Protein AF-A0A9X8QSQ0-F1 (afdb_monomer)

Solvent-accessible surface area (backbone atoms only — not comparable to full-atom values): 24172 Å² total; per-residue (Å²): 117,85,82,75,77,60,69,64,60,53,30,49,43,55,46,32,29,53,39,60,77,40,48,96,79,54,48,74,66,45,50,52,52,50,37,52,47,45,45,52,44,50,52,43,23,76,74,69,71,48,91,73,41,78,72,47,45,65,44,52,76,70,33,65,73,54,37,69,67,49,58,82,76,52,94,46,72,68,58,53,53,52,51,51,55,58,68,70,44,54,69,70,59,43,50,64,62,45,45,64,50,53,52,57,51,43,75,39,53,73,34,69,66,49,32,51,77,46,57,67,64,77,58,95,66,56,56,54,57,29,42,67,77,48,83,83,84,84,86,65,58,38,91,82,57,36,59,69,46,25,28,52,54,43,12,47,53,49,48,47,44,48,51,41,34,58,61,43,69,83,48,62,67,92,75,53,51,78,30,73,52,76,34,75,55,27,73,51,30,69,56,47,61,63,66,61,42,59,52,54,62,47,26,62,77,45,35,38,46,77,46,76,37,70,93,58,68,86,69,36,56,70,69,56,47,52,28,45,67,74,47,48,66,63,45,77,43,54,60,33,54,70,73,50,12,65,63,52,22,79,70,20,57,95,69,37,50,32,71,55,38,43,63,41,51,91,54,30,32,40,37,24,44,62,56,98,90,39,80,46,82,33,45,76,48,76,56,78,77,80,74,76,78,76,75,80,68,83,67,70,76,68,71,81,70,75,68,70,79,70,75,72,71,78,77,74,76,70,88,85,79,79,72,92,65,95,74,84,85,77,80,84,78,76,78,79,82,81,81,75,84,81,78,80,82,80,81,80,82,81,80,84,80,83,83,86,78,86,86,86,83,88,84,87,85,92,87,87,85,89,82,89,89,82,89,83,88,89,81,90,90,84,90,132

InterPro domains:
  IPR027417 P-loop containing nucleoside triphosphate hydrolase [G3DSA:3.40.50.300] (105-253)
  IPR027417 P-loop containing nucleoside triphosphate hydrolase [SSF52540] (6-270)
  IPR032689 TraD/TraG, TraM recognition site [PF12696] (181-249)

Radius of gyration: 32.34 Å; Cα contacts (8 Å, |Δi|>4): 349; chains: 1; bounding box: 114×73×65 Å

Mean predicted aligned error: 14.69 Å

Secondary structure (DSSP, 8-state):
---SS-HHHHHHHHHHHHHHHTGGG--HHHHHHHHHHHHHHHHHHHHH-----GGGHHHHHH-HHHHHHHGGG---HHHHHHHHHHHHS-HHHHHHHHHHHHHHHHHHHTSHHHHHHHHSSS-S--HHHHHTT--------HHHH-HHHHHHHHHHHHHHHHHHHHHGGGS-GGGSPPEEEEETTGGGT---SS-HHHHHHHTTTTTEEEEE--S-GGGS-HHHHHHHHHH--SEEE-SPPHHHHHHHGGGTTTT--HHHHTTPPTTEEEEE-EETTEEPPPEEEEPPPPPPPPP--------------PPPPP-PPPTTSS--S--------PPPPPPPPPPPPPPPPPPPPP------------------------------

Structure (mmCIF, N/CA/C/O backbone):
data_AF-A0A9X8QSQ0-F1
#
_entry.id   AF-A0A9X8QSQ0-F1
#
loop_
_atom_site.group_PDB
_atom_site.id
_atom_site.type_symbol
_atom_site.label_atom_id
_atom_site.label_alt_id
_atom_site.label_comp_id
_atom_site.label_asym_id
_atom_site.label_entity_id
_atom_site.label_seq_id
_atom_site.pdbx_PDB_ins_code
_atom_site.Cartn_x
_atom_site.Cartn_y
_atom_site.Cartn_z
_atom_site.occupancy
_atom_site.B_iso_or_equiv
_atom_site.auth_seq_id
_atom_site.auth_comp_id
_atom_site.auth_asym_id
_atom_site.auth_atom_id
_atom_site.pdbx_PDB_model_num
ATOM 1 N N . MET A 1 1 ? -13.027 -2.612 3.001 1.00 41.41 1 MET A N 1
ATOM 2 C CA . MET A 1 1 ? -11.692 -2.133 3.433 1.00 41.41 1 MET A CA 1
ATOM 3 C C . MET A 1 1 ? -11.267 -2.651 4.809 1.00 41.41 1 MET A C 1
ATOM 5 O O . MET A 1 1 ? -10.074 -2.693 5.055 1.00 41.41 1 MET A O 1
ATOM 9 N N . LEU A 1 2 ? -12.200 -3.059 5.684 1.00 43.72 2 LEU A N 1
ATOM 10 C CA . LEU A 1 2 ? -11.897 -3.737 6.957 1.00 43.72 2 LEU A CA 1
ATOM 11 C C . LEU A 1 2 ? -12.419 -5.188 7.001 1.00 43.72 2 LEU A C 1
ATOM 13 O O . LEU A 1 2 ? -12.332 -5.833 8.040 1.00 43.72 2 LEU A O 1
ATOM 17 N N . ASP A 1 3 ? -13.004 -5.692 5.915 1.00 46.94 3 ASP A N 1
ATOM 18 C CA . ASP A 1 3 ? -13.651 -7.004 5.877 1.00 46.94 3 ASP A CA 1
ATOM 19 C C . ASP A 1 3 ? -12.655 -8.024 5.305 1.00 46.94 3 ASP A C 1
ATOM 21 O O . ASP A 1 3 ? -12.268 -7.908 4.144 1.00 46.94 3 ASP A O 1
ATOM 25 N N . GLY A 1 4 ? -12.198 -8.961 6.144 1.00 44.41 4 GLY A N 1
ATOM 26 C CA . GLY A 1 4 ? -11.292 -10.057 5.778 1.00 44.41 4 GLY A CA 1
ATOM 27 C C . GLY A 1 4 ? -9.998 -10.097 6.603 1.00 44.41 4 GLY A C 1
ATOM 28 O O . GLY A 1 4 ? -9.297 -9.095 6.712 1.00 44.41 4 GLY A O 1
ATOM 29 N N . SER A 1 5 ? -9.658 -11.287 7.114 1.00 54.72 5 SER A N 1
ATOM 30 C CA . SER A 1 5 ? -8.461 -11.640 7.908 1.00 54.72 5 SER A CA 1
ATOM 31 C C . SER A 1 5 ? -8.384 -11.085 9.341 1.00 54.72 5 SER A C 1
ATOM 33 O O . SER A 1 5 ? -9.074 -10.134 9.700 1.00 54.72 5 SER A O 1
ATOM 35 N N . ASP A 1 6 ? -7.591 -11.779 10.162 1.00 72.31 6 ASP A N 1
ATOM 36 C CA . ASP A 1 6 ? -7.312 -11.529 11.581 1.00 72.31 6 ASP A CA 1
ATOM 37 C C . ASP A 1 6 ? -7.300 -10.030 11.933 1.00 72.31 6 ASP A C 1
ATOM 39 O O . ASP A 1 6 ? -6.606 -9.236 11.288 1.00 72.31 6 ASP A O 1
ATOM 43 N N . THR A 1 7 ? -8.083 -9.644 12.952 1.00 82.12 7 THR A N 1
ATOM 44 C CA . THR A 1 7 ? -8.212 -8.257 13.421 1.00 82.12 7 THR A CA 1
ATOM 45 C C . THR A 1 7 ? -6.847 -7.586 13.558 1.00 82.12 7 THR A C 1
ATOM 47 O O . THR A 1 7 ? -6.691 -6.420 13.192 1.00 82.12 7 THR A O 1
ATOM 50 N N . ASP A 1 8 ? -5.862 -8.327 14.060 1.00 83.50 8 ASP A N 1
ATOM 51 C CA . ASP A 1 8 ? -4.545 -7.796 14.384 1.00 83.50 8 ASP A CA 1
ATOM 52 C C . ASP A 1 8 ? -3.769 -7.426 13.109 1.00 83.50 8 ASP A C 1
ATOM 54 O O . ASP A 1 8 ? -3.183 -6.345 13.030 1.00 83.50 8 ASP A O 1
ATOM 58 N N . VAL A 1 9 ? -3.895 -8.226 12.047 1.00 81.50 9 VAL A N 1
ATOM 59 C CA . VAL A 1 9 ? -3.301 -7.945 10.729 1.00 81.50 9 VAL A CA 1
ATOM 60 C C . VAL A 1 9 ? -3.899 -6.674 10.122 1.00 81.50 9 VAL A C 1
ATOM 62 O O . VAL A 1 9 ? -3.184 -5.849 9.551 1.00 81.50 9 VAL A O 1
ATOM 65 N N . VAL A 1 10 ? -5.211 -6.465 10.257 1.00 83.62 10 VAL A N 1
ATOM 66 C CA . VAL A 1 10 ? -5.870 -5.242 9.768 1.00 83.62 10 VAL A CA 1
ATOM 67 C C . VAL A 1 10 ? -5.381 -4.009 10.542 1.00 83.62 10 VAL A C 1
ATOM 69 O O . VAL A 1 10 ? -5.095 -2.973 9.932 1.00 83.62 10 VAL A O 1
ATOM 72 N N . VAL A 1 11 ? -5.228 -4.114 11.867 1.00 89.19 11 VAL A N 1
ATOM 73 C CA . VAL A 1 11 ? -4.676 -3.040 12.715 1.00 89.19 11 VAL A CA 1
ATOM 74 C C . VAL A 1 11 ? -3.236 -2.712 12.328 1.00 89.19 11 VAL A C 1
ATOM 76 O O . VAL A 1 11 ? -2.904 -1.530 12.171 1.00 89.19 11 VAL A O 1
ATOM 79 N N . ASP A 1 12 ? -2.398 -3.732 12.148 1.00 87.56 12 ASP A N 1
ATOM 80 C CA . ASP A 1 12 ? -1.006 -3.592 11.715 1.00 87.56 12 ASP A CA 1
ATOM 81 C C . ASP A 1 12 ? -0.918 -2.897 10.363 1.00 87.56 12 ASP A C 1
ATOM 83 O O . ASP A 1 12 ? -0.091 -1.997 10.178 1.00 87.56 12 ASP A O 1
ATOM 87 N N . ASN A 1 13 ? -1.821 -3.253 9.449 1.00 85.62 13 ASN A N 1
ATOM 88 C CA . ASN A 1 13 ? -1.860 -2.669 8.123 1.00 85.62 13 ASN A CA 1
ATOM 89 C C . ASN A 1 13 ? -2.190 -1.185 8.146 1.00 85.62 13 ASN A C 1
ATOM 91 O O . ASN A 1 13 ? -1.449 -0.363 7.600 1.00 85.62 13 ASN A O 1
ATOM 95 N N . ILE A 1 14 ? -3.272 -0.826 8.830 1.00 88.38 14 ILE A N 1
ATOM 96 C CA . ILE A 1 14 ? -3.693 0.568 8.972 1.00 88.38 14 ILE A CA 1
ATOM 97 C C . ILE A 1 14 ? -2.603 1.382 9.656 1.00 88.38 14 ILE A C 1
ATOM 99 O O . ILE A 1 14 ? -2.163 2.403 9.125 1.00 88.38 14 ILE A O 1
ATOM 103 N N . THR A 1 15 ? -2.139 0.925 10.815 1.00 90.50 15 THR A N 1
ATOM 104 C CA . THR A 1 15 ? -1.153 1.666 11.605 1.00 90.50 15 THR A CA 1
ATOM 105 C C . THR A 1 15 ? 0.156 1.804 10.837 1.00 90.50 15 THR A C 1
ATOM 107 O O . THR A 1 15 ? 0.722 2.895 10.773 1.00 90.50 15 THR A O 1
ATOM 110 N N . GLY A 1 16 ? 0.630 0.735 10.197 1.00 89.19 16 GLY A N 1
ATOM 111 C CA . GLY A 1 16 ? 1.898 0.752 9.481 1.00 89.19 16 GLY A CA 1
ATOM 112 C C . GLY A 1 16 ? 1.878 1.612 8.212 1.00 89.19 16 GLY A C 1
ATOM 113 O O . GLY A 1 16 ? 2.875 2.285 7.943 1.00 89.19 16 GLY A O 1
ATOM 114 N N . ILE A 1 17 ? 0.756 1.682 7.483 1.00 88.00 17 ILE A N 1
ATOM 115 C CA . ILE A 1 17 ? 0.595 2.606 6.343 1.00 88.00 17 ILE A CA 1
ATOM 116 C C . ILE A 1 17 ? 0.663 4.057 6.825 1.00 88.00 17 ILE A C 1
ATOM 118 O O . ILE A 1 17 ? 1.455 4.846 6.304 1.00 88.00 17 ILE A O 1
ATOM 122 N N . PHE A 1 18 ? -0.099 4.410 7.866 1.00 89.12 18 PHE A N 1
ATOM 123 C CA . PHE A 1 18 ? -0.050 5.754 8.449 1.00 89.12 18 PHE A CA 1
ATOM 124 C C . PHE A 1 18 ? 1.352 6.097 8.972 1.00 89.12 18 PHE A C 1
ATOM 126 O O . PHE A 1 18 ? 1.865 7.180 8.681 1.00 89.12 18 PHE A O 1
ATOM 133 N N . ARG A 1 19 ? 2.010 5.162 9.669 1.00 90.38 19 ARG A N 1
ATOM 134 C CA . ARG A 1 19 ? 3.382 5.319 10.166 1.00 90.38 19 ARG A CA 1
ATOM 135 C C . ARG A 1 19 ? 4.368 5.637 9.053 1.00 90.38 19 ARG A C 1
ATOM 137 O O . ARG A 1 19 ? 5.204 6.515 9.229 1.00 90.38 19 ARG A O 1
ATOM 144 N N . ARG A 1 20 ? 4.300 4.937 7.919 1.00 86.06 20 ARG A N 1
ATOM 145 C CA . ARG A 1 20 ? 5.240 5.167 6.815 1.00 86.06 20 ARG A CA 1
ATOM 146 C C . ARG A 1 20 ? 4.968 6.474 6.076 1.00 86.06 20 ARG A C 1
ATOM 148 O O . ARG A 1 20 ? 5.919 7.171 5.738 1.00 86.06 20 ARG A O 1
ATOM 155 N N . ILE A 1 21 ? 3.702 6.838 5.878 1.00 83.81 21 ILE A N 1
ATOM 156 C CA . ILE A 1 21 ? 3.331 8.110 5.236 1.00 83.81 21 ILE A CA 1
ATOM 157 C C . ILE A 1 21 ? 3.748 9.305 6.100 1.00 83.81 21 ILE A C 1
ATOM 159 O O . ILE A 1 21 ? 4.270 10.288 5.581 1.00 83.81 21 ILE A O 1
ATOM 163 N N . PHE A 1 22 ? 3.556 9.216 7.417 1.00 86.56 22 PHE A N 1
ATOM 164 C CA . PHE A 1 22 ? 3.853 10.295 8.361 1.00 86.56 22 PHE A CA 1
ATOM 165 C C . PHE A 1 22 ? 5.137 10.055 9.165 1.00 86.56 22 PHE A C 1
ATOM 167 O O . PHE A 1 22 ? 5.250 10.568 10.277 1.00 86.56 22 PHE A O 1
ATOM 174 N N . SER A 1 23 ? 6.101 9.309 8.617 1.00 86.06 23 SER A N 1
ATOM 175 C CA . SER A 1 23 ? 7.297 8.824 9.328 1.00 86.06 23 SER A CA 1
ATOM 176 C C . SER A 1 23 ? 8.068 9.918 10.071 1.00 86.06 23 SER A C 1
ATOM 178 O O . SER A 1 23 ? 8.477 9.712 11.210 1.00 86.06 23 SER A O 1
ATOM 180 N N . ALA A 1 24 ? 8.175 11.116 9.488 1.00 84.62 24 ALA A N 1
ATOM 181 C CA . ALA A 1 24 ? 8.831 12.272 10.105 1.00 84.62 24 ALA A CA 1
ATOM 182 C C . ALA A 1 24 ? 8.166 12.760 11.411 1.00 84.62 24 ALA A C 1
ATOM 184 O O . ALA A 1 24 ? 8.805 13.422 12.224 1.00 84.62 24 ALA A O 1
ATOM 185 N N . PHE A 1 25 ? 6.884 12.451 11.623 1.00 85.56 25 PHE A N 1
ATOM 186 C CA . PHE A 1 25 ? 6.080 12.924 12.755 1.00 85.56 25 PHE A CA 1
ATOM 187 C C . PHE A 1 25 ? 5.312 11.784 13.445 1.00 85.56 25 PHE A C 1
ATOM 189 O O . PHE A 1 25 ? 4.264 12.028 14.054 1.00 85.56 25 PHE A O 1
ATOM 196 N N . TRP A 1 26 ? 5.802 10.544 13.336 1.00 90.06 26 TRP A N 1
ATOM 197 C CA . TRP A 1 26 ? 5.182 9.355 13.923 1.00 90.06 26 TRP A CA 1
ATOM 198 C C . TRP A 1 26 ? 6.047 8.780 15.045 1.00 90.06 26 TRP A C 1
ATOM 200 O O . TRP A 1 26 ? 7.059 8.129 14.801 1.00 90.06 26 TRP A O 1
ATOM 210 N N . GLY A 1 27 ? 5.648 9.035 16.292 1.00 92.12 27 GLY A N 1
ATOM 211 C CA . GLY A 1 27 ? 6.346 8.531 17.476 1.00 92.12 27 GLY A CA 1
ATOM 212 C C . GLY A 1 27 ? 5.679 7.293 18.091 1.00 92.12 27 GLY A C 1
ATOM 213 O O . GLY A 1 27 ? 4.518 7.014 17.786 1.00 92.12 27 GLY A O 1
ATOM 214 N N . PRO A 1 28 ? 6.353 6.606 19.036 1.00 91.31 28 PRO A N 1
ATOM 215 C CA . PRO A 1 28 ? 5.819 5.411 19.700 1.00 91.31 28 PRO A CA 1
ATOM 216 C C . PRO A 1 28 ? 4.454 5.623 20.368 1.00 91.31 28 PRO A C 1
ATOM 218 O O . PRO A 1 28 ? 3.605 4.745 20.323 1.00 91.31 28 PRO A O 1
ATOM 221 N N . ARG A 1 29 ? 4.203 6.814 20.936 1.00 90.81 29 ARG A N 1
ATOM 222 C CA . ARG A 1 29 ? 2.901 7.139 21.551 1.00 90.81 29 ARG A CA 1
ATOM 223 C C . ARG A 1 29 ? 1.774 7.266 20.524 1.00 90.81 29 ARG A C 1
ATOM 225 O O . ARG A 1 29 ? 0.655 6.853 20.795 1.00 90.81 29 ARG A O 1
ATOM 232 N N . THR A 1 30 ? 2.063 7.856 19.362 1.00 94.31 30 THR A N 1
ATOM 233 C CA . THR A 1 30 ? 1.108 7.963 18.247 1.00 94.31 30 THR A CA 1
ATOM 234 C C . THR A 1 30 ? 0.772 6.573 17.715 1.00 94.31 30 THR A C 1
ATOM 236 O O . THR A 1 30 ? -0.392 6.291 17.446 1.00 94.31 30 THR A O 1
ATOM 239 N N . ASP A 1 31 ? 1.789 5.714 17.603 1.00 93.31 31 ASP A N 1
ATOM 240 C CA . ASP A 1 31 ? 1.653 4.324 17.172 1.00 93.31 31 ASP A CA 1
ATOM 241 C C . ASP A 1 31 ? 0.742 3.531 18.116 1.00 93.31 31 ASP A C 1
ATOM 243 O O . ASP A 1 31 ? -0.275 2.999 17.677 1.00 93.31 31 ASP A O 1
ATOM 247 N N . ASP A 1 32 ? 1.051 3.539 19.414 1.00 93.81 32 ASP A N 1
ATOM 248 C CA . ASP A 1 32 ? 0.294 2.828 20.448 1.00 93.81 32 ASP A CA 1
ATOM 249 C C . ASP A 1 32 ? -1.169 3.296 20.520 1.00 93.81 32 ASP A C 1
ATOM 251 O O . ASP A 1 32 ? -2.097 2.487 20.453 1.00 93.81 32 ASP A O 1
ATOM 255 N N . LEU A 1 33 ? -1.400 4.616 20.523 1.00 95.31 33 LEU A N 1
ATOM 256 C CA . LEU A 1 33 ? -2.753 5.176 20.540 1.00 95.31 33 LEU A CA 1
ATOM 257 C C . LEU A 1 33 ? -3.557 4.793 19.291 1.00 95.31 33 LEU A C 1
ATOM 259 O O . LEU A 1 33 ? -4.738 4.455 19.396 1.00 95.31 33 LEU A O 1
ATOM 263 N N . MET A 1 34 ? -2.936 4.847 18.108 1.00 95.06 34 MET A N 1
ATOM 264 C CA . MET A 1 34 ? -3.602 4.487 16.857 1.00 95.06 34 MET A CA 1
ATOM 265 C C . MET A 1 34 ? -3.942 2.992 16.819 1.00 95.06 34 MET A C 1
ATOM 267 O O . MET A 1 34 ? -5.058 2.634 16.439 1.00 95.06 34 MET A O 1
ATOM 271 N N . ARG A 1 35 ? -3.027 2.123 17.268 1.00 94.69 35 ARG A N 1
ATOM 272 C CA . ARG A 1 35 ? -3.261 0.674 17.370 1.00 94.69 35 ARG A CA 1
ATOM 273 C C . ARG A 1 35 ? -4.400 0.360 18.318 1.00 94.69 35 ARG A C 1
ATOM 275 O O . ARG A 1 35 ? -5.330 -0.341 17.926 1.00 94.69 35 ARG A O 1
ATOM 282 N N . ALA A 1 36 ? -4.362 0.913 19.529 1.00 95.06 36 ALA A N 1
ATOM 283 C CA . ALA A 1 36 ? -5.400 0.705 20.527 1.00 95.06 36 ALA A CA 1
ATOM 284 C C . ALA A 1 36 ? -6.768 1.183 20.020 1.00 95.06 36 ALA A C 1
ATOM 286 O O . ALA A 1 36 ? -7.763 0.474 20.183 1.00 95.06 36 ALA A O 1
ATOM 287 N N . ALA A 1 37 ? -6.827 2.335 19.343 1.00 95.62 37 ALA A N 1
ATOM 288 C CA . ALA A 1 37 ? -8.061 2.846 18.754 1.00 95.62 37 ALA A CA 1
ATOM 289 C C . ALA A 1 37 ? -8.608 1.930 17.645 1.00 95.62 37 ALA A C 1
ATOM 291 O O . ALA A 1 37 ? -9.781 1.552 17.692 1.00 95.62 37 ALA A O 1
ATOM 292 N N . CYS A 1 38 ? -7.773 1.530 16.680 1.00 94.25 38 CYS A N 1
ATOM 293 C CA . CYS A 1 38 ? -8.165 0.610 15.608 1.00 94.25 38 CYS A CA 1
ATOM 294 C C . CYS A 1 38 ? -8.626 -0.744 16.157 1.00 94.25 38 CYS A C 1
ATOM 296 O O . CYS A 1 38 ? -9.693 -1.229 15.780 1.00 94.25 38 CYS A O 1
ATOM 298 N N . LEU A 1 39 ? -7.855 -1.327 17.078 1.00 93.88 39 LEU A N 1
ATOM 299 C CA . LEU A 1 39 ? -8.159 -2.616 17.692 1.00 93.88 39 LEU A CA 1
ATOM 300 C C . LEU A 1 39 ? -9.478 -2.558 18.471 1.00 93.88 39 LEU A C 1
ATOM 302 O O . LEU A 1 39 ? -10.314 -3.445 18.330 1.00 93.88 39 LEU A O 1
ATOM 306 N N . THR A 1 40 ? -9.712 -1.482 19.226 1.00 94.94 40 THR A N 1
ATOM 307 C CA . THR A 1 40 ? -10.968 -1.253 19.962 1.00 94.94 40 THR A CA 1
ATOM 308 C C . THR A 1 40 ? -12.171 -1.229 19.020 1.00 94.94 40 THR A C 1
ATOM 310 O O . THR A 1 40 ? -13.156 -1.922 19.272 1.00 94.94 40 THR A O 1
ATOM 313 N N . LEU A 1 41 ? -12.095 -0.470 17.922 1.00 93.88 41 LEU A N 1
ATOM 314 C CA . LEU A 1 41 ? -13.187 -0.386 16.948 1.00 93.88 41 LEU A CA 1
ATOM 315 C C . LEU A 1 41 ? -13.444 -1.733 16.270 1.00 93.88 41 LEU A C 1
ATOM 317 O O . LEU A 1 41 ? -14.593 -2.161 16.172 1.00 93.88 41 LEU A O 1
ATOM 321 N N . LEU A 1 42 ? -12.393 -2.423 15.831 1.00 91.00 42 LEU A N 1
ATOM 322 C CA . LEU A 1 42 ? -12.549 -3.696 15.135 1.00 91.00 42 LEU A CA 1
ATOM 323 C C . LEU A 1 42 ? -13.072 -4.799 16.060 1.00 91.00 42 LEU A C 1
ATOM 325 O O . LEU A 1 42 ? -14.013 -5.488 15.682 1.00 91.00 42 LEU A O 1
ATOM 329 N N . LYS A 1 43 ? -12.571 -4.915 17.297 1.00 91.50 43 LYS A N 1
ATOM 330 C CA . LYS A 1 43 ? -13.117 -5.875 18.274 1.00 91.50 43 LYS A CA 1
ATOM 331 C C . LYS A 1 43 ? -14.565 -5.557 18.652 1.00 91.50 43 LYS A C 1
ATOM 333 O O . LYS A 1 43 ? -15.351 -6.478 18.864 1.00 91.50 43 LYS A O 1
ATOM 338 N N . HIS A 1 44 ? -14.943 -4.277 18.697 1.00 91.31 44 HIS A N 1
ATOM 339 C CA . HIS A 1 44 ? -16.341 -3.877 18.891 1.00 91.31 44 HIS A CA 1
ATOM 340 C C . HIS A 1 44 ? -17.230 -4.345 17.739 1.00 91.31 44 HIS A C 1
ATOM 342 O O . HIS A 1 44 ? -18.294 -4.919 17.981 1.00 91.31 44 HIS A O 1
ATOM 348 N N . ARG A 1 45 ? -16.791 -4.152 16.490 1.00 90.12 45 ARG A N 1
ATOM 349 C CA . ARG A 1 45 ? -17.491 -4.675 15.308 1.00 90.12 45 ARG A CA 1
ATOM 350 C C . ARG A 1 45 ? -17.607 -6.192 15.363 1.00 90.12 45 ARG A C 1
ATOM 352 O O . ARG A 1 45 ? -18.703 -6.702 15.169 1.00 90.12 45 ARG A O 1
ATOM 359 N N . ASP A 1 46 ? -16.516 -6.896 15.642 1.00 87.50 46 ASP A N 1
ATOM 360 C CA . ASP A 1 46 ? -16.499 -8.361 15.663 1.00 87.50 46 ASP A CA 1
ATOM 361 C C . ASP A 1 46 ? -17.462 -8.915 16.735 1.00 87.50 46 ASP A C 1
ATOM 363 O O . ASP A 1 46 ? -18.069 -9.965 16.542 1.00 87.50 46 ASP A O 1
ATOM 367 N N . HIS A 1 47 ? -17.668 -8.186 17.840 1.00 86.88 47 HIS A N 1
ATOM 368 C CA . HIS A 1 47 ? -18.615 -8.572 18.889 1.00 86.88 47 HIS A CA 1
ATOM 369 C C . HIS A 1 47 ? -20.075 -8.176 18.608 1.00 86.88 47 HIS A C 1
ATOM 371 O O . HIS A 1 47 ? -20.989 -8.917 18.962 1.00 86.88 47 HIS A O 1
ATOM 377 N N . THR A 1 48 ? -20.316 -6.998 18.026 1.00 87.88 48 THR A N 1
ATOM 378 C CA . THR A 1 48 ? -21.669 -6.411 17.917 1.00 87.88 48 THR A CA 1
ATOM 379 C C . THR A 1 48 ? -22.266 -6.452 16.513 1.00 87.88 48 THR A C 1
ATOM 381 O O . THR A 1 48 ? -23.448 -6.159 16.342 1.00 87.88 48 THR A O 1
ATOM 384 N N . GLY A 1 49 ? -21.457 -6.740 15.493 1.00 84.62 49 GLY A N 1
ATOM 385 C CA . GLY A 1 49 ? -21.824 -6.607 14.083 1.00 84.62 49 GLY A CA 1
ATOM 386 C C . GLY A 1 49 ? -22.018 -5.158 13.614 1.00 84.62 49 GLY A C 1
ATOM 387 O O . GLY A 1 49 ? -22.388 -4.937 12.458 1.00 84.62 49 GLY A O 1
ATOM 388 N N . GLN A 1 50 ? -21.787 -4.159 14.477 1.00 85.00 50 GLN A N 1
ATOM 389 C CA . GLN A 1 50 ? -21.937 -2.748 14.124 1.00 85.00 50 GLN A CA 1
ATOM 390 C C . GLN A 1 50 ? -20.810 -2.295 13.206 1.00 85.00 50 GLN A C 1
ATOM 392 O O . GLN A 1 50 ? -19.638 -2.568 13.452 1.00 85.00 50 GLN A O 1
ATOM 397 N N . LEU A 1 51 ? -21.169 -1.556 12.159 1.00 82.88 51 LEU A N 1
ATOM 398 C CA . LEU A 1 51 ? -20.188 -0.983 11.249 1.00 82.88 51 LEU A CA 1
ATOM 399 C C . LEU A 1 51 ? -19.318 0.035 11.980 1.00 82.88 51 LEU A C 1
ATOM 401 O O . LEU A 1 51 ? -19.825 0.930 12.652 1.00 82.88 51 LEU A O 1
ATOM 405 N N . VAL A 1 52 ? -18.011 -0.107 11.791 1.00 86.25 52 VAL A N 1
ATOM 406 C CA . VAL A 1 52 ? -16.994 0.827 12.263 1.00 86.25 52 VAL A CA 1
ATOM 407 C C . VAL A 1 52 ? -16.122 1.239 11.091 1.00 86.25 52 VAL A C 1
ATOM 409 O O . VAL A 1 52 ? -15.911 0.474 10.146 1.00 86.25 52 VAL A O 1
ATOM 412 N N . THR A 1 53 ? -15.612 2.456 11.155 1.00 87.50 53 THR A N 1
ATOM 413 C CA . THR A 1 53 ? -14.794 3.068 10.115 1.00 87.50 53 THR A CA 1
ATOM 414 C C . THR A 1 53 ? -13.621 3.813 10.744 1.00 87.50 53 THR A C 1
ATOM 416 O O . THR A 1 53 ? -13.632 4.146 11.929 1.00 87.50 53 THR A O 1
ATOM 419 N N . LEU A 1 54 ? -12.606 4.162 9.948 1.00 86.19 54 LEU A N 1
ATOM 420 C CA . LEU A 1 54 ? -11.517 5.024 10.437 1.00 86.19 54 LEU A CA 1
ATOM 421 C C . LEU A 1 54 ? -12.016 6.416 10.862 1.00 86.19 54 LEU A C 1
ATOM 423 O O . LEU A 1 54 ? -11.351 7.097 11.640 1.00 86.19 54 LEU A O 1
ATOM 427 N N . ALA A 1 55 ? -13.189 6.839 10.376 1.00 87.81 55 ALA A N 1
ATOM 428 C CA . ALA A 1 55 ? -13.810 8.099 10.769 1.00 87.81 55 ALA A CA 1
ATOM 429 C C . ALA A 1 55 ? -14.391 8.070 12.196 1.00 87.81 55 ALA A C 1
ATOM 431 O O . ALA A 1 55 ? -14.714 9.130 12.730 1.00 87.81 55 ALA A O 1
ATOM 432 N N . ASP A 1 56 ? -14.466 6.899 12.838 1.00 91.31 56 ASP A N 1
ATOM 433 C CA . ASP A 1 56 ? -14.914 6.761 14.228 1.00 91.31 56 ASP A CA 1
ATOM 434 C C . ASP A 1 56 ? -13.780 6.957 15.245 1.00 91.31 56 ASP A C 1
ATOM 436 O O . ASP A 1 56 ? -14.044 7.222 16.418 1.00 91.31 56 ASP A O 1
ATOM 440 N N . ILE A 1 57 ? -12.513 6.902 14.812 1.00 93.75 57 ILE A N 1
ATOM 441 C CA . ILE A 1 57 ? -11.349 7.102 15.692 1.00 93.75 57 ILE A CA 1
ATOM 442 C C . ILE A 1 57 ? -11.374 8.480 16.374 1.00 93.75 57 ILE A C 1
ATOM 444 O O . ILE A 1 57 ? -11.210 8.526 17.594 1.00 93.75 57 ILE A O 1
ATOM 448 N N . PRO A 1 58 ? -11.630 9.603 15.669 1.00 92.31 58 PRO A N 1
ATOM 449 C CA . PRO A 1 58 ? -11.769 10.910 16.309 1.00 92.31 58 PRO A CA 1
ATOM 450 C C . PRO A 1 58 ? -12.787 10.936 17.451 1.00 92.31 58 PRO A C 1
ATOM 452 O O . PRO A 1 58 ? -12.528 11.526 18.499 1.00 92.31 58 PRO A O 1
ATOM 455 N N . ARG A 1 59 ? -13.926 10.261 17.263 1.00 92.31 59 ARG A N 1
ATOM 456 C CA . ARG A 1 59 ? -14.998 10.186 18.260 1.00 92.31 59 ARG A CA 1
ATOM 457 C C . ARG A 1 59 ? -14.586 9.319 19.439 1.00 92.31 59 ARG A C 1
ATOM 459 O O . ARG A 1 59 ? -14.793 9.709 20.580 1.00 92.31 59 ARG A O 1
ATOM 466 N N . LEU A 1 60 ? -13.921 8.193 19.183 1.00 94.88 60 LEU A N 1
ATOM 467 C CA . LEU A 1 60 ? -13.349 7.347 20.229 1.00 94.88 60 LEU A CA 1
ATOM 468 C C . LEU A 1 60 ? -12.340 8.106 21.093 1.00 94.88 60 LEU A C 1
ATOM 470 O O . LEU A 1 60 ? -12.411 8.055 22.318 1.00 94.88 60 LEU A O 1
ATOM 474 N N . LEU A 1 61 ? -11.438 8.869 20.486 1.00 94.38 61 LEU A N 1
ATOM 475 C CA . LEU A 1 61 ? -10.424 9.605 21.238 1.00 94.38 61 LEU A CA 1
ATOM 476 C C . LEU A 1 61 ? -11.003 10.836 21.957 1.00 94.38 61 LEU A C 1
ATOM 478 O O . LEU A 1 61 ? -10.625 11.113 23.097 1.00 94.38 61 LEU A O 1
ATOM 482 N N . GLY A 1 62 ? -11.942 11.554 21.339 1.00 91.81 62 GLY A N 1
ATOM 483 C CA . GLY A 1 62 ? -12.485 12.808 21.872 1.00 91.81 62 GLY A CA 1
ATOM 484 C C . GLY A 1 62 ? -13.696 12.663 22.800 1.00 91.81 62 GLY A C 1
ATOM 485 O O . GLY A 1 62 ? -13.783 13.365 23.804 1.00 91.81 62 GLY A O 1
ATOM 486 N N . GLU A 1 63 ? -14.627 11.753 22.510 1.00 93.62 63 GLU A N 1
ATOM 487 C CA . GLU A 1 63 ? -15.937 11.683 23.172 1.00 93.62 63 GLU A CA 1
ATOM 488 C C . GLU A 1 63 ? -15.968 10.589 24.253 1.00 93.62 63 GLU A C 1
ATOM 490 O O . GLU A 1 63 ? -16.111 9.399 23.959 1.00 93.62 63 GLU A O 1
ATOM 495 N N . SER A 1 64 ? -15.923 10.978 25.533 1.00 91.75 64 SER A N 1
ATOM 496 C CA . SER A 1 64 ? -16.018 10.022 26.652 1.00 91.75 64 SER A CA 1
ATOM 497 C C . SER A 1 64 ? -17.313 9.204 26.623 1.00 91.75 64 SER A C 1
ATOM 499 O O . SER A 1 64 ? -17.297 8.008 26.894 1.00 91.75 64 SER A O 1
ATOM 501 N N . ALA A 1 65 ? -18.433 9.813 26.218 1.00 92.69 65 ALA A N 1
ATOM 502 C CA . ALA A 1 65 ? -19.711 9.114 26.086 1.00 92.69 65 ALA A CA 1
ATOM 503 C C . ALA A 1 65 ? -19.669 7.985 25.040 1.00 92.69 65 ALA A C 1
ATOM 505 O O . ALA A 1 65 ? -20.307 6.950 25.224 1.00 92.69 65 ALA A O 1
ATOM 506 N N . TYR A 1 66 ? -18.909 8.156 23.955 1.00 93.88 66 TYR A N 1
ATOM 507 C CA . TYR A 1 66 ? -18.744 7.120 22.936 1.00 93.88 66 TYR A CA 1
ATOM 508 C C . TYR A 1 66 ? -17.882 5.964 23.464 1.00 93.88 66 TYR A C 1
ATOM 510 O O . TYR A 1 66 ? -18.258 4.800 23.326 1.00 93.88 66 TYR A O 1
ATOM 518 N N . ARG A 1 67 ? -16.788 6.275 24.172 1.00 94.00 67 ARG A N 1
ATOM 519 C CA . ARG A 1 67 ? -15.936 5.273 24.835 1.00 94.00 67 ARG A CA 1
ATOM 520 C C . ARG A 1 67 ? -16.685 4.440 25.870 1.00 94.00 67 ARG A C 1
ATOM 522 O O . ARG A 1 67 ? -16.604 3.216 25.827 1.00 94.00 67 ARG A O 1
ATOM 529 N N . LEU A 1 68 ? -17.472 5.083 26.733 1.00 90.50 68 LEU A N 1
ATOM 530 C CA . LEU A 1 68 ? -18.277 4.407 27.759 1.00 90.50 68 LEU A CA 1
ATOM 531 C C . LEU A 1 68 ? -19.332 3.458 27.175 1.00 90.50 68 LEU A C 1
ATOM 533 O O . LEU A 1 68 ? -19.773 2.544 27.863 1.00 90.50 68 LEU A O 1
ATOM 537 N N . ARG A 1 69 ? -19.730 3.644 25.911 1.00 90.81 69 ARG A N 1
ATOM 538 C CA . ARG A 1 69 ? -20.649 2.733 25.213 1.00 90.81 69 ARG A CA 1
ATOM 539 C C . ARG A 1 69 ? -19.946 1.533 24.581 1.00 90.81 69 ARG A C 1
ATOM 541 O O . ARG A 1 69 ? -20.566 0.484 24.460 1.00 90.81 69 ARG A O 1
ATOM 548 N N . ILE A 1 70 ? -18.695 1.696 24.154 1.00 92.12 70 ILE A N 1
ATOM 549 C CA . ILE A 1 70 ? -17.951 0.677 23.399 1.00 92.12 70 ILE A CA 1
ATOM 550 C C . ILE A 1 70 ? -17.126 -0.215 24.321 1.00 92.12 70 ILE A C 1
ATOM 552 O O . ILE A 1 70 ? -17.217 -1.435 24.243 1.00 92.12 70 ILE A O 1
ATOM 556 N N . ILE A 1 71 ? -16.331 0.383 25.209 1.00 91.81 71 ILE A N 1
ATOM 557 C CA . ILE A 1 71 ? -15.314 -0.338 25.985 1.00 91.81 71 ILE A CA 1
ATOM 558 C C . ILE A 1 71 ? -15.913 -1.452 26.859 1.00 91.81 71 ILE A C 1
ATOM 560 O O . ILE A 1 71 ? -15.377 -2.559 26.812 1.00 91.81 71 ILE A O 1
ATOM 564 N N . PRO A 1 72 ? -17.027 -1.249 27.599 1.00 90.50 72 PRO A N 1
ATOM 565 C CA . PRO A 1 72 ? -17.569 -2.289 28.482 1.00 90.50 72 PRO A CA 1
ATOM 566 C C . PRO A 1 72 ? -18.013 -3.565 27.760 1.00 90.50 72 PRO A C 1
ATOM 568 O O . PRO A 1 72 ? -18.074 -4.628 28.368 1.00 90.50 72 PRO A O 1
ATOM 571 N N . VAL A 1 73 ? -18.323 -3.463 26.467 1.00 88.31 73 VAL A N 1
ATOM 572 C CA . VAL A 1 73 ? -18.792 -4.580 25.638 1.00 88.31 73 VAL A CA 1
ATOM 573 C C . 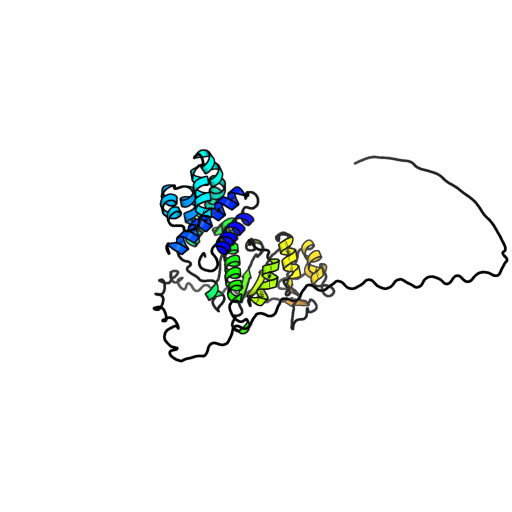VAL A 1 73 ? -17.624 -5.480 25.192 1.00 88.31 73 VAL A C 1
ATOM 575 O O . VAL A 1 73 ? -17.823 -6.625 24.785 1.00 88.31 73 VAL A O 1
ATOM 578 N N . LEU A 1 74 ? -16.382 -5.000 25.296 1.00 88.69 74 LEU A N 1
ATOM 579 C CA . LEU A 1 74 ? -15.197 -5.713 24.827 1.00 88.69 74 LEU A CA 1
ATOM 580 C C . LEU A 1 74 ? -14.767 -6.816 25.800 1.00 88.69 74 LEU A C 1
ATOM 582 O O . LEU A 1 74 ? -14.558 -6.583 26.989 1.00 88.69 74 LEU A O 1
ATOM 586 N N . LYS A 1 75 ? -14.501 -8.013 25.273 1.00 85.38 75 LYS A N 1
ATOM 587 C CA . LYS A 1 75 ? -13.956 -9.156 26.031 1.00 85.38 75 LYS A CA 1
ATOM 588 C C . LYS A 1 75 ? -12.418 -9.219 26.003 1.00 85.38 75 LYS A C 1
ATOM 590 O O . LYS A 1 75 ? -11.848 -10.297 25.892 1.00 85.38 75 LYS A O 1
ATOM 595 N N . TYR A 1 76 ? -11.743 -8.068 26.065 1.00 84.19 76 TYR A N 1
ATOM 596 C CA . TYR A 1 76 ? -10.284 -7.958 25.901 1.00 84.19 76 TYR A CA 1
ATOM 597 C C . TYR A 1 76 ? -9.634 -7.214 27.082 1.00 84.19 76 TYR A C 1
ATOM 599 O O . TYR A 1 76 ? -9.616 -5.982 27.081 1.00 84.19 76 TYR A O 1
ATOM 607 N N . PRO A 1 77 ? -9.072 -7.927 28.082 1.00 86.88 77 PRO A N 1
ATOM 608 C CA . PRO A 1 77 ? -8.519 -7.317 29.299 1.00 86.88 77 PRO A CA 1
ATOM 609 C C . PRO A 1 77 ? -7.426 -6.271 29.046 1.00 86.88 77 PRO A C 1
ATOM 611 O O . PRO A 1 77 ? -7.373 -5.254 29.731 1.00 86.88 77 PRO A O 1
ATOM 614 N N . VAL A 1 78 ? -6.586 -6.486 28.028 1.00 89.31 78 VAL A N 1
ATOM 615 C CA . VAL A 1 78 ? -5.506 -5.554 27.662 1.00 89.31 78 VAL A CA 1
ATOM 616 C C . VAL A 1 78 ? -6.065 -4.190 27.241 1.00 89.31 78 VAL A C 1
ATOM 618 O O . VAL A 1 78 ? -5.557 -3.158 27.675 1.00 89.31 78 VAL A O 1
ATOM 621 N N . LEU A 1 79 ? -7.154 -4.170 26.462 1.00 92.25 79 LEU A N 1
ATOM 622 C CA . LEU A 1 79 ? -7.811 -2.925 26.055 1.00 92.25 79 LEU A CA 1
ATOM 623 C C . LEU A 1 79 ? -8.441 -2.205 27.251 1.00 92.25 79 LEU A C 1
ATOM 625 O O . LEU A 1 79 ? -8.350 -0.985 27.335 1.00 92.25 79 LEU A O 1
ATOM 629 N N . HIS A 1 80 ? -9.026 -2.941 28.201 1.00 93.06 80 HIS A N 1
ATOM 630 C CA . HIS A 1 80 ? -9.543 -2.344 29.440 1.00 93.06 80 HIS A CA 1
ATOM 631 C C . HIS A 1 80 ? -8.441 -1.645 30.237 1.00 93.06 80 HIS A C 1
ATOM 633 O O . HIS A 1 80 ? -8.637 -0.516 30.678 1.00 93.06 80 HIS A O 1
ATOM 639 N N . GLY A 1 81 ? -7.268 -2.272 30.365 1.00 93.00 81 GLY A N 1
ATOM 640 C CA . GLY A 1 81 ? -6.105 -1.660 31.013 1.00 93.00 81 GLY A CA 1
ATOM 641 C C . GLY A 1 81 ? -5.635 -0.385 30.306 1.00 93.00 81 GLY A C 1
ATOM 642 O O . GLY A 1 81 ? -5.437 0.642 30.956 1.00 93.00 81 GLY A O 1
ATOM 643 N N . PHE A 1 82 ? -5.525 -0.423 28.974 1.00 94.94 82 PHE A N 1
ATOM 644 C CA . PHE A 1 82 ? -5.164 0.748 28.168 1.00 94.94 82 PHE A CA 1
ATOM 645 C C . PHE A 1 82 ? -6.146 1.907 28.372 1.00 94.94 82 PHE A C 1
ATOM 647 O O . PHE A 1 82 ? -5.741 3.039 28.641 1.00 94.94 82 PHE A O 1
ATOM 654 N N . TRP A 1 83 ? -7.450 1.637 28.285 1.00 95.62 83 TRP A N 1
ATOM 655 C CA . TRP A 1 83 ? -8.457 2.682 28.431 1.00 95.62 83 TRP A CA 1
ATOM 656 C C . TRP A 1 83 ? -8.581 3.192 29.868 1.00 95.62 83 TRP A C 1
ATOM 658 O O . TRP A 1 83 ? -8.812 4.382 30.056 1.00 95.62 83 TRP A O 1
ATOM 668 N N . ALA A 1 84 ? -8.355 2.354 30.882 1.00 93.88 84 ALA A N 1
ATOM 669 C CA . ALA A 1 84 ? -8.270 2.808 32.269 1.00 93.88 84 ALA A CA 1
ATOM 670 C C . ALA A 1 84 ? -7.104 3.792 32.469 1.00 93.88 84 ALA A C 1
ATOM 672 O O . ALA A 1 84 ? -7.282 4.846 33.079 1.00 93.88 84 ALA A O 1
ATOM 673 N N . TRP A 1 85 ? -5.931 3.498 31.896 1.00 94.56 85 TRP A N 1
ATOM 674 C CA . TRP A 1 85 ? -4.806 4.436 31.874 1.00 94.56 85 TRP A CA 1
ATOM 675 C C . TRP A 1 85 ? -5.158 5.735 31.139 1.00 94.56 85 TRP A C 1
ATOM 677 O O . TRP A 1 85 ? -4.913 6.823 31.661 1.00 94.56 85 TRP A O 1
ATOM 687 N N . TYR A 1 86 ? -5.789 5.635 29.970 1.00 94.94 86 TYR A N 1
ATOM 688 C CA . TYR A 1 86 ? -6.210 6.790 29.176 1.00 94.94 86 TYR A CA 1
ATOM 689 C C . TYR A 1 86 ? -7.199 7.697 29.929 1.00 94.94 86 TYR A C 1
ATOM 691 O O . TYR A 1 86 ? -7.079 8.922 29.878 1.00 94.94 86 TYR A O 1
ATOM 699 N N . GLU A 1 87 ? -8.154 7.116 30.661 1.00 93.94 87 GLU A N 1
ATOM 700 C CA . GLU A 1 87 ? -9.122 7.862 31.479 1.00 93.94 87 GLU A CA 1
ATOM 701 C C . GLU A 1 87 ? -8.529 8.399 32.787 1.00 93.94 87 GLU A C 1
ATOM 703 O O . GLU A 1 87 ? -9.045 9.373 33.330 1.00 93.94 87 GLU A O 1
ATOM 708 N N . SER A 1 88 ? -7.427 7.823 33.280 1.00 95.00 88 SER A N 1
ATOM 709 C CA . SER A 1 88 ? -6.714 8.345 34.458 1.00 95.00 88 SER A CA 1
ATOM 710 C C . SER A 1 88 ? -5.953 9.650 34.183 1.00 95.00 88 SER A C 1
ATOM 712 O O . SER A 1 88 ? -5.524 10.334 35.113 1.00 95.00 88 SER A O 1
ATOM 714 N N . MET A 1 89 ? -5.765 10.008 32.909 1.00 94.94 89 MET A N 1
ATOM 715 C CA . MET A 1 89 ? -5.058 11.223 32.523 1.00 94.94 89 MET A CA 1
ATOM 716 C C . MET A 1 89 ? -5.873 12.485 32.792 1.00 94.94 89 MET A C 1
ATOM 718 O O . MET A 1 89 ? -7.083 12.535 32.578 1.00 94.94 89 MET A O 1
ATOM 722 N N . SER A 1 90 ? -5.164 13.568 33.122 1.00 95.75 90 SER A N 1
ATOM 723 C CA . SER A 1 90 ? -5.744 14.909 33.065 1.00 95.75 90 SER A CA 1
ATOM 724 C C . SER A 1 90 ? -6.161 15.266 31.631 1.00 95.75 90 SER A C 1
ATOM 726 O O . SER A 1 90 ? -5.546 14.817 30.658 1.00 95.75 90 SER A O 1
ATOM 728 N N . GLU A 1 91 ? -7.180 16.112 31.484 1.00 92.62 91 GLU A N 1
ATOM 729 C CA . GLU A 1 91 ? -7.648 16.566 30.171 1.00 92.62 91 GLU A CA 1
ATOM 730 C C . GLU A 1 91 ? -6.535 17.216 29.317 1.00 92.62 91 GLU A C 1
ATOM 732 O O . GLU A 1 91 ? -6.409 16.832 28.149 1.00 92.62 91 GLU A O 1
ATOM 737 N N . PRO A 1 92 ? -5.651 18.083 29.862 1.00 93.94 92 PRO A N 1
ATOM 738 C CA . PRO A 1 92 ? -4.503 18.599 29.113 1.00 93.94 92 PRO A CA 1
ATOM 739 C C . PRO A 1 92 ? -3.525 17.508 28.660 1.00 93.94 92 PRO A C 1
ATOM 741 O O . PRO A 1 92 ? -3.069 17.520 27.514 1.00 93.94 92 PRO A O 1
ATOM 744 N N . SER A 1 93 ? -3.215 16.539 29.529 1.00 93.44 93 SER A N 1
ATOM 745 C CA . SER A 1 93 ? -2.322 15.423 29.186 1.00 93.44 93 SER A CA 1
ATOM 746 C C . SER A 1 93 ? -2.911 14.562 28.070 1.00 93.44 93 SER A C 1
ATOM 748 O O . SER A 1 93 ? -2.214 14.228 27.111 1.00 93.44 93 SER A O 1
ATOM 750 N N . ARG A 1 94 ? -4.210 14.261 28.151 1.00 94.44 94 ARG A N 1
ATOM 751 C CA . ARG A 1 94 ? -4.932 13.504 27.128 1.00 94.44 94 ARG A CA 1
ATOM 752 C C . ARG A 1 94 ? -4.959 14.249 25.795 1.00 94.44 94 ARG A C 1
ATOM 754 O O . ARG A 1 94 ? -4.648 13.658 24.764 1.00 94.44 94 ARG A O 1
ATOM 761 N N . ALA A 1 95 ? -5.252 15.549 25.804 1.00 91.94 95 ALA A N 1
ATOM 762 C CA . ALA A 1 95 ? -5.232 16.376 24.598 1.00 91.94 95 ALA A CA 1
ATOM 763 C C . ALA A 1 95 ? -3.849 16.379 23.919 1.00 91.94 95 ALA A C 1
ATOM 765 O O . ALA A 1 95 ? -3.765 16.275 22.693 1.00 91.94 95 ALA A O 1
ATOM 766 N N . ALA A 1 96 ? -2.765 16.423 24.701 1.00 91.88 96 ALA A N 1
ATOM 767 C CA . ALA A 1 96 ? -1.400 16.358 24.181 1.00 91.88 96 ALA A CA 1
ATOM 768 C C . ALA A 1 96 ? -1.069 15.001 23.530 1.00 91.88 96 ALA A C 1
ATOM 770 O O . ALA A 1 96 ? -0.391 14.961 22.504 1.00 91.88 96 ALA A O 1
ATOM 771 N N . VAL A 1 97 ? -1.564 13.895 24.096 1.00 91.94 97 VAL A N 1
ATOM 772 C CA . VAL A 1 97 ? -1.378 12.538 23.550 1.00 91.94 97 VAL A CA 1
ATOM 773 C C . VAL A 1 97 ? -2.204 12.324 22.274 1.00 91.94 97 VAL A C 1
ATOM 775 O O . VAL A 1 97 ? -1.713 11.746 21.306 1.00 91.94 97 VAL A O 1
ATOM 778 N N . VAL A 1 98 ? -3.432 12.839 22.238 1.00 93.94 98 VAL A N 1
ATOM 779 C CA . VAL A 1 98 ? -4.379 12.682 21.120 1.00 93.94 98 VAL A CA 1
ATOM 780 C C . VAL A 1 98 ? -4.061 13.598 19.935 1.00 93.94 98 VAL A C 1
ATOM 782 O O . VAL A 1 98 ? -4.274 13.219 18.779 1.00 93.94 98 VAL A O 1
ATOM 785 N N . GLY A 1 99 ? -3.546 14.802 20.198 1.00 92.62 99 GLY A N 1
ATOM 786 C CA . GLY A 1 99 ? -3.314 15.848 19.198 1.00 92.62 99 GLY A CA 1
ATOM 787 C C . GLY A 1 99 ? -2.584 15.376 17.931 1.00 92.62 99 GLY A C 1
ATOM 788 O O . GLY A 1 99 ? -3.095 15.612 16.832 1.00 92.62 99 GLY A O 1
ATOM 789 N N . PRO A 1 100 ? -1.439 14.671 18.034 1.00 91.62 100 PRO A N 1
ATOM 790 C CA . PRO A 1 100 ? -0.720 14.155 16.871 1.00 91.62 100 PRO A CA 1
ATOM 791 C C . PRO A 1 100 ? -1.567 13.231 15.986 1.00 91.62 100 PRO A C 1
ATOM 793 O O . PRO A 1 100 ? -1.632 13.462 14.778 1.00 91.62 100 PRO A O 1
ATOM 796 N N . VAL A 1 101 ? -2.264 12.247 16.570 1.00 92.25 101 VAL A N 1
ATOM 797 C CA . VAL A 1 101 ? -3.145 11.321 15.830 1.00 92.25 101 VAL A CA 1
ATOM 798 C C . VAL A 1 101 ? -4.268 12.095 15.137 1.00 92.25 101 VAL A C 1
ATOM 800 O O . VAL A 1 101 ? -4.490 11.934 13.936 1.00 92.25 101 VAL A O 1
ATOM 803 N N . MET A 1 102 ? -4.915 13.021 15.850 1.00 90.75 102 MET A N 1
ATOM 804 C CA . MET A 1 102 ? -5.997 1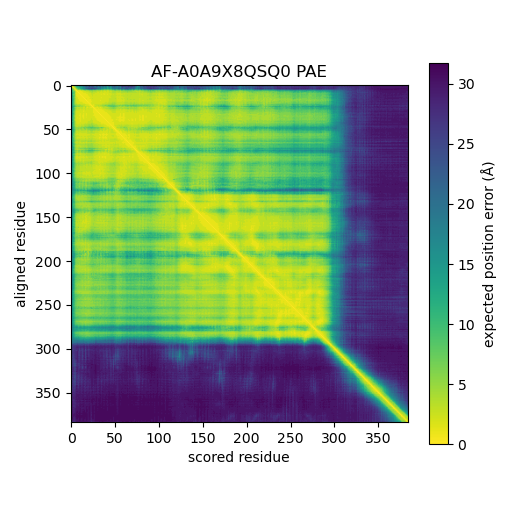3.846 15.301 1.00 90.75 102 MET A CA 1
ATOM 805 C C . MET A 1 102 ? -5.550 14.744 14.151 1.00 90.75 102 MET A C 1
ATOM 807 O O . MET A 1 102 ? -6.315 14.968 13.212 1.00 90.75 102 MET A O 1
ATOM 811 N N . ASN A 1 103 ? -4.326 15.268 14.193 1.00 89.25 103 ASN A N 1
ATOM 812 C CA . ASN A 1 103 ? -3.774 16.071 13.103 1.00 89.25 103 ASN A CA 1
ATOM 813 C C . ASN A 1 103 ? -3.627 15.239 11.824 1.00 89.25 103 ASN A C 1
ATOM 815 O O . ASN A 1 103 ? -3.979 15.716 10.745 1.00 89.25 103 ASN A O 1
ATOM 819 N N . LYS A 1 104 ? -3.151 13.993 11.940 1.00 88.12 104 LYS A N 1
ATOM 820 C CA . LYS A 1 104 ? -2.941 13.110 10.780 1.00 88.12 104 LYS A CA 1
ATOM 821 C C . LYS A 1 104 ? -4.258 12.578 10.232 1.00 88.12 104 LYS A C 1
ATOM 823 O O . LYS A 1 104 ? -4.475 12.601 9.023 1.00 88.12 104 LYS A O 1
ATOM 828 N N . LEU A 1 105 ? -5.184 12.210 11.117 1.00 87.62 105 LEU A N 1
ATOM 829 C CA . LEU A 1 105 ? -6.541 11.848 10.719 1.00 87.62 105 LEU A 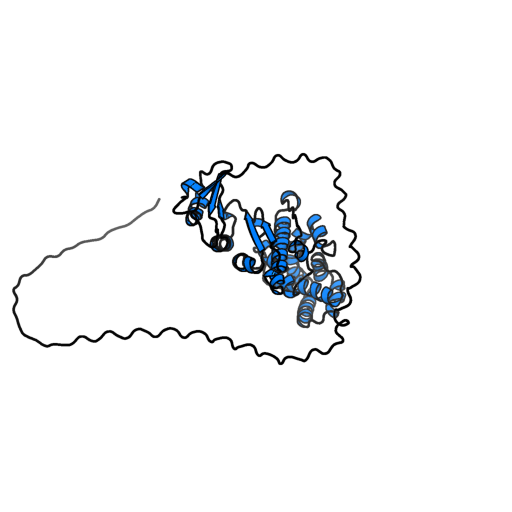CA 1
ATOM 830 C C . LEU A 1 105 ? -7.257 13.014 10.035 1.00 87.62 105 LEU A C 1
ATOM 832 O O . LEU A 1 105 ? -7.925 12.788 9.035 1.00 87.62 105 LEU A O 1
ATOM 836 N N . ARG A 1 106 ? -7.092 14.263 10.491 1.00 84.56 106 ARG A N 1
ATOM 837 C CA . ARG A 1 106 ? -7.691 15.430 9.818 1.00 84.56 106 ARG A CA 1
ATOM 838 C C . ARG A 1 106 ? -7.139 15.671 8.422 1.00 84.56 106 ARG A C 1
ATOM 840 O O . ARG A 1 106 ? -7.940 15.933 7.530 1.00 84.56 106 ARG A O 1
ATOM 847 N N . ALA A 1 107 ? -5.824 15.563 8.217 1.00 80.19 107 ALA A N 1
ATOM 848 C CA . ALA A 1 107 ? -5.216 15.719 6.888 1.00 80.19 107 ALA A CA 1
ATOM 849 C C . ALA A 1 107 ? -5.894 14.817 5.837 1.00 80.19 107 ALA A C 1
ATOM 851 O O . ALA A 1 107 ? -6.056 15.195 4.677 1.00 80.19 107 ALA A O 1
ATOM 852 N N . PHE A 1 108 ? -6.378 13.665 6.295 1.00 80.00 108 PHE A N 1
ATOM 853 C CA . PHE A 1 108 ? -7.056 12.667 5.494 1.00 80.00 108 PHE A CA 1
ATOM 854 C C . PHE A 1 108 ? -8.592 12.808 5.451 1.00 80.00 108 PHE A C 1
ATOM 856 O O . PHE A 1 108 ? -9.191 12.869 4.376 1.00 80.00 108 PHE A O 1
ATOM 863 N N . LEU A 1 109 ? -9.247 12.893 6.613 1.00 81.94 109 LEU A N 1
ATOM 864 C CA . LEU A 1 109 ? -10.708 12.904 6.761 1.00 81.94 109 LEU A CA 1
ATOM 865 C C . LEU A 1 109 ? -11.357 14.231 6.337 1.00 81.94 109 LEU A C 1
ATOM 867 O O . LEU A 1 109 ? -12.549 14.245 6.037 1.00 81.94 109 LEU A O 1
ATOM 871 N N . LEU A 1 110 ? -10.604 15.339 6.281 1.00 81.44 110 LEU A N 1
ATOM 872 C CA . LEU A 1 110 ? -11.117 16.626 5.785 1.00 81.44 110 LEU A CA 1
ATOM 873 C C . LEU A 1 110 ? -11.347 16.635 4.269 1.00 81.44 110 LEU A C 1
ATOM 875 O O . LEU A 1 110 ? -11.998 17.539 3.750 1.00 81.44 110 LEU A O 1
ATOM 879 N N . ARG A 1 111 ? -10.826 15.649 3.534 1.00 79.94 111 ARG A N 1
ATOM 880 C CA . ARG A 1 111 ? -11.086 15.518 2.099 1.00 79.94 111 ARG A CA 1
ATOM 881 C C . ARG A 1 111 ? -12.414 14.799 1.894 1.00 79.94 111 ARG A C 1
ATOM 883 O O . ARG A 1 111 ? -12.596 13.685 2.370 1.00 79.94 111 ARG A O 1
ATOM 890 N N . ASP A 1 112 ? -13.330 15.380 1.121 1.00 80.12 112 ASP A N 1
ATOM 891 C CA . ASP A 1 112 ? -14.649 14.771 0.891 1.00 80.12 112 ASP A CA 1
ATOM 892 C C . ASP A 1 112 ? -14.588 13.413 0.192 1.00 80.12 112 ASP A C 1
ATOM 894 O O . ASP A 1 112 ? -15.412 12.542 0.460 1.00 80.12 112 ASP A O 1
ATOM 898 N N . PHE A 1 113 ? -13.628 13.215 -0.712 1.00 78.31 113 PHE A N 1
ATOM 899 C CA . PHE A 1 113 ? -13.370 11.894 -1.285 1.00 78.31 113 PHE A CA 1
ATOM 900 C C . PHE A 1 113 ? -12.843 10.932 -0.213 1.00 78.31 113 PHE A C 1
ATOM 902 O O . PHE A 1 113 ? -13.418 9.865 -0.033 1.00 78.31 113 PHE A O 1
ATOM 909 N N . ALA A 1 114 ? -11.833 11.392 0.539 1.00 75.88 114 ALA A N 1
ATOM 910 C CA . ALA A 1 114 ? -11.373 10.889 1.837 1.00 75.88 114 ALA A CA 1
ATOM 911 C C . ALA A 1 114 ? -12.447 10.157 2.645 1.00 75.88 114 ALA A C 1
ATOM 913 O O . ALA A 1 114 ? -12.545 8.934 2.770 1.00 75.88 114 ALA A O 1
ATOM 914 N N . ARG A 1 115 ? -13.304 11.033 3.154 1.00 78.1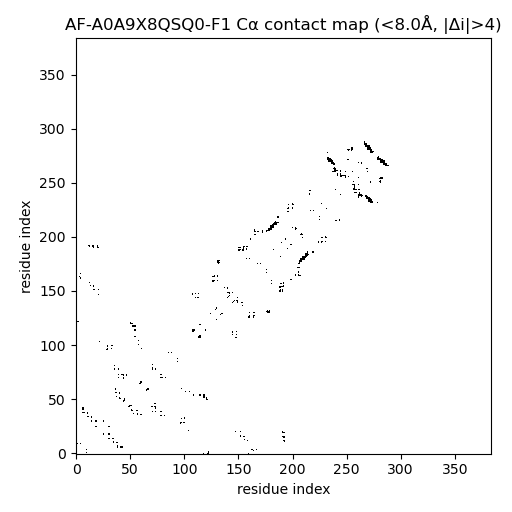2 115 ARG A N 1
ATOM 915 C CA . ARG A 1 115 ? -14.428 10.757 4.020 1.00 78.12 115 ARG A CA 1
ATOM 916 C C . ARG A 1 115 ? -15.455 9.865 3.347 1.00 78.12 115 ARG A C 1
ATOM 918 O O . ARG A 1 115 ? -15.890 8.913 3.970 1.00 78.12 115 ARG A O 1
ATOM 925 N N . ARG A 1 116 ? -15.835 10.110 2.090 1.00 79.75 116 ARG A N 1
ATOM 926 C CA . ARG A 1 116 ? -16.830 9.262 1.411 1.00 79.75 116 ARG A CA 1
ATOM 927 C C . ARG A 1 116 ? -16.316 7.855 1.132 1.00 79.75 116 ARG A C 1
ATOM 929 O O . ARG A 1 116 ? -17.085 6.922 1.265 1.00 79.75 116 ARG A O 1
ATOM 936 N N . ALA A 1 117 ? -15.047 7.677 0.788 1.00 75.69 117 ALA A N 1
ATOM 937 C CA . ALA A 1 117 ? -14.506 6.346 0.524 1.00 75.69 117 ALA A CA 1
ATOM 938 C C . ALA A 1 117 ? -14.453 5.471 1.789 1.00 75.69 117 ALA A C 1
ATOM 940 O O . ALA A 1 117 ? -14.587 4.256 1.699 1.00 75.69 117 ALA A O 1
ATOM 941 N N . ILE A 1 118 ? -14.269 6.084 2.963 1.00 73.69 118 ILE A N 1
ATOM 942 C CA . ILE A 1 118 ? -13.976 5.357 4.208 1.00 73.69 118 ILE A CA 1
ATOM 943 C C . ILE A 1 118 ? -15.106 5.405 5.228 1.00 73.69 118 ILE A C 1
ATOM 945 O O . ILE A 1 118 ? -15.260 4.468 6.001 1.00 73.69 118 ILE A O 1
ATOM 949 N N . ALA A 1 119 ? -15.907 6.466 5.225 1.00 70.62 119 ALA A N 1
ATOM 950 C CA . ALA A 1 119 ? -17.034 6.647 6.133 1.00 70.62 119 ALA A CA 1
ATOM 951 C C . ALA A 1 119 ? -18.388 6.258 5.507 1.00 70.62 119 ALA A C 1
ATOM 953 O O . ALA A 1 119 ? -19.408 6.372 6.177 1.00 70.62 119 ALA A O 1
ATOM 954 N N . ALA A 1 120 ? -18.437 5.809 4.243 1.00 66.06 120 ALA A N 1
ATOM 955 C CA . ALA A 1 120 ? -19.695 5.426 3.578 1.00 66.06 120 ALA A CA 1
ATOM 956 C C . ALA A 1 120 ? -20.242 4.038 3.975 1.00 66.06 120 ALA A C 1
ATOM 958 O O . ALA A 1 120 ? -21.200 3.565 3.367 1.00 66.06 120 ALA A O 1
ATOM 959 N N . GLY A 1 121 ? -19.683 3.396 5.004 1.00 70.25 121 GLY A N 1
ATOM 960 C CA . GLY A 1 121 ? -20.155 2.106 5.508 1.00 70.25 121 GLY A CA 1
ATOM 961 C C . GLY A 1 121 ? -19.403 0.918 4.906 1.00 70.25 121 GLY A C 1
ATOM 962 O O . GLY A 1 121 ? -18.174 0.938 4.835 1.00 70.25 121 GLY A O 1
ATOM 963 N N . ARG A 1 122 ? -20.128 -0.149 4.536 1.00 71.38 122 ARG A N 1
ATOM 964 C CA . ARG A 1 122 ? -19.524 -1.377 3.987 1.00 71.38 122 ARG A CA 1
ATOM 965 C C . ARG A 1 122 ? -18.812 -1.099 2.664 1.00 71.38 122 ARG A C 1
ATOM 967 O O . ARG A 1 122 ? -19.263 -0.279 1.866 1.00 71.38 122 ARG A O 1
ATOM 974 N N . SER A 1 123 ? -17.715 -1.821 2.437 1.00 78.00 123 SER A N 1
ATOM 975 C CA . SER A 1 123 ? -16.992 -1.797 1.162 1.00 78.00 123 SER A CA 1
ATOM 976 C C . SER A 1 123 ? -17.948 -2.135 0.019 1.00 78.00 123 SER A C 1
ATOM 978 O O . SER A 1 123 ? -18.696 -3.104 0.118 1.00 78.00 123 SER A O 1
ATOM 980 N N . THR A 1 124 ? -17.924 -1.367 -1.067 1.00 81.88 124 THR A N 1
ATOM 981 C CA . THR A 1 124 ? -18.739 -1.656 -2.261 1.00 81.88 124 THR A CA 1
ATOM 982 C C . THR A 1 124 ? -18.093 -2.679 -3.195 1.00 81.88 124 THR A C 1
ATOM 984 O O . THR A 1 124 ? -18.709 -3.076 -4.179 1.00 81.88 124 THR A O 1
ATOM 987 N N . PHE A 1 125 ? -16.859 -3.086 -2.901 1.00 84.56 125 PHE A N 1
ATOM 988 C CA . PHE A 1 125 ? -16.109 -4.109 -3.619 1.00 84.56 125 PHE A CA 1
ATOM 989 C C . PHE A 1 125 ? -15.358 -5.007 -2.630 1.00 84.56 125 PHE A C 1
ATOM 991 O O . PHE A 1 125 ? -14.953 -4.542 -1.554 1.00 84.56 125 PHE A O 1
ATOM 998 N N . ASP A 1 126 ? -15.144 -6.258 -3.035 1.00 88.06 126 ASP A N 1
ATOM 999 C CA . ASP A 1 126 ? -14.307 -7.250 -2.362 1.00 88.06 126 ASP A CA 1
ATOM 1000 C C . ASP A 1 126 ? -13.091 -7.562 -3.245 1.00 88.06 126 ASP A C 1
ATOM 1002 O O . ASP A 1 126 ? -13.220 -7.859 -4.433 1.00 88.06 126 ASP A O 1
ATOM 1006 N N . LEU A 1 127 ? -11.893 -7.459 -2.673 1.00 91.88 127 LEU A N 1
ATOM 1007 C CA . LEU A 1 127 ? -10.652 -7.740 -3.392 1.00 91.88 127 LEU A CA 1
ATOM 1008 C C . LEU A 1 127 ? -10.473 -9.235 -3.666 1.00 91.88 127 LEU A C 1
ATOM 1010 O O . LEU A 1 127 ? -9.832 -9.580 -4.652 1.00 91.88 127 LEU A O 1
ATOM 1014 N N . THR A 1 128 ? -11.071 -10.108 -2.859 1.00 91.06 128 THR A N 1
ATOM 1015 C CA . THR A 1 128 ? -11.076 -11.558 -3.089 1.00 91.06 128 THR A CA 1
ATOM 1016 C C . THR A 1 128 ? -11.806 -11.875 -4.393 1.00 91.06 128 THR A C 1
ATOM 1018 O O . THR A 1 128 ? -11.230 -12.485 -5.289 1.00 91.06 128 THR A O 1
ATOM 1021 N N . GLU A 1 129 ? -13.018 -11.334 -4.562 1.00 91.94 129 GLU A N 1
ATOM 1022 C CA . GLU A 1 129 ? -13.802 -11.468 -5.799 1.00 91.94 129 GLU A CA 1
ATOM 1023 C C . GLU A 1 129 ? -13.090 -10.846 -7.010 1.00 91.94 129 GLU A C 1
ATOM 1025 O O . GLU A 1 129 ? -13.135 -11.387 -8.115 1.00 91.94 129 GLU A O 1
ATOM 1030 N N . VAL A 1 130 ? -12.406 -9.711 -6.818 1.00 94.38 130 VAL A N 1
ATOM 1031 C CA . VAL A 1 130 ? -11.612 -9.081 -7.885 1.00 94.38 130 VAL A CA 1
ATOM 1032 C C . VAL A 1 130 ? -10.476 -9.992 -8.330 1.00 94.38 130 VAL A C 1
ATOM 1034 O O . VAL A 1 130 ? -10.260 -10.149 -9.529 1.00 94.38 130 VAL A O 1
ATOM 1037 N N . LEU A 1 131 ? -9.746 -10.590 -7.392 1.00 94.19 131 LEU A N 1
ATOM 1038 C CA . LEU A 1 131 ? -8.656 -11.490 -7.741 1.00 94.19 131 LEU A CA 1
ATOM 1039 C C . LEU A 1 131 ? -9.184 -12.782 -8.397 1.00 94.19 131 LEU A C 1
ATOM 1041 O O . LEU A 1 131 ? -8.486 -13.365 -9.229 1.00 94.19 131 LEU A O 1
ATOM 1045 N N . ASP A 1 132 ? -10.398 -13.228 -8.066 1.00 91.69 132 ASP A N 1
ATOM 1046 C CA . ASP A 1 132 ? -11.038 -14.442 -8.603 1.00 91.69 132 ASP A CA 1
ATOM 1047 C C . ASP A 1 132 ? -11.786 -14.201 -9.934 1.00 91.69 132 ASP A C 1
ATOM 1049 O O . ASP A 1 132 ? -12.841 -14.777 -10.204 1.00 91.69 132 ASP A O 1
ATOM 1053 N N . GLY A 1 133 ? -11.217 -13.361 -10.806 1.00 90.19 133 GLY A N 1
ATOM 1054 C CA . GLY A 1 133 ? -11.713 -13.111 -12.167 1.00 90.19 133 GLY A CA 1
ATOM 1055 C C . GLY A 1 133 ? -12.455 -11.785 -12.361 1.00 90.19 133 GLY A C 1
ATOM 1056 O O . GLY A 1 133 ? -12.959 -11.521 -13.456 1.00 90.19 133 GLY A O 1
ATOM 1057 N N . GLY A 1 134 ? -12.518 -10.938 -11.334 1.00 93.62 134 GLY A N 1
ATOM 1058 C CA . GLY A 1 134 ? -13.008 -9.569 -11.454 1.00 93.62 134 GLY A CA 1
ATOM 1059 C C . GLY A 1 134 ? -11.960 -8.581 -11.984 1.00 93.62 134 GLY A C 1
ATOM 1060 O O . GLY A 1 134 ? -10.814 -8.915 -12.280 1.00 93.62 134 GLY A O 1
ATOM 1061 N N . ILE A 1 135 ? -12.371 -7.317 -12.120 1.00 94.62 135 ILE A N 1
ATOM 1062 C CA . ILE A 1 135 ? -11.494 -6.212 -12.532 1.00 94.62 135 ILE A CA 1
ATOM 1063 C C . ILE A 1 135 ? -11.762 -5.012 -11.627 1.00 94.62 135 ILE A C 1
ATOM 1065 O O . ILE A 1 135 ? -12.891 -4.530 -11.543 1.00 94.62 135 ILE A O 1
ATOM 1069 N N . LEU A 1 136 ? -10.707 -4.487 -11.001 1.00 94.75 136 LEU A N 1
ATOM 1070 C CA . LEU A 1 136 ? -10.746 -3.238 -10.245 1.00 94.75 136 LEU A CA 1
ATOM 1071 C C . LEU A 1 136 ? -9.894 -2.178 -10.941 1.00 94.75 136 LEU A C 1
ATOM 1073 O O . LEU A 1 136 ? -8.681 -2.324 -11.066 1.00 94.75 136 LEU A O 1
ATOM 1077 N N . LEU A 1 137 ? -10.528 -1.075 -11.341 1.00 94.94 137 LEU A N 1
ATOM 1078 C CA . LEU A 1 137 ? -9.833 0.104 -11.851 1.00 94.94 137 LEU A CA 1
ATOM 1079 C C . LEU A 1 137 ? -9.835 1.214 -10.795 1.00 94.94 137 LEU A C 1
ATOM 1081 O O . LEU A 1 137 ? -10.848 1.878 -10.573 1.00 94.94 137 LEU A O 1
ATOM 1085 N N . ALA A 1 138 ? -8.681 1.446 -10.172 1.00 92.12 138 ALA A N 1
ATOM 1086 C CA . ALA A 1 138 ? -8.508 2.479 -9.157 1.00 92.12 138 ALA A CA 1
ATOM 1087 C C . ALA A 1 138 ? -7.907 3.759 -9.759 1.00 92.12 138 ALA A C 1
ATOM 1089 O O . ALA A 1 138 ? -6.700 3.869 -9.964 1.00 92.12 138 ALA A O 1
ATOM 1090 N N . ARG A 1 139 ? -8.748 4.764 -10.031 1.00 91.75 139 ARG A N 1
ATOM 1091 C CA . ARG A 1 139 ? -8.288 6.073 -10.522 1.00 91.75 139 ARG A CA 1
ATOM 1092 C C . ARG A 1 139 ? -8.024 7.023 -9.351 1.00 91.75 139 ARG A C 1
ATOM 1094 O O . ARG A 1 139 ? -8.967 7.528 -8.748 1.00 91.75 139 ARG A O 1
ATOM 1101 N N . LEU A 1 140 ? -6.752 7.319 -9.081 1.00 90.56 140 LEU A N 1
ATOM 1102 C CA . LEU A 1 140 ? -6.318 8.160 -7.954 1.00 90.56 140 LEU A CA 1
ATOM 1103 C C . LEU A 1 140 ? -5.593 9.436 -8.428 1.00 90.56 140 LEU A C 1
ATOM 1105 O O . LEU A 1 140 ? -4.371 9.540 -8.325 1.00 90.56 140 LEU A O 1
ATOM 1109 N N . PRO A 1 141 ? -6.318 10.432 -8.975 1.00 87.00 141 PRO A N 1
ATOM 1110 C CA . PRO A 1 141 ? -5.699 11.647 -9.489 1.00 87.00 141 PRO A CA 1
ATOM 1111 C C . PRO A 1 141 ? -5.208 12.533 -8.335 1.00 87.00 141 PRO A C 1
ATOM 1113 O O . PRO A 1 141 ? -6.009 13.169 -7.645 1.00 87.00 141 PRO A O 1
ATOM 1116 N N . LYS A 1 142 ? -3.884 12.626 -8.161 1.00 84.88 142 LYS A N 1
ATOM 1117 C CA . LYS A 1 142 ? -3.243 13.429 -7.101 1.00 84.88 142 LYS A CA 1
ATOM 1118 C C . LYS A 1 142 ? -3.742 14.877 -7.054 1.00 84.88 142 LYS A C 1
ATOM 1120 O O . LYS A 1 142 ? -3.989 15.391 -5.972 1.00 84.88 142 LYS A O 1
ATOM 1125 N N . GLY A 1 143 ? -3.955 15.514 -8.209 1.00 83.75 143 GLY A N 1
ATOM 1126 C CA . GLY A 1 143 ? -4.419 16.906 -8.276 1.00 83.75 143 GLY A CA 1
ATOM 1127 C C . GLY A 1 143 ? -5.809 17.140 -7.669 1.00 83.75 143 GLY A C 1
ATOM 1128 O O . GLY A 1 143 ? -6.048 18.194 -7.094 1.00 83.75 143 GLY A O 1
ATOM 1129 N N . ALA A 1 144 ? -6.711 16.155 -7.745 1.00 81.69 144 ALA A N 1
ATOM 1130 C CA . ALA A 1 144 ? -8.059 16.275 -7.181 1.00 81.69 144 ALA A CA 1
ATOM 1131 C C . ALA A 1 144 ? -8.155 15.727 -5.747 1.00 81.69 144 ALA A C 1
ATOM 1133 O O . ALA A 1 144 ? -8.936 16.231 -4.943 1.00 81.69 144 ALA A O 1
ATOM 1134 N N . LEU A 1 145 ? -7.378 14.689 -5.419 1.00 81.31 145 LEU A N 1
ATOM 1135 C CA . LEU A 1 145 ? -7.420 14.030 -4.107 1.00 81.31 145 LEU A CA 1
ATOM 1136 C C . LEU A 1 145 ? -6.461 14.650 -3.079 1.00 81.31 145 LEU A C 1
ATOM 1138 O O . LEU A 1 145 ? -6.656 14.491 -1.871 1.00 81.31 145 LEU A O 1
ATOM 1142 N N . GLY A 1 146 ? -5.442 15.364 -3.550 1.00 84.62 146 GLY A N 1
ATOM 1143 C CA . GLY A 1 146 ? -4.238 15.661 -2.785 1.00 84.62 146 GLY A CA 1
ATOM 1144 C C . GLY A 1 146 ? -3.256 14.489 -2.831 1.00 84.62 146 GLY A C 1
ATOM 1145 O O . GLY A 1 146 ? -3.651 13.325 -2.931 1.00 84.62 146 GLY A O 1
ATOM 1146 N N . GLU A 1 147 ? -1.963 14.800 -2.757 1.00 85.25 147 GLU A N 1
ATOM 1147 C CA . GLU A 1 147 ? -0.896 13.804 -2.866 1.00 85.25 147 GLU A CA 1
ATOM 1148 C C . GLU A 1 147 ? -0.949 12.765 -1.739 1.00 85.25 147 GLU A C 1
ATOM 1150 O O . GLU A 1 147 ? -0.983 11.568 -2.020 1.00 85.25 147 GLU A O 1
ATOM 1155 N N . GLU A 1 148 ? -1.027 13.213 -0.482 1.00 82.69 148 GLU A N 1
ATOM 1156 C CA . GLU A 1 148 ? -1.075 12.325 0.687 1.00 82.69 148 GLU A CA 1
ATOM 1157 C C . GLU A 1 148 ? -2.281 11.384 0.631 1.00 82.69 148 GLU A C 1
ATOM 1159 O O . GLU A 1 148 ? -2.133 10.176 0.791 1.00 82.69 148 GLU A O 1
ATOM 1164 N N . THR A 1 149 ? -3.470 11.913 0.328 1.00 83.56 149 THR A N 1
ATOM 1165 C CA . THR A 1 149 ? -4.698 11.116 0.211 1.00 83.56 149 THR A CA 1
ATOM 1166 C C . THR A 1 149 ? -4.593 10.072 -0.893 1.00 83.56 149 THR A C 1
ATOM 1168 O O . THR A 1 149 ? -4.986 8.927 -0.685 1.00 83.56 149 THR A O 1
ATOM 1171 N N . ALA A 1 150 ? -4.083 10.451 -2.070 1.00 87.75 150 ALA A N 1
ATOM 1172 C CA . ALA A 1 150 ? -3.929 9.528 -3.189 1.00 87.75 150 ALA A CA 1
ATOM 1173 C C . ALA A 1 150 ? -2.933 8.411 -2.848 1.00 87.75 150 ALA A C 1
ATOM 1175 O O . ALA A 1 150 ? -3.250 7.240 -3.053 1.00 87.75 150 ALA A O 1
ATOM 1176 N N . ARG A 1 151 ? -1.774 8.763 -2.272 1.00 87.88 151 ARG A N 1
ATOM 1177 C CA . ARG A 1 151 ? -0.760 7.808 -1.790 1.00 87.88 151 ARG A CA 1
ATOM 1178 C C . ARG A 1 151 ? -1.354 6.841 -0.776 1.00 87.88 151 ARG A C 1
ATOM 1180 O O . ARG A 1 151 ? -1.178 5.633 -0.909 1.00 87.88 151 ARG A O 1
ATOM 1187 N N . LEU A 1 152 ? -2.097 7.359 0.197 1.00 86.19 152 LEU A N 1
ATOM 1188 C CA . LEU A 1 152 ? -2.708 6.575 1.264 1.00 86.19 152 LEU A CA 1
ATOM 1189 C C . LEU A 1 152 ? -3.769 5.608 0.716 1.00 86.19 152 LEU A C 1
ATOM 1191 O O . LEU A 1 152 ? -3.714 4.412 0.994 1.00 86.19 152 LEU A O 1
ATOM 1195 N N . MET A 1 153 ? -4.674 6.093 -0.136 1.00 86.94 153 MET A N 1
ATOM 1196 C CA . MET A 1 153 ? -5.695 5.258 -0.777 1.00 86.94 153 MET A CA 1
ATOM 1197 C C . MET A 1 153 ? -5.092 4.164 -1.655 1.00 86.94 153 MET A C 1
ATOM 1199 O O . MET A 1 153 ? -5.503 3.010 -1.563 1.00 86.9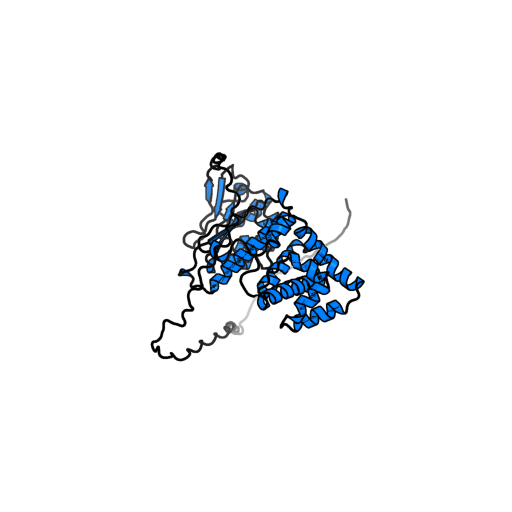4 153 MET A O 1
ATOM 1203 N N . GLY A 1 154 ? -4.103 4.503 -2.483 1.00 90.81 154 GLY A N 1
ATOM 1204 C CA . GLY A 1 154 ? -3.445 3.514 -3.332 1.00 90.81 154 GLY A CA 1
ATOM 1205 C C . GLY A 1 154 ? -2.664 2.490 -2.515 1.00 90.81 154 GLY A C 1
ATOM 1206 O O . GLY A 1 154 ? -2.780 1.300 -2.786 1.00 90.81 154 GLY A O 1
ATOM 1207 N N . SER A 1 155 ? -1.971 2.924 -1.457 1.00 90.06 155 SER A N 1
ATOM 1208 C CA . SER A 1 155 ? -1.258 2.014 -0.550 1.00 90.06 155 SER A CA 1
ATOM 1209 C C . SER A 1 155 ? -2.207 1.046 0.143 1.00 90.06 155 SER A C 1
ATOM 1211 O O . SER A 1 155 ? -1.893 -0.133 0.265 1.00 90.06 155 SER A O 1
ATOM 1213 N N . PHE A 1 156 ? -3.400 1.497 0.531 1.00 87.44 156 PHE A N 1
ATOM 1214 C CA . PHE A 1 156 ? -4.400 0.587 1.070 1.00 87.44 156 PHE A CA 1
ATOM 1215 C C . PHE A 1 156 ? -4.951 -0.404 0.046 1.00 87.44 156 PHE A C 1
ATOM 1217 O O . PHE A 1 156 ? -5.193 -1.553 0.401 1.00 87.44 156 PHE A O 1
ATOM 1224 N N . ILE A 1 157 ? -5.182 0.020 -1.198 1.00 91.38 157 ILE A N 1
ATOM 1225 C CA . ILE A 1 157 ? -5.648 -0.892 -2.249 1.00 91.38 157 ILE A CA 1
ATOM 1226 C C . ILE A 1 157 ? -4.583 -1.958 -2.506 1.00 91.38 157 ILE A C 1
ATOM 1228 O O . ILE A 1 157 ? -4.913 -3.139 -2.562 1.00 91.38 157 ILE A O 1
ATOM 1232 N N . VAL A 1 158 ? -3.310 -1.566 -2.594 1.00 92.56 158 VAL A N 1
ATOM 1233 C CA . VAL A 1 158 ? -2.192 -2.503 -2.761 1.00 92.56 158 VAL A CA 1
ATOM 1234 C C . VAL A 1 158 ? -2.079 -3.443 -1.557 1.00 92.56 158 VAL A C 1
ATOM 1236 O O . VAL A 1 158 ? -2.040 -4.654 -1.753 1.00 92.56 158 VAL A O 1
ATOM 1239 N N . ALA A 1 159 ? -2.101 -2.921 -0.326 1.00 89.62 159 ALA A N 1
ATOM 1240 C CA . ALA A 1 159 ? -2.043 -3.736 0.890 1.00 89.62 159 ALA A CA 1
ATOM 1241 C C . ALA A 1 159 ? -3.220 -4.718 0.984 1.00 89.62 159 ALA A C 1
ATOM 1243 O O . ALA A 1 159 ? -3.014 -5.900 1.229 1.00 89.62 159 ALA A O 1
ATOM 1244 N N . GLY A 1 160 ? -4.445 -4.256 0.722 1.00 89.00 160 GLY A N 1
ATOM 1245 C CA . GLY A 1 160 ? -5.626 -5.116 0.708 1.00 89.00 160 GLY A CA 1
ATOM 1246 C C . GLY A 1 160 ? -5.563 -6.173 -0.395 1.00 89.00 160 GLY A C 1
ATOM 1247 O O . GLY A 1 160 ? -5.984 -7.304 -0.183 1.00 89.00 160 GLY A O 1
ATOM 1248 N N . THR A 1 161 ? -4.995 -5.833 -1.558 1.00 92.69 161 THR A N 1
ATOM 1249 C CA . THR A 1 161 ? -4.801 -6.787 -2.661 1.00 92.69 161 THR A CA 1
ATOM 1250 C C . THR A 1 161 ? -3.797 -7.857 -2.251 1.00 92.69 161 THR A C 1
ATOM 1252 O O . THR A 1 161 ? -4.025 -9.038 -2.495 1.00 92.69 161 THR A O 1
ATOM 1255 N N . TRP A 1 162 ? -2.718 -7.457 -1.574 1.00 91.94 162 TRP A N 1
ATOM 1256 C CA . TRP A 1 162 ? -1.751 -8.387 -1.007 1.00 91.94 162 TRP A CA 1
ATOM 1257 C C . TRP A 1 162 ? -2.379 -9.306 0.040 1.00 91.94 162 TRP A C 1
ATOM 1259 O O . TRP A 1 162 ? -2.215 -10.516 -0.050 1.00 91.94 162 TRP A O 1
ATOM 1269 N N . GLN A 1 163 ? -3.150 -8.763 0.986 1.00 88.94 163 GLN A N 1
ATOM 1270 C CA . GLN A 1 163 ? -3.849 -9.566 1.994 1.00 88.94 163 GLN A CA 1
ATOM 1271 C C . GLN A 1 163 ? -4.812 -10.572 1.354 1.00 88.94 163 GLN A C 1
ATOM 1273 O O . GLN A 1 163 ? -4.819 -11.740 1.736 1.00 88.94 163 GLN A O 1
ATOM 1278 N N . ALA A 1 164 ? -5.595 -10.137 0.363 1.00 90.75 164 ALA A N 1
ATOM 1279 C CA . ALA A 1 164 ? -6.512 -11.011 -0.360 1.00 90.75 164 ALA A CA 1
ATOM 1280 C C . ALA A 1 164 ? -5.757 -12.106 -1.131 1.00 90.75 164 ALA A C 1
ATOM 1282 O O . ALA A 1 164 ? -6.185 -13.257 -1.132 1.00 90.75 164 ALA A O 1
ATOM 1283 N N . ALA A 1 165 ? -4.604 -11.783 -1.726 1.00 92.50 165 ALA A N 1
ATOM 1284 C CA . ALA A 1 165 ? -3.749 -12.765 -2.385 1.00 92.50 165 ALA A CA 1
ATOM 1285 C C . ALA A 1 165 ? -3.133 -13.756 -1.385 1.00 92.50 165 ALA A C 1
ATOM 1287 O O . ALA A 1 165 ? -3.221 -14.962 -1.599 1.00 92.50 165 ALA A O 1
ATOM 1288 N N . ALA A 1 166 ? -2.579 -13.278 -0.270 1.00 89.69 166 ALA A N 1
ATOM 1289 C CA . ALA A 1 166 ? -1.992 -14.115 0.774 1.00 89.69 166 ALA A CA 1
ATOM 1290 C C . ALA A 1 166 ? -3.031 -15.052 1.415 1.00 89.69 166 ALA A C 1
ATOM 1292 O O . ALA A 1 166 ? -2.739 -16.217 1.681 1.00 89.69 166 ALA A O 1
ATOM 1293 N N . ALA A 1 167 ? -4.280 -14.601 1.576 1.00 88.81 167 ALA A N 1
ATOM 1294 C CA . ALA A 1 167 ? -5.381 -15.436 2.063 1.00 88.81 167 ALA A CA 1
ATOM 1295 C C . ALA A 1 167 ? -5.667 -16.653 1.157 1.00 88.81 167 ALA A C 1
ATOM 1297 O O . ALA A 1 167 ? -6.193 -17.667 1.622 1.00 88.81 167 ALA A O 1
ATOM 1298 N N . ARG A 1 168 ? -5.249 -16.617 -0.118 1.00 89.94 168 ARG A N 1
ATOM 1299 C CA . ARG A 1 168 ? -5.331 -17.765 -1.039 1.00 89.94 168 ARG A CA 1
ATOM 1300 C C . ARG A 1 168 ? -4.409 -18.918 -0.654 1.00 89.94 168 ARG A C 1
ATOM 1302 O O . ARG A 1 168 ? -4.530 -19.988 -1.253 1.00 89.94 168 ARG A O 1
ATOM 1309 N N . ALA A 1 169 ? -3.522 -18.745 0.331 1.00 88.00 169 ALA A N 1
ATOM 1310 C CA . ALA A 1 169 ? -2.716 -19.823 0.903 1.00 88.00 169 ALA A CA 1
ATOM 1311 C C . ALA A 1 169 ? -3.570 -21.041 1.301 1.00 88.00 169 ALA A C 1
ATOM 1313 O O . ALA A 1 169 ? -3.140 -22.176 1.108 1.00 88.00 169 ALA A O 1
ATOM 1314 N N . CYS A 1 170 ? -4.804 -20.809 1.763 1.00 86.75 170 CYS A N 1
ATOM 1315 C CA . CYS A 1 170 ? -5.754 -21.853 2.152 1.00 86.75 170 CYS A CA 1
ATOM 1316 C C . CYS A 1 170 ? -6.333 -22.658 0.971 1.00 86.75 170 CYS A C 1
ATOM 1318 O O . CYS A 1 170 ? -6.951 -23.697 1.189 1.00 86.75 170 CYS A O 1
ATOM 1320 N N . MET A 1 171 ? -6.159 -22.199 -0.272 1.00 89.00 171 MET A N 1
ATOM 1321 C CA . MET A 1 171 ? -6.626 -22.889 -1.479 1.00 89.00 171 MET A CA 1
ATOM 1322 C C . MET A 1 171 ? -5.485 -23.674 -2.136 1.00 89.00 171 MET A C 1
ATOM 1324 O O . MET A 1 171 ? -4.367 -23.161 -2.178 1.00 89.00 171 MET A O 1
ATOM 1328 N N . PRO A 1 172 ? -5.722 -24.866 -2.711 1.00 91.19 172 PRO A N 1
ATOM 1329 C CA . PRO A 1 172 ? -4.720 -25.559 -3.520 1.00 91.19 172 PRO A CA 1
ATOM 1330 C C . PRO A 1 172 ? -4.240 -24.698 -4.698 1.00 91.19 172 PRO A C 1
ATOM 1332 O O . PRO A 1 172 ? -5.048 -24.062 -5.371 1.00 91.19 172 PRO A O 1
ATOM 1335 N N . GLU A 1 173 ? -2.936 -24.712 -4.994 1.00 89.06 173 GLU A N 1
ATOM 1336 C CA . GLU A 1 173 ? -2.324 -23.821 -5.998 1.00 89.06 173 GLU A CA 1
ATOM 1337 C C . GLU A 1 173 ? -2.991 -23.905 -7.382 1.00 89.06 173 GLU A C 1
ATOM 1339 O O . GLU A 1 173 ? -3.238 -22.882 -8.017 1.00 89.06 173 GLU A O 1
ATOM 1344 N N . HIS A 1 174 ? -3.371 -25.111 -7.815 1.00 89.62 174 HIS A N 1
ATOM 1345 C CA . HIS A 1 174 ? -4.024 -25.350 -9.106 1.00 89.62 174 HIS A CA 1
ATOM 1346 C C . HIS A 1 174 ? -5.438 -24.751 -9.220 1.00 89.62 174 HIS A C 1
ATOM 1348 O O . HIS A 1 174 ? -5.950 -24.625 -10.329 1.00 89.62 174 HIS A O 1
ATOM 1354 N N . GLN A 1 175 ? -6.071 -24.390 -8.100 1.00 90.62 175 GLN A N 1
ATOM 1355 C CA . GLN A 1 175 ? -7.401 -23.768 -8.066 1.00 90.62 175 GLN A CA 1
ATOM 1356 C C . GLN A 1 175 ? -7.326 -22.240 -8.017 1.00 90.62 175 GLN A C 1
ATOM 1358 O O . GLN A 1 175 ? -8.322 -21.567 -8.270 1.00 90.62 175 GLN A O 1
ATOM 1363 N N . ARG A 1 176 ? -6.152 -21.679 -7.705 1.00 93.25 176 ARG A N 1
ATOM 1364 C CA . ARG A 1 176 ? -5.947 -20.229 -7.652 1.00 93.25 176 ARG A CA 1
ATOM 1365 C C . ARG A 1 176 ? -5.985 -19.676 -9.079 1.00 93.25 176 ARG A C 1
ATOM 1367 O O . ARG A 1 176 ? -5.281 -20.186 -9.948 1.00 93.25 176 ARG A O 1
ATOM 1374 N N . ILE A 1 177 ? -6.787 -18.644 -9.328 1.00 93.69 177 ILE A N 1
ATOM 1375 C CA . ILE A 1 177 ? -6.839 -17.954 -10.626 1.00 93.69 177 ILE A CA 1
ATOM 1376 C C . ILE A 1 177 ? -5.678 -16.953 -10.707 1.00 93.69 177 ILE A C 1
ATOM 1378 O O . ILE A 1 177 ? -5.405 -16.246 -9.731 1.00 93.69 177 ILE A O 1
ATOM 1382 N N . ASP A 1 178 ? -5.008 -16.889 -11.865 1.00 95.00 178 ASP A N 1
ATOM 1383 C CA . ASP A 1 178 ? -4.000 -15.854 -12.126 1.00 95.00 178 ASP A CA 1
ATOM 1384 C C . ASP A 1 178 ? -4.624 -14.469 -12.019 1.00 95.00 178 ASP A C 1
ATOM 1386 O O . ASP A 1 178 ? -5.597 -14.154 -12.706 1.00 95.00 178 ASP A O 1
ATOM 1390 N N . ALA A 1 179 ? -4.007 -13.622 -11.207 1.00 96.25 179 ALA A N 1
ATOM 1391 C CA . ALA A 1 179 ? -4.364 -12.221 -11.095 1.00 96.25 179 ALA A CA 1
ATOM 1392 C C . ALA A 1 179 ? -3.130 -11.344 -11.312 1.00 96.25 179 ALA A C 1
ATOM 1394 O O . ALA A 1 179 ? -2.009 -11.736 -10.987 1.00 96.25 179 ALA A O 1
ATOM 1395 N N . THR A 1 180 ? -3.340 -10.130 -11.820 1.00 95.94 180 THR A N 1
ATOM 1396 C CA . THR A 1 180 ? -2.258 -9.163 -12.032 1.00 95.94 180 THR A CA 1
ATOM 1397 C C . THR A 1 180 ? -2.586 -7.841 -11.361 1.00 95.94 180 THR A C 1
ATOM 1399 O O . THR A 1 180 ? -3.575 -7.188 -11.699 1.00 95.94 180 THR A O 1
ATOM 1402 N N . LEU A 1 181 ? -1.712 -7.405 -10.457 1.00 96.19 181 LEU A N 1
ATOM 1403 C CA . LEU A 1 181 ? -1.735 -6.067 -9.884 1.00 96.19 181 LEU A CA 1
ATOM 1404 C C . LEU A 1 181 ? -0.833 -5.146 -10.713 1.00 96.19 181 LEU A C 1
ATOM 1406 O O . LEU A 1 181 ? 0.390 -5.277 -10.708 1.00 96.19 181 LEU A O 1
ATOM 1410 N N . ASN A 1 182 ? -1.449 -4.199 -11.418 1.00 96.31 182 ASN A N 1
ATOM 1411 C CA . ASN A 1 182 ? -0.744 -3.187 -12.199 1.00 96.31 182 ASN A CA 1
ATOM 1412 C C . ASN A 1 182 ? -0.704 -1.879 -11.408 1.00 96.31 182 ASN A C 1
ATOM 1414 O O . ASN A 1 182 ? -1.750 -1.284 -11.142 1.00 96.31 182 ASN A O 1
ATOM 1418 N N . VAL A 1 183 ? 0.495 -1.437 -11.040 1.00 95.12 183 VAL A N 1
ATOM 1419 C CA . VAL A 1 183 ? 0.715 -0.211 -10.272 1.00 95.12 183 VAL A CA 1
ATOM 1420 C C . VAL A 1 183 ? 1.508 0.765 -11.126 1.00 95.12 183 VAL A C 1
ATOM 1422 O O . VAL A 1 183 ? 2.727 0.653 -11.269 1.00 95.12 183 VAL A O 1
ATOM 1425 N N . ASP A 1 184 ? 0.790 1.730 -11.692 1.00 93.44 184 ASP A N 1
ATOM 1426 C CA . ASP A 1 184 ? 1.411 2.889 -12.319 1.00 93.44 184 ASP A CA 1
ATOM 1427 C C . ASP A 1 184 ? 1.966 3.831 -11.245 1.00 93.44 184 ASP A C 1
ATOM 1429 O O . ASP A 1 184 ? 1.396 3.950 -10.157 1.00 93.44 184 ASP A O 1
ATOM 1433 N N . GLU A 1 185 ? 3.082 4.488 -11.541 1.00 91.12 185 GLU A N 1
ATOM 1434 C CA . GLU A 1 185 ? 3.795 5.361 -10.607 1.00 91.12 185 GLU A CA 1
ATOM 1435 C C . GLU A 1 185 ? 4.016 4.723 -9.223 1.00 91.12 185 GLU A C 1
ATOM 1437 O O . GLU A 1 185 ? 3.714 5.309 -8.176 1.00 91.12 185 GLU A O 1
ATOM 1442 N N . ALA A 1 186 ? 4.539 3.497 -9.223 1.00 90.81 186 ALA A N 1
ATOM 1443 C CA . ALA A 1 186 ? 4.566 2.580 -8.091 1.00 90.81 186 ALA A CA 1
ATOM 1444 C C . ALA A 1 186 ? 5.198 3.165 -6.818 1.00 90.81 186 ALA A C 1
ATOM 1446 O O . ALA A 1 186 ? 4.719 2.907 -5.712 1.00 90.81 186 ALA A O 1
ATOM 1447 N N . HIS A 1 187 ? 6.195 4.044 -6.951 1.00 87.00 187 HIS A N 1
ATOM 1448 C CA . HIS A 1 187 ? 6.800 4.771 -5.827 1.00 87.00 187 HIS A CA 1
ATOM 1449 C C . HIS A 1 187 ? 5.771 5.523 -4.956 1.00 87.00 187 HIS A C 1
ATOM 1451 O O . HIS A 1 187 ? 6.015 5.777 -3.779 1.00 87.00 187 HIS A O 1
ATOM 1457 N N . ASN A 1 188 ? 4.595 5.852 -5.500 1.00 87.25 188 ASN A N 1
ATOM 1458 C CA . ASN A 1 188 ? 3.525 6.528 -4.770 1.00 87.25 188 ASN A CA 1
ATOM 1459 C C . ASN A 1 188 ? 2.613 5.615 -3.967 1.00 87.25 188 ASN A C 1
ATOM 1461 O O . ASN A 1 188 ? 1.893 6.130 -3.122 1.00 87.25 188 ASN A O 1
ATOM 1465 N N . PHE A 1 189 ? 2.580 4.315 -4.242 1.00 87.94 189 PHE A N 1
ATOM 1466 C CA . PHE A 1 189 ? 1.576 3.408 -3.672 1.00 87.94 189 PHE A CA 1
ATOM 1467 C C . PHE A 1 189 ? 2.194 2.210 -2.952 1.00 87.94 189 PHE A C 1
ATOM 1469 O O . PHE A 1 189 ? 1.496 1.464 -2.279 1.00 87.94 189 PHE A O 1
ATOM 1476 N N . LEU A 1 190 ? 3.514 2.047 -3.029 1.00 82.69 190 LEU A N 1
ATOM 1477 C CA . LEU A 1 190 ? 4.248 0.981 -2.346 1.00 82.69 190 LEU A CA 1
ATOM 1478 C C . LEU A 1 190 ? 4.674 1.374 -0.920 1.00 82.69 190 LEU A C 1
ATOM 1480 O O . LEU A 1 190 ? 5.624 0.829 -0.363 1.00 82.69 190 LEU A O 1
ATOM 1484 N N . THR A 1 191 ? 3.955 2.317 -0.300 1.00 79.50 191 THR A N 1
ATOM 1485 C CA . THR A 1 191 ? 4.136 2.677 1.114 1.00 79.50 191 THR A CA 1
ATOM 1486 C C . THR A 1 191 ? 3.386 1.670 1.990 1.00 79.50 191 THR A C 1
ATOM 1488 O O . THR A 1 191 ? 2.356 1.971 2.587 1.00 79.50 191 THR A O 1
ATOM 1491 N N . LEU A 1 192 ? 3.887 0.437 2.009 1.00 80.00 192 LEU A N 1
ATOM 1492 C CA . LEU A 1 192 ? 3.247 -0.718 2.641 1.00 80.00 192 LEU A CA 1
ATOM 1493 C C . LEU A 1 192 ? 3.881 -1.030 3.989 1.00 80.00 192 LEU A C 1
ATOM 1495 O O . LEU A 1 192 ? 5.063 -0.783 4.151 1.00 80.00 192 LEU A O 1
ATOM 1499 N N . PRO A 1 193 ? 3.153 -1.593 4.956 1.00 70.75 193 PRO A N 1
ATOM 1500 C CA . PRO A 1 193 ? 3.685 -1.883 6.285 1.00 70.75 193 PRO A CA 1
ATOM 1501 C C . PRO A 1 193 ? 4.749 -2.992 6.257 1.00 70.75 193 PRO A C 1
ATOM 1503 O O . PRO A 1 193 ? 5.702 -2.918 7.036 1.00 70.75 193 PRO A O 1
ATOM 1506 N N . TYR A 1 194 ? 4.647 -3.925 5.308 1.00 76.94 194 TYR A N 1
ATOM 1507 C CA . TYR A 1 194 ? 5.577 -5.037 5.090 1.00 76.94 194 TYR A CA 1
ATOM 1508 C C . TYR A 1 194 ? 6.720 -4.679 4.121 1.00 76.94 194 TYR A C 1
ATOM 1510 O O . TYR A 1 194 ? 6.593 -3.719 3.349 1.00 76.94 194 TYR A O 1
ATOM 1518 N N . PRO A 1 195 ? 7.848 -5.411 4.152 1.00 78.31 195 PRO A N 1
ATOM 1519 C CA . PRO A 1 195 ? 8.888 -5.308 3.133 1.00 78.31 195 PRO A CA 1
ATOM 1520 C C . PRO A 1 195 ? 8.334 -5.697 1.757 1.00 78.31 195 PRO A C 1
ATOM 1522 O O . PRO A 1 195 ? 7.669 -6.718 1.600 1.00 78.31 195 PRO A O 1
ATOM 1525 N N . LEU A 1 196 ? 8.585 -4.872 0.737 1.00 78.38 196 LEU A N 1
ATOM 1526 C CA . LEU A 1 196 ? 8.117 -5.197 -0.613 1.00 78.38 196 LEU A CA 1
ATOM 1527 C C . LEU A 1 196 ? 8.884 -6.380 -1.216 1.00 78.38 196 LEU A C 1
ATOM 1529 O O . LEU A 1 196 ? 8.357 -7.079 -2.072 1.00 78.38 196 LEU A O 1
ATOM 1533 N N . GLU A 1 197 ? 10.126 -6.593 -0.791 1.00 80.56 197 GLU A N 1
ATOM 1534 C CA . GLU A 1 197 ? 10.927 -7.741 -1.212 1.00 80.56 197 GLU A CA 1
ATOM 1535 C C . GLU A 1 197 ? 10.210 -9.066 -0.937 1.00 80.56 197 GLU A C 1
ATOM 1537 O O . GLU A 1 197 ? 10.067 -9.859 -1.865 1.00 80.56 197 GLU A O 1
ATOM 1542 N N . ASP A 1 198 ? 9.646 -9.229 0.263 1.00 82.50 198 ASP A N 1
ATOM 1543 C CA . ASP A 1 198 ? 8.845 -10.396 0.644 1.00 82.50 198 ASP A CA 1
ATOM 1544 C C . ASP A 1 198 ? 7.615 -10.510 -0.255 1.00 82.50 198 ASP A C 1
ATOM 1546 O O . ASP A 1 198 ? 7.325 -11.565 -0.816 1.00 82.5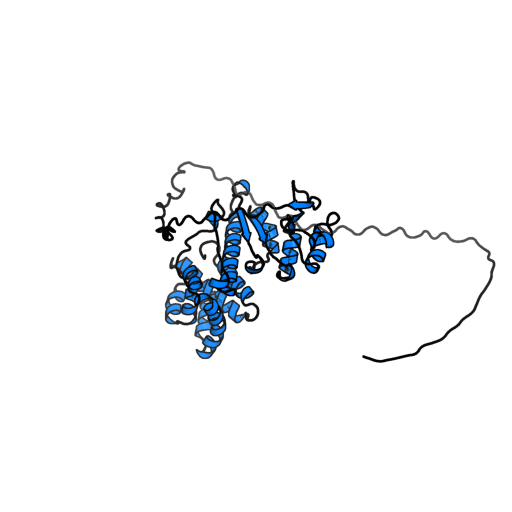0 198 ASP A O 1
ATOM 1550 N N . MET A 1 199 ? 6.936 -9.381 -0.479 1.00 87.81 199 MET A N 1
ATOM 1551 C CA . MET A 1 199 ? 5.758 -9.323 -1.336 1.00 87.81 199 MET A CA 1
ATOM 1552 C C . MET A 1 199 ? 6.061 -9.800 -2.761 1.00 87.81 199 MET A C 1
ATOM 1554 O O . MET A 1 199 ? 5.328 -10.615 -3.316 1.00 87.81 199 MET A O 1
ATOM 1558 N N . LEU A 1 200 ? 7.154 -9.320 -3.357 1.00 87.00 200 LEU A N 1
ATOM 1559 C CA . LEU A 1 200 ? 7.572 -9.693 -4.708 1.00 87.00 200 LEU A CA 1
ATOM 1560 C C . LEU A 1 200 ? 8.098 -11.132 -4.782 1.00 87.00 200 LEU A C 1
ATOM 1562 O O . LEU A 1 200 ? 7.886 -11.796 -5.798 1.00 87.00 200 LEU A O 1
ATOM 1566 N N . ALA A 1 201 ? 8.767 -11.612 -3.733 1.00 86.25 201 ALA A N 1
ATOM 1567 C CA . ALA A 1 201 ? 9.292 -12.971 -3.661 1.00 86.25 201 ALA A CA 1
ATOM 1568 C C . ALA A 1 201 ? 8.172 -14.015 -3.511 1.00 86.25 201 ALA A C 1
ATOM 1570 O O . ALA A 1 201 ? 8.207 -15.063 -4.160 1.00 86.25 201 ALA A O 1
ATOM 1571 N N . GLU A 1 202 ? 7.154 -13.723 -2.701 1.00 90.06 202 GLU A N 1
ATOM 1572 C CA . GLU A 1 202 ? 6.075 -14.658 -2.374 1.00 90.06 202 GLU A CA 1
ATOM 1573 C C . GLU A 1 202 ? 4.881 -14.595 -3.338 1.00 90.06 202 GLU A C 1
ATOM 1575 O O . GLU A 1 202 ? 4.165 -15.591 -3.480 1.00 90.06 202 GLU A O 1
ATOM 1580 N N . ALA A 1 203 ? 4.662 -13.475 -4.044 1.00 90.56 203 ALA A N 1
ATOM 1581 C CA . ALA A 1 203 ? 3.491 -13.264 -4.910 1.00 90.56 203 ALA A CA 1
ATOM 1582 C C . ALA A 1 203 ? 3.234 -14.412 -5.900 1.00 90.56 203 ALA A C 1
ATOM 1584 O O . ALA A 1 203 ? 2.080 -14.771 -6.159 1.00 90.56 203 ALA A O 1
ATOM 1585 N N . ARG A 1 204 ? 4.308 -15.044 -6.396 1.00 88.25 204 ARG A N 1
ATOM 1586 C CA . ARG A 1 204 ? 4.236 -16.216 -7.277 1.00 88.25 204 ARG A CA 1
ATOM 1587 C C . ARG A 1 204 ? 3.424 -17.354 -6.659 1.00 88.25 204 ARG A C 1
ATOM 1589 O O . ARG A 1 204 ? 2.594 -17.932 -7.355 1.00 88.25 204 ARG A O 1
ATOM 1596 N N . GLY A 1 205 ? 3.639 -17.659 -5.378 1.00 89.06 205 GLY A N 1
ATOM 1597 C CA . GLY A 1 205 ? 2.911 -18.717 -4.677 1.00 89.06 205 GLY A CA 1
ATOM 1598 C C . GLY A 1 205 ? 1.408 -18.446 -4.652 1.00 89.06 205 GLY A C 1
ATOM 1599 O O . GLY A 1 205 ? 0.604 -19.362 -4.794 1.00 89.06 205 GLY A O 1
ATOM 1600 N N . TYR A 1 206 ? 1.004 -17.180 -4.585 1.00 93.06 206 TYR A N 1
ATOM 1601 C CA . TYR A 1 206 ? -0.403 -16.774 -4.563 1.00 93.06 206 TYR A CA 1
ATOM 1602 C C . TYR A 1 206 ? -1.027 -16.584 -5.955 1.00 93.06 206 TYR A C 1
ATOM 1604 O O . TYR A 1 206 ? -2.167 -16.117 -6.055 1.00 93.06 206 TYR A O 1
ATOM 1612 N N . ARG A 1 207 ? -0.301 -16.948 -7.025 1.00 93.75 207 ARG A N 1
ATOM 1613 C CA . ARG A 1 207 ? -0.669 -16.677 -8.427 1.00 93.75 207 ARG A CA 1
ATOM 1614 C C . ARG A 1 207 ? -1.015 -15.205 -8.674 1.00 93.75 207 ARG A C 1
ATOM 1616 O O . ARG A 1 207 ? -1.915 -14.872 -9.445 1.00 93.75 207 ARG A O 1
ATOM 1623 N N . LEU A 1 208 ? -0.280 -14.320 -8.000 1.00 95.06 208 LEU A N 1
ATOM 1624 C CA . LEU A 1 208 ? -0.335 -12.881 -8.201 1.00 95.06 208 LEU A CA 1
ATOM 1625 C C . LEU A 1 208 ? 0.899 -12.445 -8.996 1.00 95.06 208 LEU A C 1
ATOM 1627 O O . LEU A 1 208 ? 2.034 -12.610 -8.555 1.00 95.06 208 LEU A O 1
ATOM 1631 N N . SER A 1 209 ? 0.676 -11.860 -10.167 1.00 93.75 209 SER A N 1
ATOM 1632 C CA . SER A 1 209 ? 1.699 -11.129 -10.908 1.00 93.75 209 SER A CA 1
ATOM 1633 C C . SER A 1 209 ? 1.642 -9.647 -10.551 1.00 93.75 209 SER A C 1
ATOM 1635 O O . SER A 1 209 ? 0.576 -9.096 -10.272 1.00 93.75 209 SER A O 1
ATOM 1637 N N . MET A 1 210 ? 2.793 -8.985 -10.575 1.00 94.31 210 MET A N 1
ATOM 1638 C CA . MET A 1 210 ? 2.908 -7.564 -10.278 1.00 94.31 210 MET A CA 1
ATOM 1639 C C . MET A 1 210 ? 3.623 -6.842 -11.411 1.00 94.31 210 MET A C 1
ATOM 1641 O O . MET A 1 210 ? 4.747 -7.192 -11.766 1.00 94.31 210 MET A O 1
ATOM 1645 N N . LEU A 1 211 ? 2.985 -5.801 -11.940 1.00 95.31 211 LEU A N 1
ATOM 1646 C CA . LEU A 1 211 ? 3.600 -4.854 -12.863 1.00 95.31 211 LEU A CA 1
ATOM 1647 C C . LEU A 1 211 ? 3.782 -3.533 -12.127 1.00 95.31 211 LEU A C 1
ATOM 1649 O O . LEU A 1 211 ? 2.806 -2.899 -11.729 1.00 95.31 211 LEU A O 1
ATOM 1653 N N . LEU A 1 212 ? 5.036 -3.130 -11.949 1.00 94.75 212 LEU A N 1
ATOM 1654 C CA . LEU A 1 212 ? 5.410 -1.893 -11.273 1.00 94.75 212 LEU A CA 1
ATOM 1655 C C . LEU A 1 212 ? 6.047 -0.948 -12.290 1.00 94.75 212 LEU A C 1
ATOM 1657 O O . LEU A 1 212 ? 7.101 -1.265 -12.839 1.00 94.75 212 LEU A O 1
ATOM 1661 N N . ALA A 1 213 ? 5.424 0.203 -12.534 1.00 94.50 213 ALA A N 1
ATOM 1662 C CA . ALA A 1 213 ? 5.977 1.240 -13.401 1.00 94.50 213 ALA A CA 1
ATOM 1663 C C . ALA A 1 213 ? 6.472 2.432 -12.570 1.00 94.50 213 ALA A C 1
ATOM 1665 O O . ALA A 1 213 ? 5.807 2.863 -11.629 1.00 94.50 213 ALA A O 1
ATOM 1666 N N . HIS A 1 214 ? 7.646 2.968 -12.900 1.00 93.56 214 HIS A N 1
ATOM 1667 C CA . HIS A 1 214 ? 8.201 4.176 -12.285 1.00 93.56 214 HIS A CA 1
ATOM 1668 C C . HIS A 1 214 ? 9.106 4.910 -13.283 1.00 93.56 214 HIS A C 1
ATOM 1670 O O . HIS A 1 214 ? 9.597 4.303 -14.233 1.00 93.56 214 HIS A O 1
ATOM 1676 N N . GLN A 1 215 ? 9.332 6.208 -13.063 1.00 91.25 215 GLN A N 1
ATOM 1677 C CA . GLN A 1 215 ? 10.101 7.048 -13.991 1.00 91.25 215 GLN A CA 1
ATOM 1678 C C . GLN A 1 215 ? 11.602 7.073 -13.675 1.00 91.25 215 GLN A C 1
ATOM 1680 O O . GLN A 1 215 ? 12.420 6.963 -14.580 1.00 91.25 215 GLN A O 1
ATOM 1685 N N . HIS A 1 216 ? 11.967 7.185 -12.393 1.00 88.31 216 HIS A N 1
ATOM 1686 C CA . HIS A 1 216 ? 13.363 7.327 -11.958 1.00 88.31 216 HIS A CA 1
ATOM 1687 C C . HIS A 1 216 ? 13.686 6.369 -10.816 1.00 88.31 216 HIS A C 1
ATOM 1689 O O . HIS A 1 216 ? 12.827 6.130 -9.960 1.00 88.31 216 HIS A O 1
ATOM 1695 N N . LEU A 1 217 ? 14.916 5.847 -10.750 1.00 90.38 217 LEU A N 1
ATOM 1696 C CA . LEU A 1 217 ? 15.315 4.986 -9.629 1.00 90.38 217 LEU A CA 1
ATOM 1697 C C . LEU A 1 217 ? 15.457 5.782 -8.331 1.00 90.38 217 LEU A C 1
ATOM 1699 O O . LEU A 1 217 ? 15.179 5.246 -7.263 1.00 90.38 217 LEU A O 1
ATOM 1703 N N . ALA A 1 218 ? 15.837 7.060 -8.414 1.00 88.50 218 ALA A N 1
ATOM 1704 C CA . ALA A 1 218 ? 15.995 7.940 -7.253 1.00 88.50 218 ALA A CA 1
ATOM 1705 C C . ALA A 1 218 ? 14.680 8.218 -6.494 1.00 88.50 218 ALA A C 1
ATOM 1707 O O . ALA A 1 218 ? 14.711 8.607 -5.329 1.00 88.50 218 ALA A O 1
ATOM 1708 N N . GLN A 1 219 ? 13.519 8.004 -7.126 1.00 86.69 219 GLN A N 1
ATOM 1709 C CA . GLN A 1 219 ? 12.210 8.111 -6.465 1.00 86.69 219 GLN A CA 1
ATOM 1710 C C . GLN A 1 219 ? 11.914 6.915 -5.552 1.00 86.69 219 GLN A C 1
ATOM 1712 O O . GLN A 1 219 ? 11.018 6.984 -4.709 1.00 86.69 219 GLN A O 1
ATOM 1717 N N . LEU A 1 220 ? 12.631 5.806 -5.737 1.00 86.88 220 LEU A N 1
ATOM 1718 C CA . LEU A 1 220 ? 12.461 4.599 -4.947 1.00 86.88 220 LEU A CA 1
ATOM 1719 C C . LEU A 1 220 ? 13.369 4.677 -3.713 1.00 86.88 220 LEU A C 1
ATOM 1721 O O . LEU A 1 220 ? 14.573 4.906 -3.853 1.00 86.88 220 LEU A O 1
ATOM 1725 N N . PRO A 1 221 ? 12.841 4.425 -2.502 1.00 83.75 221 PRO A N 1
ATOM 1726 C CA . PRO A 1 221 ? 13.678 4.134 -1.348 1.00 83.75 221 PRO A CA 1
ATOM 1727 C C . PRO A 1 221 ? 14.683 3.024 -1.668 1.00 83.75 221 PRO A C 1
ATOM 1729 O O . PRO A 1 221 ? 14.401 2.134 -2.473 1.00 83.75 221 PRO A O 1
ATOM 1732 N N . ARG A 1 222 ? 15.852 3.058 -1.026 1.00 84.75 222 ARG A N 1
ATOM 1733 C CA . ARG A 1 222 ? 16.945 2.120 -1.314 1.00 84.75 222 ARG A CA 1
ATOM 1734 C C . ARG A 1 222 ? 16.490 0.658 -1.261 1.00 84.75 222 ARG A C 1
ATOM 1736 O O . ARG A 1 222 ? 16.683 -0.057 -2.239 1.00 84.75 222 ARG A O 1
ATOM 1743 N N . ASP A 1 223 ? 15.823 0.274 -0.180 1.00 81.62 223 ASP A N 1
ATOM 1744 C CA . ASP A 1 223 ? 15.333 -1.090 0.041 1.00 81.62 223 ASP A CA 1
ATOM 1745 C C . ASP A 1 223 ? 14.326 -1.502 -1.045 1.00 81.62 223 ASP A C 1
ATOM 1747 O O . ASP A 1 223 ? 14.345 -2.622 -1.546 1.00 81.62 223 ASP A O 1
ATOM 1751 N N . LEU A 1 224 ? 13.483 -0.561 -1.490 1.00 83.00 224 LEU A N 1
ATOM 1752 C CA . LEU A 1 224 ? 12.532 -0.790 -2.576 1.00 83.00 224 LEU A CA 1
ATOM 1753 C C . LEU A 1 224 ? 13.250 -1.059 -3.905 1.00 83.00 224 LEU A C 1
ATOM 1755 O O . LEU A 1 224 ? 12.898 -1.981 -4.641 1.00 83.00 224 LEU A O 1
ATOM 1759 N N . ARG A 1 225 ? 14.265 -0.253 -4.215 1.00 88.81 225 ARG A N 1
ATOM 1760 C CA . ARG A 1 225 ? 15.069 -0.405 -5.429 1.00 88.81 225 ARG A CA 1
ATOM 1761 C C . ARG A 1 225 ? 15.811 -1.743 -5.444 1.00 88.81 225 ARG A C 1
ATOM 1763 O O . ARG A 1 225 ? 15.824 -2.411 -6.475 1.00 88.81 225 ARG A O 1
ATOM 1770 N N . GLU A 1 226 ? 16.403 -2.133 -4.317 1.00 88.00 226 GLU A N 1
ATOM 1771 C CA . GLU A 1 226 ? 17.107 -3.413 -4.162 1.00 88.00 226 GLU A CA 1
ATOM 1772 C C . GLU A 1 226 ? 16.130 -4.597 -4.283 1.00 88.00 226 GLU A C 1
ATOM 1774 O O . GLU A 1 226 ? 16.364 -5.504 -5.085 1.00 88.00 226 GLU A O 1
ATOM 1779 N N . GLY A 1 227 ? 14.976 -4.530 -3.611 1.00 88.25 227 GLY A N 1
ATOM 1780 C CA . GLY A 1 227 ? 13.928 -5.548 -3.693 1.00 88.25 227 GLY A CA 1
ATOM 1781 C C . GLY A 1 227 ? 13.365 -5.740 -5.107 1.00 88.25 227 GLY A C 1
ATOM 1782 O O . GLY A 1 227 ? 13.204 -6.879 -5.550 1.00 88.25 227 GLY A O 1
ATOM 1783 N N . ILE A 1 228 ? 13.117 -4.654 -5.854 1.00 89.94 228 ILE A N 1
ATOM 1784 C CA . ILE A 1 228 ? 12.693 -4.724 -7.266 1.00 89.94 228 ILE A CA 1
ATOM 1785 C C . ILE A 1 228 ? 13.811 -5.312 -8.132 1.00 89.94 228 ILE A C 1
ATOM 1787 O O . ILE A 1 228 ? 13.555 -6.196 -8.948 1.00 89.94 228 ILE A O 1
ATOM 1791 N N . SER A 1 229 ? 15.051 -4.852 -7.958 1.00 90.56 229 SER A N 1
ATOM 1792 C CA . SER A 1 229 ? 16.200 -5.338 -8.730 1.00 90.56 229 SER A CA 1
ATOM 1793 C C . SER A 1 229 ? 16.372 -6.858 -8.597 1.00 90.56 229 SER A C 1
ATOM 1795 O O . SER A 1 229 ? 16.529 -7.541 -9.618 1.00 90.56 229 SER A O 1
ATOM 1797 N N . ALA A 1 230 ? 16.247 -7.386 -7.375 1.00 88.69 230 ALA A N 1
ATOM 1798 C CA . ALA A 1 230 ? 16.406 -8.805 -7.067 1.00 88.69 230 ALA A CA 1
ATOM 1799 C C . ALA A 1 230 ? 15.204 -9.675 -7.485 1.00 88.69 230 ALA A C 1
ATOM 1801 O O . ALA A 1 230 ? 15.395 -10.762 -8.035 1.00 88.69 230 ALA A O 1
ATOM 1802 N N . ASN A 1 231 ? 13.972 -9.212 -7.245 1.00 89.88 231 ASN A N 1
ATOM 1803 C CA . ASN A 1 231 ? 12.777 -10.058 -7.369 1.00 89.88 231 ASN A CA 1
ATOM 1804 C C . ASN A 1 231 ? 11.991 -9.850 -8.675 1.00 89.88 231 ASN A C 1
ATOM 1806 O O . ASN A 1 231 ? 11.349 -10.786 -9.157 1.00 89.88 231 ASN A O 1
ATOM 1810 N N . ALA A 1 232 ? 12.057 -8.670 -9.305 1.00 90.62 232 ALA A N 1
ATOM 1811 C CA . ALA A 1 232 ? 11.377 -8.423 -10.578 1.00 90.62 232 ALA A CA 1
ATOM 1812 C C . ALA A 1 232 ? 12.172 -9.040 -11.739 1.00 90.62 232 ALA A C 1
ATOM 1814 O O . ALA A 1 232 ? 13.090 -8.429 -12.287 1.00 90.62 232 ALA A O 1
ATOM 1815 N N . ARG A 1 233 ? 11.845 -10.281 -12.106 1.00 90.00 233 ARG A N 1
ATOM 1816 C CA . ARG A 1 233 ? 12.587 -11.046 -13.128 1.00 90.00 233 ARG A CA 1
ATOM 1817 C C . ARG A 1 233 ? 12.490 -10.446 -14.526 1.00 90.00 233 ARG A C 1
ATOM 1819 O O . ARG A 1 233 ? 13.493 -10.369 -15.224 1.00 90.00 233 ARG A O 1
ATOM 1826 N N . ASN A 1 234 ? 11.301 -9.988 -14.906 1.00 93.94 234 ASN A N 1
ATOM 1827 C CA . ASN A 1 234 ? 11.086 -9.297 -16.170 1.00 93.94 234 ASN A CA 1
ATOM 1828 C C . ASN A 1 234 ? 11.313 -7.803 -15.970 1.00 93.94 234 ASN A C 1
ATOM 1830 O O . ASN A 1 234 ? 10.654 -7.186 -15.132 1.00 93.94 234 ASN A O 1
ATOM 1834 N N . LYS A 1 235 ? 12.221 -7.225 -16.752 1.00 95.38 235 LYS A N 1
ATOM 1835 C CA . LYS A 1 235 ? 12.533 -5.798 -16.717 1.00 95.38 235 LYS A CA 1
ATOM 1836 C C . LYS A 1 235 ? 12.395 -5.212 -18.114 1.00 95.38 235 LYS A C 1
ATOM 1838 O O . LYS A 1 235 ? 12.896 -5.778 -19.084 1.00 95.38 235 LYS A O 1
ATOM 1843 N N . ILE A 1 236 ? 11.695 -4.089 -18.206 1.00 96.31 236 ILE A N 1
ATOM 1844 C CA . ILE A 1 236 ? 11.525 -3.324 -19.440 1.00 96.31 236 ILE A CA 1
ATOM 1845 C C . ILE A 1 236 ? 11.981 -1.905 -19.135 1.00 96.31 236 ILE A C 1
ATOM 1847 O O . ILE A 1 236 ? 11.445 -1.258 -18.236 1.00 96.31 236 ILE A O 1
ATOM 1851 N N . PHE A 1 237 ? 12.979 -1.442 -19.872 1.00 96.25 237 PHE A N 1
ATOM 1852 C CA . PHE A 1 237 ? 13.579 -0.129 -19.721 1.00 96.25 237 PHE A CA 1
ATOM 1853 C C . PHE A 1 237 ? 13.221 0.716 -20.935 1.00 96.25 237 PHE A C 1
ATOM 1855 O O . PHE A 1 237 ? 13.498 0.339 -22.072 1.00 96.25 237 PHE A O 1
ATOM 1862 N N . PHE A 1 238 ? 12.600 1.861 -20.689 1.00 95.81 238 PHE A N 1
ATOM 1863 C CA . PHE A 1 238 ? 12.507 2.923 -21.684 1.00 95.81 238 PHE A CA 1
ATOM 1864 C C . PHE A 1 238 ? 13.757 3.802 -21.602 1.00 95.81 238 PHE A C 1
ATOM 1866 O O . PHE A 1 238 ? 14.683 3.490 -20.853 1.00 95.81 238 PHE A O 1
ATOM 1873 N N . ASN A 1 239 ? 13.783 4.890 -22.372 1.00 95.50 239 ASN A N 1
ATOM 1874 C CA . ASN A 1 239 ? 14.871 5.859 -22.315 1.00 95.50 239 ASN A CA 1
ATOM 1875 C C . ASN A 1 239 ? 15.140 6.302 -20.865 1.00 95.50 239 ASN A C 1
ATOM 1877 O O . ASN A 1 239 ? 14.256 6.860 -20.208 1.00 95.50 239 ASN A O 1
ATOM 1881 N N . ALA A 1 240 ? 16.346 6.012 -20.380 1.00 95.25 240 ALA A N 1
ATOM 1882 C CA . ALA A 1 240 ? 16.770 6.265 -19.012 1.00 95.25 240 ALA A CA 1
ATOM 1883 C C . ALA A 1 240 ? 17.678 7.499 -18.928 1.00 95.25 240 ALA A C 1
ATOM 1885 O O . ALA A 1 240 ? 18.385 7.847 -19.872 1.00 95.25 240 ALA A O 1
ATOM 1886 N N . SER A 1 241 ? 17.706 8.150 -17.763 1.00 94.75 241 SER A N 1
ATOM 1887 C CA . SER A 1 241 ? 18.713 9.183 -17.501 1.00 94.75 241 SER A CA 1
ATOM 1888 C C . SER A 1 241 ? 20.122 8.562 -17.498 1.00 94.75 241 SER A C 1
ATOM 1890 O O . SER A 1 241 ? 20.251 7.380 -17.172 1.00 94.75 241 SER A O 1
ATOM 1892 N N . PRO A 1 242 ? 21.197 9.315 -17.801 1.00 93.69 242 PRO A N 1
ATOM 1893 C CA . PRO A 1 242 ? 22.561 8.778 -17.742 1.00 93.69 242 PRO A CA 1
ATOM 1894 C C . PRO A 1 242 ? 22.925 8.168 -16.378 1.00 93.69 242 PRO A C 1
ATOM 1896 O O . PRO A 1 242 ? 23.629 7.162 -16.315 1.00 93.69 242 PRO A O 1
ATOM 1899 N N . GLU A 1 243 ? 22.411 8.749 -15.290 1.00 92.88 243 GLU A N 1
ATOM 1900 C CA . GLU A 1 243 ? 22.607 8.248 -13.926 1.00 92.88 243 GLU A CA 1
ATOM 1901 C C . GLU A 1 243 ? 21.888 6.909 -13.700 1.00 92.88 243 GLU A C 1
ATOM 1903 O O . GLU A 1 243 ? 22.495 5.943 -13.226 1.00 92.88 243 GLU A O 1
ATOM 1908 N N . ASP A 1 244 ? 20.610 6.820 -14.086 1.00 95.31 244 ASP A N 1
ATOM 1909 C CA . ASP A 1 244 ? 19.839 5.581 -13.969 1.00 95.31 244 ASP A CA 1
ATOM 1910 C C . ASP A 1 244 ? 20.431 4.489 -14.876 1.00 95.31 244 ASP A C 1
ATOM 1912 O O . ASP A 1 244 ? 20.594 3.347 -14.444 1.00 95.31 244 ASP A O 1
ATOM 1916 N N . ALA A 1 245 ? 20.826 4.834 -16.105 1.00 96.31 245 ALA A N 1
ATOM 1917 C CA . ALA A 1 245 ? 21.382 3.912 -17.092 1.00 96.31 245 ALA A CA 1
ATOM 1918 C C . ALA A 1 245 ? 22.638 3.185 -16.586 1.00 96.31 245 ALA A C 1
ATOM 1920 O O . ALA A 1 245 ? 22.739 1.969 -16.748 1.00 96.31 245 ALA A O 1
ATOM 1921 N N . GLY A 1 246 ? 23.546 3.888 -15.897 1.00 95.31 246 GLY A N 1
ATOM 1922 C CA . GLY A 1 246 ? 24.732 3.278 -15.278 1.00 95.31 246 GLY A CA 1
ATOM 1923 C C . GLY A 1 246 ? 24.407 2.284 -14.155 1.00 95.31 246 GLY A C 1
ATOM 1924 O O . GLY A 1 246 ? 25.182 1.374 -13.862 1.00 95.31 246 GLY A O 1
ATOM 1925 N N . THR A 1 247 ? 23.241 2.410 -13.520 1.00 94.19 247 THR A N 1
ATOM 1926 C CA . THR A 1 247 ? 22.763 1.406 -12.558 1.00 94.19 247 THR A CA 1
ATOM 1927 C C . THR A 1 247 ? 22.075 0.241 -13.272 1.00 94.19 247 THR A C 1
ATOM 1929 O O . THR A 1 247 ? 22.286 -0.918 -12.908 1.00 94.19 247 THR A O 1
ATOM 1932 N N . LEU A 1 248 ? 21.261 0.541 -14.287 1.00 95.56 248 LEU A N 1
ATOM 1933 C CA . LEU A 1 248 ? 20.438 -0.429 -15.009 1.00 95.56 248 LEU A CA 1
ATOM 1934 C C . LEU A 1 248 ? 21.244 -1.360 -15.921 1.00 95.56 248 LEU A C 1
ATOM 1936 O O . LEU A 1 248 ? 20.844 -2.513 -16.083 1.00 95.56 248 LEU A O 1
ATOM 1940 N N . GLU A 1 249 ? 22.385 -0.915 -16.459 1.00 96.06 249 GLU A N 1
ATOM 1941 C CA . GLU A 1 249 ? 23.206 -1.719 -17.380 1.00 96.06 249 GLU A CA 1
ATOM 1942 C C . GLU A 1 249 ? 23.660 -3.057 -16.780 1.00 96.06 249 GLU A C 1
ATOM 1944 O O . GLU A 1 249 ? 23.826 -4.046 -17.490 1.00 96.06 249 GLU A O 1
ATOM 1949 N N . ARG A 1 250 ? 23.765 -3.140 -15.448 1.00 94.19 250 ARG A N 1
ATOM 1950 C CA . ARG A 1 250 ? 24.100 -4.381 -14.729 1.00 94.19 250 ARG A CA 1
ATOM 1951 C C . ARG A 1 250 ? 23.104 -5.512 -14.993 1.00 94.19 250 ARG A C 1
ATOM 1953 O O . ARG A 1 250 ? 23.443 -6.671 -14.785 1.00 94.19 250 ARG A O 1
ATOM 1960 N N . HIS A 1 251 ? 21.887 -5.182 -15.424 1.00 94.31 251 HIS A N 1
ATOM 1961 C CA . HIS A 1 251 ? 20.856 -6.147 -15.801 1.00 94.31 251 HIS A CA 1
ATOM 1962 C C . HIS A 1 251 ? 20.831 -6.475 -17.297 1.00 94.31 251 HIS A C 1
ATOM 1964 O O . HIS A 1 251 ? 20.103 -7.381 -17.689 1.00 94.31 251 HIS A O 1
ATOM 1970 N N . THR A 1 252 ? 21.551 -5.731 -18.137 1.00 96.00 252 THR A N 1
ATOM 1971 C CA . THR A 1 252 ? 21.467 -5.858 -19.601 1.00 96.00 252 THR A CA 1
ATOM 1972 C C . THR A 1 252 ? 22.790 -6.209 -20.267 1.00 96.00 252 THR A C 1
ATOM 1974 O O . THR A 1 252 ? 22.806 -6.625 -21.430 1.00 96.00 252 THR A O 1
ATOM 1977 N N . LEU A 1 253 ? 23.900 -6.084 -19.539 1.00 95.38 253 LEU A N 1
ATOM 1978 C CA . LEU A 1 253 ? 25.198 -6.562 -19.983 1.00 95.38 253 LEU A CA 1
ATOM 1979 C C . LEU A 1 253 ? 25.185 -8.085 -20.217 1.00 95.38 253 LEU A C 1
ATOM 1981 O O . LEU A 1 253 ? 24.478 -8.818 -19.525 1.00 95.38 253 LEU A O 1
ATOM 1985 N N . PRO A 1 254 ? 25.972 -8.579 -21.189 1.00 94.94 254 PRO A N 1
ATOM 1986 C CA . PRO A 1 254 ? 26.887 -7.824 -22.053 1.00 94.94 254 PRO A CA 1
ATOM 1987 C C . PRO A 1 254 ? 26.218 -7.203 -23.293 1.00 94.94 254 PRO A C 1
ATOM 1989 O O . PRO A 1 254 ? 26.912 -6.643 -24.133 1.00 94.94 254 PRO A O 1
ATOM 1992 N N . THR A 1 255 ? 24.897 -7.329 -23.450 1.00 96.12 255 THR A N 1
ATOM 1993 C CA . THR A 1 255 ? 24.229 -7.057 -24.736 1.00 96.12 255 THR A CA 1
ATOM 1994 C C . THR A 1 255 ? 23.913 -5.580 -24.949 1.00 96.12 255 THR A C 1
ATOM 1996 O O . THR A 1 255 ? 24.022 -5.097 -26.070 1.00 96.12 255 THR A O 1
ATOM 1999 N N . LEU A 1 256 ? 23.522 -4.869 -23.887 1.00 96.88 256 LEU A N 1
ATOM 2000 C CA . LEU A 1 256 ? 23.243 -3.430 -23.916 1.00 96.88 256 LEU A CA 1
ATOM 2001 C C . LEU A 1 256 ? 23.954 -2.752 -22.743 1.00 96.88 256 LEU A C 1
ATOM 2003 O O . LEU A 1 256 ? 23.851 -3.228 -21.606 1.00 96.88 256 LEU A O 1
ATOM 2007 N N . ALA A 1 257 ? 24.639 -1.647 -23.018 1.00 97.44 257 ALA A N 1
ATOM 2008 C CA . ALA A 1 257 ? 25.351 -0.832 -22.037 1.00 97.44 257 ALA A CA 1
ATOM 2009 C C . ALA A 1 257 ? 24.543 0.416 -21.638 1.00 97.44 257 ALA A C 1
ATOM 2011 O O . ALA A 1 257 ? 23.522 0.742 -22.252 1.00 97.44 257 ALA A O 1
ATOM 2012 N N . ALA A 1 258 ? 25.019 1.170 -20.643 1.00 97.69 258 ALA A N 1
ATOM 2013 C CA . ALA A 1 258 ? 24.376 2.413 -20.209 1.00 97.69 258 ALA A CA 1
ATOM 2014 C C . ALA A 1 258 ? 24.185 3.424 -21.351 1.00 97.69 258 ALA A C 1
ATOM 2016 O O . ALA A 1 258 ? 23.166 4.113 -21.397 1.00 97.69 258 ALA A O 1
ATOM 2017 N N . HIS A 1 259 ? 25.132 3.494 -22.295 1.00 97.12 259 HIS A N 1
ATOM 2018 C CA . HIS A 1 259 ? 24.995 4.354 -23.469 1.00 97.12 259 HIS A CA 1
ATOM 2019 C C . HIS A 1 259 ? 23.748 3.994 -24.286 1.00 97.12 259 HIS A C 1
ATOM 2021 O O . HIS A 1 259 ? 22.978 4.889 -24.623 1.00 97.12 259 HIS A O 1
ATOM 2027 N N . ASP A 1 260 ? 23.501 2.707 -24.535 1.00 97.06 260 ASP A N 1
ATOM 2028 C CA . ASP A 1 260 ? 22.345 2.254 -25.314 1.00 97.06 260 ASP A CA 1
ATOM 2029 C C . ASP A 1 260 ? 21.031 2.581 -24.595 1.00 97.06 260 ASP A C 1
ATOM 2031 O O . ASP A 1 260 ? 20.100 3.109 -25.204 1.00 97.06 260 ASP A O 1
ATOM 2035 N N . LEU A 1 261 ? 20.971 2.336 -23.279 1.00 97.31 261 LEU A N 1
ATOM 2036 C CA . LEU A 1 261 ? 19.783 2.603 -22.458 1.00 97.31 261 LEU A CA 1
ATOM 2037 C C . LEU A 1 261 ? 19.421 4.099 -22.389 1.00 97.31 261 LEU A C 1
ATOM 2039 O O . LEU A 1 261 ? 18.239 4.438 -22.322 1.00 97.31 261 LEU A O 1
ATOM 2043 N N . ALA A 1 262 ? 20.419 4.987 -22.432 1.00 97.12 262 ALA A N 1
ATOM 2044 C CA . ALA A 1 262 ? 20.231 6.442 -22.395 1.00 97.12 262 ALA A CA 1
ATOM 2045 C C . ALA A 1 262 ? 19.910 7.076 -23.765 1.00 97.12 262 ALA A C 1
ATOM 2047 O O . ALA A 1 262 ? 19.623 8.271 -23.841 1.00 97.12 262 ALA A O 1
ATOM 2048 N N . HIS A 1 263 ? 19.978 6.302 -24.854 1.00 96.69 263 HIS A N 1
ATOM 2049 C CA . HIS A 1 263 ? 19.741 6.785 -26.222 1.00 96.69 263 HIS A CA 1
ATOM 2050 C C . HIS A 1 263 ? 18.598 6.041 -26.931 1.00 96.69 263 HIS A C 1
ATOM 2052 O O . HIS A 1 263 ? 18.466 6.123 -28.154 1.00 96.69 263 HIS A O 1
ATOM 2058 N N . LEU A 1 264 ? 17.736 5.343 -26.182 1.00 96.31 264 LEU A N 1
ATOM 2059 C CA . LEU A 1 264 ? 16.531 4.723 -26.735 1.00 96.31 264 LEU A CA 1
ATOM 2060 C C . LEU A 1 264 ? 15.589 5.794 -27.307 1.00 96.31 264 LEU A C 1
ATOM 2062 O O . LEU A 1 264 ? 15.214 6.757 -26.631 1.00 96.31 264 LEU A O 1
ATOM 2066 N N . GLY A 1 265 ? 15.186 5.612 -28.563 1.00 94.25 265 GLY A N 1
ATOM 2067 C CA . GLY A 1 265 ? 14.268 6.516 -29.246 1.00 94.25 265 GLY A CA 1
ATOM 2068 C C . GLY A 1 265 ? 12.816 6.394 -28.762 1.00 94.25 265 GLY A C 1
ATOM 2069 O O . GLY A 1 265 ? 12.462 5.487 -28.003 1.00 94.25 265 GLY A O 1
ATOM 2070 N N . PRO A 1 266 ? 11.921 7.278 -29.236 1.00 91.25 266 PRO A N 1
ATOM 2071 C CA . PRO A 1 266 ? 10.492 7.165 -28.974 1.00 91.25 266 PRO A CA 1
ATOM 2072 C C . PRO A 1 266 ? 9.967 5.779 -29.347 1.00 91.25 266 PRO A C 1
ATOM 2074 O O . PRO A 1 266 ? 10.297 5.242 -30.404 1.00 91.25 266 PRO A O 1
ATOM 2077 N N . TYR A 1 267 ? 9.133 5.215 -28.476 1.00 91.81 267 TYR A N 1
ATOM 2078 C CA . TYR A 1 267 ? 8.581 3.864 -28.597 1.00 91.81 267 TYR A CA 1
ATOM 2079 C C . TYR A 1 267 ? 9.605 2.723 -28.551 1.00 91.81 267 TYR A C 1
ATOM 2081 O O . TYR A 1 267 ? 9.182 1.571 -28.582 1.00 91.81 267 TYR A O 1
ATOM 2089 N N . GLN A 1 268 ? 10.906 2.980 -28.433 1.00 95.88 268 GLN A N 1
ATOM 2090 C CA . GLN A 1 268 ? 11.897 1.929 -28.219 1.00 95.88 268 GLN A CA 1
ATOM 2091 C C . GLN A 1 268 ? 12.034 1.615 -26.730 1.00 95.88 268 GLN A C 1
ATOM 2093 O O . GLN A 1 268 ? 11.942 2.496 -25.875 1.00 95.88 268 GLN A O 1
ATOM 2098 N N . ALA A 1 269 ? 12.253 0.342 -26.429 1.00 97.06 269 ALA A N 1
ATOM 2099 C CA . ALA A 1 269 ? 12.558 -0.132 -25.090 1.00 97.06 269 ALA A CA 1
ATOM 2100 C C . ALA A 1 269 ? 13.622 -1.228 -25.159 1.00 97.06 269 ALA A C 1
ATOM 2102 O O . ALA A 1 269 ? 13.693 -1.966 -26.141 1.00 97.06 269 ALA A O 1
ATOM 2103 N N . ALA A 1 270 ? 14.418 -1.358 -24.107 1.00 97.44 270 ALA A N 1
ATOM 2104 C CA . ALA A 1 270 ? 15.216 -2.543 -23.839 1.00 97.44 270 ALA A CA 1
ATOM 2105 C C . ALA A 1 270 ? 14.423 -3.488 -22.930 1.00 97.44 270 ALA A C 1
ATOM 2107 O O . ALA A 1 270 ? 13.718 -3.043 -22.025 1.00 97.44 270 ALA A O 1
ATOM 2108 N N . ALA A 1 271 ? 14.533 -4.790 -23.149 1.00 96.56 271 ALA A N 1
ATOM 2109 C CA . ALA A 1 271 ? 13.871 -5.798 -22.339 1.00 96.56 271 ALA A CA 1
ATOM 2110 C C . ALA A 1 271 ? 14.859 -6.880 -21.914 1.00 96.56 271 ALA A C 1
ATOM 2112 O O . ALA A 1 271 ? 15.663 -7.359 -22.712 1.00 96.56 271 ALA A O 1
ATOM 2113 N N . HIS A 1 272 ? 14.756 -7.279 -20.652 1.00 95.12 272 HIS A N 1
ATOM 2114 C CA . HIS A 1 272 ? 15.426 -8.436 -20.078 1.00 95.12 272 HIS A CA 1
ATOM 2115 C C . HIS A 1 272 ? 14.342 -9.328 -19.474 1.00 95.12 272 HIS A C 1
ATOM 2117 O O . HIS A 1 272 ? 13.703 -8.957 -18.486 1.00 95.12 272 HIS A O 1
ATOM 2123 N N . LEU A 1 273 ? 14.056 -10.451 -20.136 1.00 93.94 273 LEU A N 1
ATOM 2124 C CA . LEU A 1 273 ? 12.882 -11.277 -19.854 1.00 93.94 273 LEU A CA 1
ATOM 2125 C C . LEU A 1 273 ? 13.277 -12.696 -19.450 1.00 93.94 273 LEU A C 1
ATOM 2127 O O . LEU A 1 273 ? 14.105 -13.345 -20.095 1.00 93.94 273 LEU A O 1
ATOM 2131 N N . LEU A 1 274 ? 12.585 -13.212 -18.441 1.00 91.00 274 LEU A N 1
ATOM 2132 C CA . LEU A 1 274 ? 12.586 -14.620 -18.084 1.00 91.00 274 LEU A CA 1
ATOM 2133 C C . LEU A 1 274 ? 11.582 -15.355 -18.980 1.00 91.00 274 LEU A C 1
ATOM 2135 O O . LEU A 1 274 ? 10.376 -15.125 -18.890 1.00 91.00 274 LEU A O 1
ATOM 2139 N N . THR A 1 275 ? 12.065 -16.261 -19.827 1.00 87.56 275 THR A N 1
ATOM 2140 C CA . THR A 1 275 ? 11.215 -17.094 -20.697 1.00 87.56 275 THR A CA 1
ATOM 2141 C C . THR A 1 275 ? 11.628 -18.549 -20.542 1.00 87.56 275 THR A C 1
ATOM 2143 O O . THR A 1 275 ? 12.814 -18.856 -20.523 1.00 87.56 275 THR A O 1
ATOM 2146 N N . GLY A 1 276 ? 10.661 -19.457 -20.370 1.00 83.31 276 GLY A N 1
ATOM 2147 C CA . GLY A 1 276 ? 10.951 -20.886 -20.183 1.00 83.31 276 GLY A CA 1
ATOM 2148 C C . GLY A 1 276 ? 11.739 -21.220 -18.908 1.00 83.31 276 GLY A C 1
ATOM 2149 O O . GLY A 1 276 ? 12.360 -22.272 -18.837 1.00 83.31 276 GLY A O 1
ATOM 2150 N N . GLY A 1 277 ? 11.738 -20.331 -17.908 1.00 83.00 277 GLY A N 1
ATOM 2151 C CA . GLY A 1 277 ? 12.491 -20.514 -16.661 1.00 83.00 277 GLY A CA 1
ATOM 2152 C C . GLY A 1 277 ? 13.964 -20.099 -16.726 1.00 83.00 277 GLY A C 1
ATOM 2153 O O . GLY A 1 277 ? 14.649 -20.220 -15.716 1.00 83.00 277 GLY A O 1
ATOM 2154 N N . ALA A 1 278 ? 14.436 -19.574 -17.860 1.00 85.94 278 ALA A N 1
ATOM 2155 C CA . ALA A 1 278 ? 15.786 -19.043 -18.020 1.00 85.94 278 ALA A CA 1
ATOM 2156 C C . ALA A 1 278 ? 15.765 -17.531 -18.289 1.00 85.94 278 ALA A C 1
ATOM 2158 O O . ALA A 1 278 ? 14.849 -17.010 -18.937 1.00 85.94 278 ALA A O 1
ATOM 2159 N N . GLU A 1 279 ? 16.773 -16.825 -17.775 1.00 83.00 279 GLU A N 1
ATOM 2160 C CA . GLU A 1 279 ? 17.020 -15.420 -18.107 1.00 83.00 279 GLU A CA 1
ATOM 2161 C C . GLU A 1 279 ? 17.620 -15.355 -19.519 1.00 83.00 279 GLU A C 1
ATOM 2163 O O . GLU A 1 279 ? 18.584 -16.057 -19.826 1.00 83.00 279 GLU A O 1
ATOM 2168 N N . ASN A 1 280 ? 17.005 -14.568 -20.405 1.00 87.06 280 ASN A N 1
ATOM 2169 C CA . ASN A 1 280 ? 17.478 -14.400 -21.781 1.00 87.06 280 ASN A CA 1
ATOM 2170 C C . ASN A 1 280 ? 18.375 -13.173 -21.891 1.00 87.06 280 ASN A C 1
ATOM 2172 O O . ASN A 1 280 ? 18.198 -12.215 -21.145 1.00 87.06 280 ASN A O 1
ATOM 2176 N N . ALA A 1 281 ? 19.267 -13.159 -22.884 1.00 92.69 281 ALA A N 1
ATOM 2177 C CA . ALA A 1 281 ? 20.034 -11.962 -23.215 1.00 92.69 281 ALA A CA 1
ATOM 2178 C C . ALA A 1 281 ? 19.103 -10.760 -23.449 1.00 92.69 281 ALA A C 1
ATOM 2180 O O . ALA A 1 281 ? 18.031 -10.899 -24.046 1.00 92.69 281 ALA A O 1
ATOM 2181 N N . ALA A 1 282 ? 19.511 -9.584 -22.969 1.00 96.06 282 ALA A N 1
ATOM 2182 C CA . ALA A 1 282 ? 18.740 -8.367 -23.167 1.00 96.06 282 ALA A CA 1
ATOM 2183 C C . ALA A 1 282 ? 18.642 -8.014 -24.657 1.00 96.06 282 ALA A C 1
ATOM 2185 O O . ALA A 1 282 ? 19.586 -8.208 -25.418 1.00 96.06 282 ALA A O 1
ATOM 2186 N N . PHE A 1 283 ? 17.504 -7.476 -25.076 1.00 96.06 283 PHE A N 1
ATOM 2187 C CA . PHE A 1 283 ? 17.259 -7.096 -26.466 1.00 96.06 283 PHE A CA 1
ATOM 2188 C C . PHE A 1 283 ? 16.430 -5.818 -26.534 1.00 96.06 283 PHE A C 1
ATOM 2190 O O . PHE A 1 283 ? 15.776 -5.435 -25.563 1.00 96.06 283 PHE A O 1
ATOM 2197 N N . THR A 1 284 ? 16.440 -5.146 -27.682 1.00 97.00 284 THR A N 1
ATOM 2198 C CA . THR A 1 284 ? 15.588 -3.978 -27.919 1.00 97.00 284 THR A CA 1
ATOM 2199 C C . THR A 1 284 ? 14.299 -4.374 -28.627 1.00 97.00 284 THR A C 1
ATOM 2201 O O . THR A 1 284 ? 14.248 -5.313 -29.421 1.00 97.00 284 THR A O 1
ATOM 2204 N N . LEU A 1 285 ? 13.225 -3.655 -28.326 1.00 95.94 285 LEU A N 1
ATOM 2205 C CA . LEU A 1 285 ? 11.915 -3.825 -28.937 1.00 95.94 285 LEU A CA 1
ATOM 2206 C C . LEU A 1 285 ? 11.297 -2.469 -29.265 1.00 95.94 285 LEU A C 1
ATOM 2208 O O . LEU A 1 285 ? 11.654 -1.441 -28.688 1.00 95.94 285 LEU A O 1
ATOM 2212 N N . THR A 1 286 ? 10.346 -2.466 -30.196 1.00 95.25 286 THR A N 1
ATOM 2213 C CA . THR A 1 286 ? 9.533 -1.291 -30.519 1.00 95.25 286 THR A CA 1
ATOM 2214 C C . THR A 1 286 ? 8.112 -1.513 -30.024 1.00 95.25 286 THR A C 1
ATOM 2216 O O . THR A 1 286 ? 7.440 -2.478 -30.386 1.00 95.25 286 THR A O 1
ATOM 2219 N N . THR A 1 287 ? 7.658 -0.611 -29.168 1.00 92.94 287 THR A N 1
ATOM 2220 C CA . THR A 1 287 ? 6.297 -0.567 -28.649 1.00 92.94 287 THR A CA 1
ATOM 2221 C C . THR A 1 287 ? 5.358 0.042 -29.684 1.00 92.94 287 THR A C 1
ATOM 2223 O O . THR A 1 287 ? 5.755 0.813 -30.559 1.00 92.94 287 THR A O 1
ATOM 2226 N N . ARG A 1 288 ? 4.081 -0.331 -29.617 1.00 90.00 288 ARG A N 1
ATOM 2227 C CA . ARG A 1 288 ? 3.068 0.244 -30.503 1.00 90.00 288 ARG A CA 1
ATOM 2228 C C . ARG A 1 288 ? 2.731 1.661 -30.030 1.00 90.00 288 ARG A C 1
ATOM 2230 O O . ARG A 1 288 ? 2.653 1.874 -28.818 1.00 90.00 288 ARG A O 1
ATOM 2237 N N . PRO A 1 289 ? 2.474 2.612 -30.945 1.00 82.50 289 PRO A N 1
ATOM 2238 C CA . PRO A 1 289 ? 1.935 3.901 -30.548 1.00 82.50 289 PRO A CA 1
ATOM 2239 C C . PRO A 1 289 ? 0.602 3.708 -29.825 1.00 82.50 289 PRO A C 1
ATOM 2241 O O . PRO A 1 289 ? -0.136 2.753 -30.088 1.00 82.50 289 PRO A O 1
ATOM 2244 N N . ARG A 1 290 ? 0.292 4.623 -28.902 1.00 78.00 290 ARG A N 1
ATOM 2245 C CA . ARG A 1 290 ? -0.988 4.620 -28.193 1.00 78.00 290 ARG A CA 1
ATOM 2246 C C . ARG A 1 290 ? -2.116 4.621 -29.225 1.00 78.00 290 ARG A C 1
ATOM 2248 O O . ARG A 1 290 ? -2.172 5.521 -30.061 1.00 78.00 290 ARG A O 1
ATOM 2255 N N . SER A 1 291 ? -3.021 3.644 -29.142 1.00 78.81 291 SER A N 1
ATOM 2256 C CA . SER A 1 291 ? -4.225 3.642 -29.974 1.00 78.81 291 SER A CA 1
ATOM 2257 C C . SER A 1 291 ? -4.945 4.986 -29.830 1.00 78.81 291 SER A C 1
ATOM 2259 O O . SER A 1 291 ? -5.028 5.499 -28.704 1.00 78.81 291 SER A O 1
ATOM 2261 N N . PRO A 1 292 ? -5.452 5.575 -30.930 1.00 79.50 292 PRO A N 1
ATOM 2262 C CA . PRO A 1 292 ? -6.189 6.828 -30.856 1.00 79.50 292 PRO A CA 1
ATOM 2263 C C . PRO A 1 292 ? -7.279 6.706 -29.794 1.00 79.50 292 PRO A C 1
ATOM 2265 O O . PRO A 1 292 ? -7.885 5.643 -29.632 1.00 79.50 292 PRO A O 1
ATOM 2268 N N . ALA A 1 293 ? -7.479 7.777 -29.022 1.00 75.00 293 ALA A N 1
ATOM 2269 C CA . ALA A 1 293 ? -8.517 7.782 -28.005 1.00 75.00 293 ALA A CA 1
ATOM 2270 C C . ALA A 1 293 ? -9.836 7.405 -28.681 1.00 75.00 293 ALA A C 1
ATOM 2272 O O . ALA A 1 293 ? -10.233 8.053 -29.649 1.00 75.00 293 ALA A O 1
ATOM 2273 N N . VAL A 1 294 ? -10.492 6.350 -28.189 1.00 75.44 294 VAL A N 1
ATOM 2274 C CA . VAL A 1 294 ? -11.860 6.050 -28.609 1.00 75.44 294 VAL A CA 1
ATOM 2275 C C . VAL A 1 294 ? -12.656 7.322 -28.320 1.00 75.44 294 VAL A C 1
ATOM 2277 O O . VAL A 1 294 ? -12.638 7.764 -27.162 1.00 75.44 294 VAL A O 1
ATOM 2280 N N . PRO A 1 295 ? -13.269 7.968 -29.334 1.00 63.38 295 PRO A N 1
ATOM 2281 C CA . PRO A 1 295 ? -14.089 9.142 -29.103 1.00 63.38 295 PRO A CA 1
ATOM 2282 C C . PRO A 1 295 ? -15.071 8.782 -28.003 1.00 63.38 295 PRO A C 1
ATOM 2284 O O . PRO A 1 295 ? -15.752 7.760 -28.102 1.00 63.38 295 PRO A O 1
ATOM 2287 N N . GLN A 1 296 ? -15.102 9.568 -26.927 1.00 57.41 296 GLN A N 1
ATOM 2288 C CA . GLN A 1 296 ? -16.142 9.394 -25.930 1.00 57.41 296 GLN A CA 1
ATOM 2289 C C . GLN A 1 296 ? -17.450 9.731 -26.639 1.00 57.41 296 GLN A C 1
ATOM 2291 O O . GLN A 1 296 ? -17.823 10.897 -26.741 1.00 57.41 296 GLN A O 1
ATOM 2296 N N . THR A 1 297 ? -18.137 8.727 -27.185 1.00 49.22 297 THR A N 1
ATOM 2297 C CA . THR A 1 297 ? -19.561 8.860 -27.444 1.00 49.22 297 THR A CA 1
ATOM 2298 C C . THR A 1 297 ? -20.147 9.317 -26.126 1.00 49.22 297 THR A C 1
ATOM 2300 O O . THR A 1 297 ? -19.948 8.661 -25.103 1.00 49.22 297 THR A O 1
ATOM 2303 N N . SER A 1 298 ? -20.830 10.454 -26.155 1.00 45.75 298 SER A N 1
ATOM 2304 C CA . SER A 1 298 ? -21.637 11.034 -25.085 1.00 45.75 298 SER A CA 1
ATOM 2305 C C . SER A 1 298 ? -22.820 10.131 -24.707 1.00 45.75 298 SER A C 1
ATOM 2307 O O . SER A 1 298 ? -23.930 10.593 -24.451 1.00 45.75 298 SER A O 1
ATOM 2309 N N . ALA A 1 299 ? -22.599 8.816 -24.656 1.00 46.25 299 ALA A N 1
ATOM 2310 C CA . ALA A 1 299 ? -23.399 7.912 -23.875 1.00 46.25 299 ALA A CA 1
ATOM 2311 C C . ALA A 1 299 ? -23.342 8.466 -22.456 1.00 46.25 299 ALA A C 1
ATOM 2313 O O . ALA A 1 299 ? -22.283 8.467 -21.825 1.00 46.25 299 ALA A O 1
ATOM 2314 N N . ARG A 1 300 ? -24.476 9.030 -22.018 1.00 43.97 300 ARG A N 1
ATOM 2315 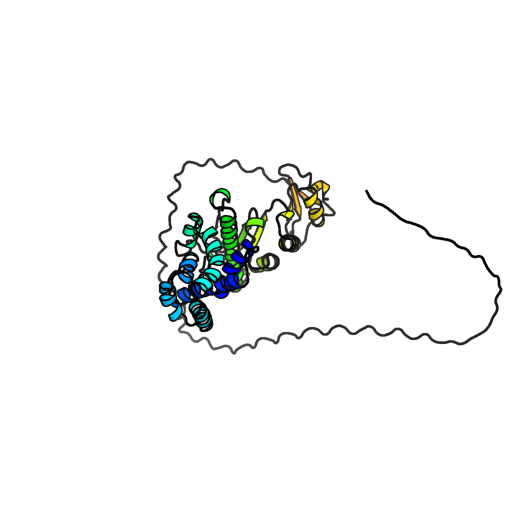C CA . ARG A 1 300 ? -24.782 9.323 -20.619 1.00 43.97 300 ARG A CA 1
ATOM 2316 C C . ARG A 1 300 ? -23.988 8.346 -19.767 1.00 43.97 300 ARG A C 1
ATOM 2318 O O . ARG A 1 300 ? -24.205 7.144 -19.910 1.00 43.97 300 ARG A O 1
ATOM 2325 N N . GLN A 1 301 ? -23.095 8.844 -18.910 1.00 45.50 301 GLN A N 1
ATOM 2326 C CA . GLN A 1 301 ? -22.696 8.052 -17.756 1.00 45.50 301 GLN A CA 1
ATOM 2327 C C . GLN A 1 301 ? -24.017 7.552 -17.169 1.00 45.50 301 GLN A C 1
ATOM 2329 O O . GLN A 1 301 ? -24.830 8.399 -16.775 1.00 45.50 301 GLN A O 1
ATOM 2334 N N . PRO A 1 302 ? -24.316 6.236 -17.183 1.00 39.97 302 PRO A N 1
ATOM 2335 C CA . PRO A 1 302 ? -25.384 5.775 -16.325 1.00 39.97 302 PRO A CA 1
ATOM 2336 C C . PRO A 1 302 ? -25.013 6.324 -14.943 1.00 39.97 302 PRO A C 1
ATOM 2338 O O . PRO A 1 302 ? -23.819 6.306 -14.605 1.00 39.97 302 PRO A O 1
ATOM 2341 N N . PRO A 1 303 ? -25.960 6.922 -14.192 1.00 39.12 303 PRO A N 1
ATOM 2342 C CA . PRO A 1 303 ? -25.664 7.321 -12.823 1.00 39.12 303 PRO A CA 1
ATOM 2343 C C . PRO A 1 303 ? -24.943 6.139 -12.198 1.00 39.12 303 PRO A C 1
ATOM 2345 O O . PRO A 1 303 ? -25.394 5.012 -12.412 1.00 39.12 303 PRO A O 1
ATOM 2348 N N . VAL A 1 304 ? -23.784 6.385 -11.567 1.00 46.03 304 VAL A N 1
ATOM 2349 C CA . VAL A 1 304 ? -23.035 5.351 -10.849 1.00 46.03 304 VAL A CA 1
ATOM 2350 C C . VAL A 1 304 ? -24.086 4.576 -10.089 1.00 46.03 304 VAL A C 1
ATOM 2352 O O . VAL A 1 304 ? -24.700 5.120 -9.170 1.00 46.03 304 VAL A O 1
ATOM 2355 N N . ALA A 1 305 ? -24.384 3.365 -10.556 1.00 37.84 305 ALA A N 1
ATOM 2356 C CA . ALA A 1 305 ? -25.298 2.517 -9.851 1.00 37.84 305 ALA A CA 1
ATOM 2357 C C . ALA A 1 305 ? -24.518 2.224 -8.579 1.00 37.84 305 ALA A C 1
ATOM 2359 O O . ALA A 1 305 ? -23.590 1.419 -8.578 1.00 37.84 305 ALA A O 1
ATOM 2360 N N . THR A 1 306 ? -24.840 2.929 -7.496 1.00 42.47 306 THR A N 1
ATOM 2361 C CA . THR A 1 306 ? -24.836 2.296 -6.191 1.00 42.47 306 THR A CA 1
ATOM 2362 C C . THR A 1 306 ? -25.659 1.050 -6.425 1.00 42.47 306 THR A C 1
ATOM 2364 O O . THR A 1 306 ? -26.886 1.140 -6.501 1.00 42.47 306 THR A O 1
ATOM 2367 N N . ALA A 1 307 ? -24.986 -0.063 -6.724 1.00 32.81 307 ALA A N 1
ATOM 2368 C CA . ALA A 1 307 ? -25.647 -1.340 -6.832 1.00 32.81 307 ALA A CA 1
ATOM 2369 C C . ALA A 1 307 ? -26.473 -1.425 -5.546 1.00 32.81 307 ALA A C 1
ATOM 2371 O O . ALA A 1 307 ? -25.885 -1.303 -4.464 1.00 32.81 307 ALA A O 1
ATOM 2372 N N . PRO A 1 308 ? -27.816 -1.487 -5.619 1.00 32.81 308 PRO A N 1
ATOM 2373 C CA . PRO A 1 308 ? -28.573 -1.793 -4.425 1.00 32.81 308 PRO A CA 1
ATOM 2374 C C . PRO A 1 308 ? -27.957 -3.086 -3.919 1.00 32.81 308 PRO A C 1
ATOM 2376 O O . PRO A 1 308 ? -27.762 -4.003 -4.723 1.00 32.81 308 PRO A O 1
ATOM 2379 N N . ALA A 1 309 ? -27.535 -3.091 -2.650 1.00 38.09 309 ALA A N 1
ATOM 2380 C CA . ALA A 1 309 ? -26.954 -4.256 -2.007 1.00 38.09 309 ALA A CA 1
ATOM 2381 C C . ALA A 1 309 ? -27.772 -5.461 -2.459 1.00 38.09 309 ALA A C 1
ATOM 2383 O O . ALA A 1 309 ? -28.968 -5.541 -2.164 1.00 38.09 309 ALA A O 1
ATOM 2384 N N . ARG A 1 310 ? -27.170 -6.308 -3.300 1.00 29.77 310 ARG A N 1
ATOM 2385 C CA . ARG A 1 310 ? -27.846 -7.494 -3.804 1.00 29.77 310 ARG A CA 1
ATOM 2386 C C . ARG A 1 310 ? -28.287 -8.228 -2.541 1.00 29.77 310 ARG A C 1
ATOM 2388 O O . ARG A 1 310 ? -27.419 -8.461 -1.696 1.00 29.77 310 ARG A O 1
ATOM 2395 N N . PRO A 1 311 ? -29.587 -8.516 -2.342 1.00 33.56 311 PRO A N 1
ATOM 2396 C CA . PRO A 1 311 ? -29.984 -9.343 -1.221 1.00 33.56 311 PRO A CA 1
ATOM 2397 C C . PRO A 1 311 ? -29.142 -10.605 -1.334 1.00 33.56 311 PRO A C 1
ATOM 2399 O O . PRO A 1 311 ? -29.154 -11.258 -2.384 1.00 33.56 311 PRO A O 1
ATOM 2402 N N . LEU A 1 312 ? -28.327 -10.860 -0.308 1.00 35.12 312 LEU A N 1
ATOM 2403 C CA . LEU A 1 312 ? -27.631 -12.126 -0.164 1.00 35.12 312 LEU A CA 1
ATOM 2404 C C . LEU A 1 312 ? -28.686 -13.197 -0.427 1.00 35.12 312 LEU A C 1
ATOM 2406 O O . LEU A 1 312 ? -29.756 -13.177 0.187 1.00 35.12 312 LEU A O 1
ATOM 2410 N N . ALA A 1 313 ? -28.425 -14.057 -1.413 1.00 32.94 313 ALA A N 1
ATOM 2411 C CA . ALA A 1 313 ? -29.229 -15.253 -1.581 1.00 32.94 313 ALA A CA 1
ATOM 2412 C C . ALA A 1 313 ? -29.328 -15.920 -0.198 1.00 32.94 313 ALA A C 1
ATOM 2414 O O . ALA A 1 313 ? -28.318 -15.911 0.516 1.00 32.94 313 ALA A O 1
ATOM 2415 N N . PRO A 1 314 ? -30.510 -16.422 0.209 1.00 33.97 314 PRO A N 1
ATOM 2416 C CA . PRO A 1 314 ? -30.646 -17.071 1.504 1.00 33.97 314 PRO A CA 1
ATOM 2417 C C . PRO A 1 314 ? -29.533 -18.105 1.630 1.00 33.97 314 PRO A C 1
ATOM 2419 O O . PRO A 1 314 ? -29.242 -18.811 0.656 1.00 33.97 314 PRO A O 1
ATOM 2422 N N . GLU A 1 315 ? -28.870 -18.087 2.789 1.00 35.78 315 GLU A N 1
ATOM 2423 C CA . GLU A 1 315 ? -27.773 -18.981 3.136 1.00 35.78 315 GLU A CA 1
ATOM 2424 C C . GLU A 1 315 ? -28.054 -20.361 2.552 1.00 35.78 315 GLU A C 1
ATOM 2426 O O . GLU A 1 315 ? -29.103 -20.963 2.805 1.00 35.78 315 GLU A O 1
ATOM 2431 N N . ARG A 1 316 ? -27.134 -20.853 1.714 1.00 31.05 316 ARG A N 1
ATOM 2432 C CA . ARG A 1 316 ? -27.155 -22.274 1.388 1.00 31.05 316 ARG A CA 1
ATOM 2433 C C . ARG A 1 316 ? -27.082 -22.996 2.735 1.00 31.05 316 ARG A C 1
ATOM 2435 O O . ARG A 1 316 ? -26.196 -22.645 3.517 1.00 31.05 316 ARG A O 1
ATOM 2442 N N . PRO A 1 317 ? -27.996 -23.936 3.026 1.00 29.86 317 PRO A N 1
ATOM 2443 C CA . PRO A 1 317 ? -27.945 -24.666 4.280 1.00 29.86 317 PRO A CA 1
ATOM 2444 C C . PRO A 1 317 ? -26.550 -25.267 4.429 1.00 29.86 317 PRO A C 1
ATOM 2446 O O . PRO A 1 317 ? -25.957 -25.724 3.443 1.00 29.86 317 PRO A O 1
ATOM 2449 N N . SER A 1 318 ? -26.020 -25.192 5.649 1.00 33.03 318 SER A N 1
ATOM 2450 C CA . SER A 1 318 ? -24.754 -25.812 6.009 1.00 33.03 318 SER A CA 1
ATOM 2451 C C . SER A 1 318 ? -24.716 -27.242 5.475 1.00 33.03 318 SER A C 1
ATOM 2453 O O . SER A 1 318 ? -25.717 -27.964 5.461 1.00 33.03 318 SER A O 1
ATOM 2455 N N . LEU A 1 319 ? -23.538 -27.664 5.031 1.00 34.22 319 LEU A N 1
ATOM 2456 C CA . LEU A 1 319 ? -23.266 -29.013 4.534 1.00 34.22 319 LEU A CA 1
ATOM 2457 C C . LEU A 1 319 ? -23.375 -30.101 5.632 1.00 34.22 319 LEU A C 1
ATOM 2459 O O . LEU A 1 319 ? -22.914 -31.218 5.431 1.00 34.22 319 LEU A O 1
ATOM 2463 N N . ASP A 1 320 ? -24.050 -29.808 6.747 1.00 38.06 320 ASP A N 1
ATOM 2464 C CA . ASP A 1 320 ? -24.251 -30.688 7.901 1.00 38.06 320 ASP A CA 1
ATOM 2465 C C . ASP A 1 320 ? -25.547 -31.521 7.811 1.00 38.06 320 ASP A C 1
ATOM 2467 O O . ASP A 1 320 ? -25.915 -32.213 8.761 1.00 38.06 320 ASP A O 1
ATOM 2471 N N . HIS A 1 321 ? -26.271 -31.482 6.683 1.00 33.62 321 HIS A N 1
ATOM 2472 C CA . HIS A 1 321 ? -27.551 -32.197 6.532 1.00 33.62 321 HIS A CA 1
ATOM 2473 C C . HIS A 1 321 ? -27.704 -33.091 5.291 1.00 33.62 321 HIS A C 1
ATOM 2475 O O . HIS A 1 321 ? -28.821 -33.483 4.960 1.00 33.62 321 HIS A O 1
ATOM 2481 N N . VAL A 1 322 ? -26.607 -33.486 4.628 1.00 36.16 322 VAL A N 1
ATOM 2482 C CA . VAL A 1 322 ? -26.666 -34.451 3.500 1.00 36.16 322 VAL A CA 1
ATOM 2483 C C . VAL A 1 322 ? -25.741 -35.673 3.660 1.00 36.16 322 VAL A C 1
ATOM 2485 O O . VAL A 1 322 ? -25.684 -36.519 2.778 1.00 36.16 322 VAL A O 1
ATOM 2488 N N . LEU A 1 323 ? -25.092 -35.878 4.810 1.00 31.67 323 LEU A N 1
ATOM 2489 C CA . LEU A 1 323 ? -24.345 -37.120 5.078 1.00 31.67 323 LEU A CA 1
ATOM 2490 C C . LEU A 1 323 ? -24.908 -37.865 6.292 1.00 31.67 323 LEU A C 1
ATOM 2492 O O . LEU A 1 323 ? -24.260 -38.020 7.320 1.00 31.67 323 LEU A O 1
ATOM 2496 N N . GLY A 1 324 ? -26.140 -38.353 6.146 1.00 33.09 324 GLY A N 1
ATOM 2497 C CA . GLY A 1 324 ? -26.592 -39.541 6.864 1.00 33.09 324 GLY A CA 1
ATOM 2498 C C . GLY A 1 324 ? -26.037 -40.774 6.154 1.00 33.09 324 GLY A C 1
ATOM 2499 O O . GLY A 1 324 ? -26.672 -41.299 5.244 1.00 33.09 324 GLY A O 1
ATOM 2500 N N . GLY A 1 325 ? -24.828 -41.185 6.522 1.00 32.16 325 GLY A N 1
ATOM 2501 C CA . GLY A 1 325 ? -24.176 -42.379 5.994 1.00 32.16 325 GLY A CA 1
ATOM 2502 C C . GLY A 1 325 ? -22.791 -42.536 6.604 1.00 32.16 325 GLY A C 1
ATOM 2503 O O . GLY A 1 325 ? -21.915 -41.712 6.356 1.00 32.16 325 GLY A O 1
ATOM 2504 N N . ASP A 1 326 ? -22.628 -43.569 7.428 1.00 37.06 326 ASP A N 1
ATOM 2505 C CA . ASP A 1 326 ? -21.406 -43.910 8.153 1.00 37.06 326 ASP A CA 1
ATOM 2506 C C . ASP A 1 326 ? -20.156 -43.892 7.258 1.00 37.06 326 ASP A C 1
ATOM 2508 O O . ASP A 1 326 ? -20.013 -44.700 6.338 1.00 37.06 326 ASP A O 1
ATOM 2512 N N . VAL A 1 327 ? -19.209 -43.007 7.578 1.00 34.97 327 VAL A N 1
ATOM 2513 C CA . VAL A 1 327 ? -17.826 -43.081 7.093 1.00 34.97 327 VAL A CA 1
ATOM 2514 C C . VAL A 1 327 ? -16.942 -43.385 8.306 1.00 34.97 327 VAL A C 1
ATOM 2516 O O . VAL A 1 327 ? -16.931 -42.595 9.253 1.00 34.97 327 VAL A O 1
ATOM 2519 N N . PRO A 1 328 ? -16.220 -44.520 8.342 1.00 30.41 328 PRO A N 1
ATOM 2520 C CA . PRO A 1 328 ? -15.409 -44.880 9.497 1.00 30.41 328 PRO A CA 1
ATOM 2521 C C . PRO A 1 328 ? -14.232 -43.912 9.671 1.00 30.41 328 PRO A C 1
ATOM 2523 O O . PRO A 1 328 ? -13.547 -43.539 8.719 1.00 30.41 328 PRO A O 1
ATOM 2526 N N . CYS A 1 329 ? -14.007 -43.531 10.927 1.00 26.81 329 CYS A N 1
ATOM 2527 C CA . CYS A 1 329 ? -12.931 -42.661 11.380 1.00 26.81 329 CYS A CA 1
ATOM 2528 C C . CYS A 1 329 ? -11.559 -43.275 11.036 1.00 26.81 329 CYS A C 1
ATOM 2530 O O . CYS A 1 329 ? -11.208 -44.340 11.548 1.00 26.81 329 CYS A O 1
ATOM 2532 N N . LEU A 1 330 ? -10.780 -42.619 10.170 1.00 34.72 330 LEU A N 1
ATOM 2533 C CA . LEU A 1 330 ? -9.370 -42.957 9.953 1.00 34.72 330 LEU A CA 1
ATOM 2534 C C . LEU A 1 330 ? -8.537 -42.444 11.142 1.00 34.72 330 LEU A C 1
ATOM 2536 O O . LEU A 1 330 ? -8.753 -41.315 11.588 1.00 34.72 330 LEU A O 1
ATOM 2540 N N . PRO A 1 331 ? -7.581 -43.230 11.671 1.00 32.34 331 PRO A N 1
ATOM 2541 C CA . PRO A 1 331 ? -6.771 -42.808 12.803 1.00 32.34 331 PRO A CA 1
ATOM 2542 C C . PRO A 1 331 ? -5.843 -41.647 12.422 1.00 32.34 331 PRO A C 1
ATOM 2544 O O . PRO A 1 331 ? -5.277 -41.606 11.331 1.00 32.34 331 PRO A O 1
ATOM 2547 N N . SER A 1 332 ? -5.683 -40.723 13.371 1.00 34.75 332 SER A N 1
ATOM 2548 C CA . SER A 1 332 ? -4.760 -39.587 13.346 1.00 34.75 332 SER A CA 1
ATOM 2549 C C . SER A 1 332 ? -3.365 -39.994 12.853 1.00 34.75 332 SER A C 1
ATOM 2551 O O . SER A 1 332 ? -2.598 -40.617 13.588 1.00 34.75 332 SER A O 1
ATOM 2553 N N . LEU A 1 333 ? -3.008 -39.603 11.627 1.00 34.91 333 LEU A N 1
ATOM 2554 C CA . LEU A 1 333 ? -1.629 -39.663 11.148 1.00 34.91 333 LEU A CA 1
ATOM 2555 C C . LEU A 1 333 ? -0.826 -38.566 11.853 1.00 34.91 333 LEU A C 1
ATOM 2557 O O . LEU A 1 333 ? -1.048 -37.376 11.640 1.00 34.91 333 LEU A O 1
ATOM 2561 N N . ALA A 1 334 ? 0.090 -38.986 12.723 1.00 35.69 334 ALA A N 1
ATOM 2562 C CA . ALA A 1 334 ? 1.093 -38.117 13.315 1.00 35.69 334 ALA A CA 1
ATOM 2563 C C . ALA A 1 334 ? 1.927 -37.441 12.213 1.00 35.69 334 ALA A C 1
ATOM 2565 O O . ALA A 1 334 ? 2.359 -38.092 11.260 1.00 35.69 334 ALA A O 1
ATOM 2566 N N . LEU A 1 335 ? 2.166 -36.137 12.361 1.00 37.12 335 LEU A N 1
ATOM 2567 C CA . LEU A 1 335 ? 3.129 -35.403 11.542 1.00 37.12 335 LEU A CA 1
ATOM 2568 C C . LEU A 1 335 ? 4.523 -36.049 11.687 1.00 37.12 335 LEU A C 1
ATOM 2570 O O . LEU A 1 335 ? 4.917 -36.373 12.812 1.00 37.12 335 LEU A O 1
ATOM 2574 N N . PRO A 1 336 ? 5.292 -36.226 10.597 1.00 39.28 336 PRO A N 1
ATOM 2575 C CA . PRO A 1 336 ? 6.682 -36.648 10.709 1.00 39.28 336 PRO A CA 1
ATOM 2576 C C . PRO A 1 336 ? 7.506 -35.559 11.424 1.00 39.28 336 PRO A C 1
ATOM 2578 O O . PRO A 1 336 ? 7.218 -34.369 11.263 1.00 39.28 336 PRO A O 1
ATOM 2581 N N . PRO A 1 337 ? 8.526 -35.930 12.219 1.00 41.62 337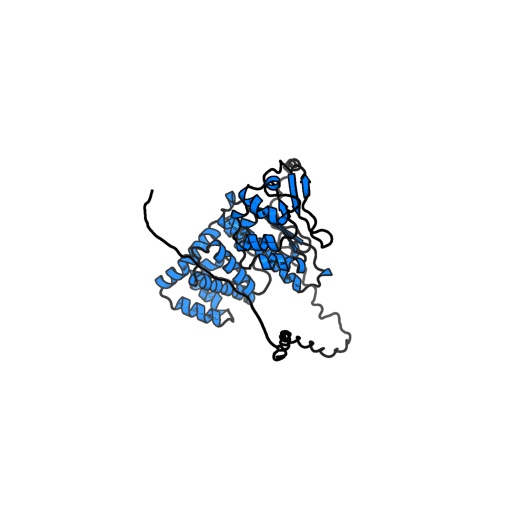 PRO A N 1
ATOM 2582 C CA . PRO A 1 337 ? 9.345 -34.959 12.930 1.00 41.62 337 PRO A CA 1
ATOM 2583 C C . PRO A 1 337 ? 10.163 -34.104 11.954 1.00 41.62 337 PRO A C 1
ATOM 2585 O O . PRO A 1 337 ? 10.690 -34.594 10.955 1.00 41.62 337 PRO A O 1
ATOM 2588 N N . VAL A 1 338 ? 10.283 -32.817 12.282 1.00 45.91 338 VAL A N 1
ATOM 2589 C CA . VAL A 1 338 ? 11.157 -31.850 11.603 1.00 45.91 338 VAL A CA 1
ATOM 2590 C C . VAL A 1 338 ? 12.610 -32.353 11.666 1.00 45.91 338 VAL A C 1
ATOM 2592 O O . VAL A 1 338 ? 13.071 -32.691 12.760 1.00 45.91 338 VAL A O 1
ATOM 2595 N N . PRO A 1 339 ? 13.354 -32.417 10.545 1.00 40.38 339 PRO A N 1
ATOM 2596 C CA . PRO A 1 339 ? 14.755 -32.821 10.574 1.00 40.38 339 PRO A CA 1
ATOM 2597 C C . PRO A 1 339 ? 15.605 -31.778 11.315 1.00 40.38 339 PRO A C 1
ATOM 2599 O O . PRO A 1 339 ? 15.454 -30.573 11.116 1.00 40.38 339 PRO A O 1
ATOM 2602 N N . ALA A 1 340 ? 16.504 -32.256 12.177 1.00 48.59 340 ALA A N 1
ATOM 2603 C CA . ALA A 1 340 ? 17.463 -31.431 12.906 1.00 48.59 340 ALA A CA 1
ATOM 2604 C C . ALA A 1 340 ? 18.417 -30.683 11.945 1.00 48.59 340 ALA A C 1
ATOM 2606 O O . ALA A 1 340 ? 18.708 -31.194 10.858 1.00 48.59 340 ALA A O 1
ATOM 2607 N N . PRO A 1 341 ? 18.936 -29.499 12.326 1.00 41.97 341 PRO A N 1
ATOM 2608 C CA . PRO A 1 341 ? 19.892 -28.763 11.505 1.00 41.97 341 PRO A CA 1
ATOM 2609 C C . PRO A 1 341 ? 21.170 -29.583 11.282 1.00 41.97 341 PRO A C 1
ATOM 2611 O O . PRO A 1 341 ? 21.698 -30.199 12.208 1.00 41.97 341 PRO A O 1
ATOM 2614 N N . ALA A 1 342 ? 21.653 -29.587 10.039 1.00 50.47 342 ALA A N 1
ATOM 2615 C CA . ALA A 1 342 ? 22.843 -30.322 9.632 1.00 50.47 342 ALA A CA 1
ATOM 2616 C C . ALA A 1 342 ? 24.095 -29.847 10.391 1.00 50.47 342 ALA A C 1
ATOM 2618 O O . ALA A 1 342 ? 24.375 -28.651 10.484 1.00 50.47 342 ALA A O 1
ATOM 2619 N N . THR A 1 343 ? 24.862 -30.806 10.905 1.00 51.88 343 THR A N 1
ATOM 2620 C CA . THR A 1 343 ? 26.177 -30.607 11.520 1.00 51.88 343 THR A CA 1
ATOM 2621 C C . THR A 1 343 ? 27.160 -30.026 10.491 1.00 51.88 343 THR A C 1
ATOM 2623 O O . THR A 1 343 ? 27.187 -30.514 9.357 1.00 51.88 343 THR A O 1
ATOM 2626 N N . PRO A 1 344 ? 27.987 -29.018 10.834 1.00 50.06 344 PRO A N 1
ATOM 2627 C CA . PRO A 1 344 ? 28.997 -28.504 9.912 1.00 50.06 344 PRO A CA 1
ATOM 2628 C C . PRO A 1 344 ? 30.056 -29.579 9.591 1.00 50.06 344 PRO A C 1
ATOM 2630 O O . PRO A 1 344 ? 30.343 -30.427 10.443 1.00 50.06 344 PRO A O 1
ATOM 2633 N N . PRO A 1 345 ? 30.644 -29.567 8.380 1.00 57.75 345 PRO A N 1
ATOM 2634 C CA . PRO A 1 345 ? 31.631 -30.562 7.973 1.00 57.75 345 PRO A CA 1
ATOM 2635 C C . PRO A 1 345 ? 32.923 -30.454 8.796 1.00 57.75 345 PRO A C 1
ATOM 2637 O O . PRO A 1 345 ? 33.344 -29.366 9.192 1.00 57.75 345 PRO A O 1
ATOM 2640 N N . ALA A 1 346 ? 33.550 -31.607 9.041 1.00 57.28 346 ALA A N 1
ATOM 2641 C CA . ALA A 1 346 ? 34.807 -31.725 9.774 1.00 57.28 346 ALA A CA 1
ATOM 2642 C C . ALA A 1 346 ? 35.970 -31.007 9.051 1.00 57.28 346 ALA A C 1
ATOM 2644 O O . ALA A 1 346 ? 35.999 -30.989 7.817 1.00 57.28 346 ALA A O 1
ATOM 2645 N N . PRO A 1 347 ? 36.943 -30.438 9.791 1.00 57.62 347 PRO A N 1
ATOM 2646 C CA . PRO A 1 347 ? 38.117 -29.815 9.189 1.00 57.62 347 PRO A CA 1
ATOM 2647 C C . PRO A 1 347 ? 39.009 -30.861 8.492 1.00 57.62 347 PRO A C 1
ATOM 2649 O O . PRO A 1 347 ? 39.038 -32.021 8.915 1.00 57.62 347 PRO A O 1
ATOM 2652 N N . PRO A 1 348 ? 39.743 -30.470 7.434 1.00 59.94 348 PRO A N 1
ATOM 2653 C CA . PRO A 1 348 ? 40.639 -31.373 6.719 1.00 59.94 348 PRO A CA 1
ATOM 2654 C C . PRO A 1 348 ? 41.798 -31.854 7.615 1.00 59.94 348 PRO A C 1
ATOM 2656 O O . PRO A 1 348 ? 42.182 -31.153 8.557 1.00 59.94 348 PRO A O 1
ATOM 2659 N N . PRO A 1 349 ? 42.362 -33.047 7.339 1.00 61.16 349 PRO A N 1
ATOM 2660 C CA . PRO A 1 349 ? 43.467 -33.597 8.116 1.00 61.16 349 PRO A CA 1
ATOM 2661 C C . PRO A 1 349 ? 44.739 -32.743 7.961 1.00 61.16 349 PRO A C 1
ATOM 2663 O O . PRO A 1 349 ? 44.940 -32.140 6.906 1.00 61.16 349 PRO A O 1
ATOM 2666 N N . PRO A 1 350 ? 45.609 -32.691 8.987 1.00 58.28 350 PRO A N 1
ATOM 2667 C CA . PRO A 1 350 ? 46.856 -31.940 8.917 1.00 58.28 350 PRO A CA 1
ATOM 2668 C C . PRO A 1 350 ? 47.861 -32.608 7.969 1.00 58.28 350 PRO A C 1
ATOM 2670 O O . PRO A 1 350 ? 47.949 -33.837 7.907 1.00 58.28 350 PRO A O 1
ATOM 2673 N N . ASP A 1 351 ? 48.640 -31.781 7.268 1.00 56.34 351 ASP A N 1
ATOM 2674 C CA . ASP A 1 351 ? 49.720 -32.217 6.381 1.00 56.34 351 ASP A CA 1
ATOM 2675 C C . ASP A 1 351 ? 50.769 -33.073 7.120 1.00 56.34 351 ASP A C 1
ATOM 2677 O O . ASP A 1 351 ? 51.071 -32.823 8.295 1.00 56.34 351 ASP A O 1
ATOM 2681 N N . PRO A 1 352 ? 51.373 -34.075 6.453 1.00 48.84 352 PRO A N 1
ATOM 2682 C CA . PRO A 1 352 ? 52.408 -34.900 7.058 1.00 48.84 352 PRO A CA 1
ATOM 2683 C C . PRO A 1 352 ? 53.677 -34.083 7.349 1.00 48.84 352 PRO A C 1
ATOM 2685 O O . PRO A 1 352 ? 54.177 -33.335 6.509 1.00 48.84 352 PRO A O 1
ATOM 2688 N N . ALA A 1 353 ? 54.218 -34.264 8.556 1.00 44.41 353 ALA A N 1
ATOM 2689 C CA . ALA A 1 353 ? 55.438 -33.615 9.023 1.00 44.41 353 ALA A CA 1
ATOM 2690 C C . ALA A 1 353 ? 56.672 -33.985 8.165 1.00 44.41 353 ALA A C 1
ATOM 2692 O O . ALA A 1 353 ? 56.786 -35.125 7.702 1.00 44.41 353 ALA A O 1
ATOM 2693 N N . PRO A 1 354 ? 57.636 -33.061 7.987 1.00 38.19 354 PRO A N 1
ATOM 2694 C CA . PRO A 1 354 ? 58.808 -33.296 7.155 1.00 38.19 354 PRO A CA 1
ATOM 2695 C C . PRO A 1 354 ? 59.753 -34.323 7.792 1.00 38.19 354 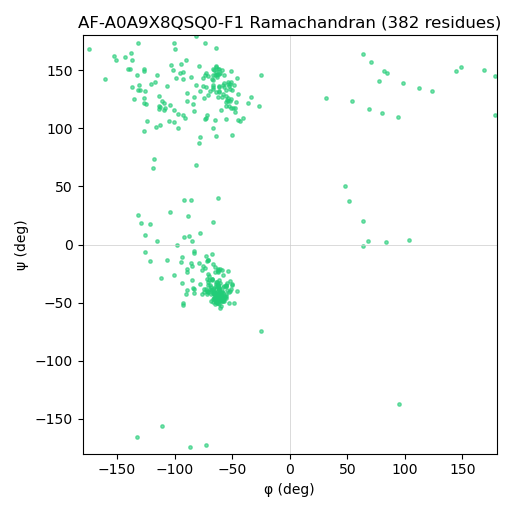PRO A C 1
ATOM 2697 O O . PRO A 1 354 ? 60.112 -34.237 8.968 1.00 38.19 354 PRO A O 1
ATOM 2700 N N . THR A 1 355 ? 60.191 -35.293 6.991 1.00 36.94 355 THR A N 1
ATOM 2701 C CA . THR A 1 355 ? 61.180 -36.300 7.382 1.00 36.94 355 THR A CA 1
ATOM 2702 C C . THR A 1 355 ? 62.576 -35.674 7.443 1.00 36.94 355 THR A C 1
ATOM 2704 O O . THR A 1 355 ? 63.193 -35.365 6.424 1.00 36.94 355 THR A O 1
ATOM 2707 N N . THR A 1 356 ? 63.094 -35.500 8.657 1.00 32.41 356 THR A N 1
ATOM 2708 C CA . THR A 1 356 ? 64.484 -35.118 8.924 1.00 32.41 356 THR A CA 1
ATOM 2709 C C . THR A 1 356 ? 65.427 -36.228 8.460 1.00 32.41 356 THR A C 1
ATOM 2711 O O . THR A 1 356 ? 65.541 -37.259 9.118 1.00 32.41 356 THR A O 1
ATOM 2714 N N . THR A 1 357 ? 66.146 -36.009 7.356 1.00 34.78 357 THR A N 1
ATOM 2715 C CA . THR A 1 357 ? 67.311 -36.831 6.991 1.00 34.78 357 THR A CA 1
ATOM 2716 C C . THR A 1 357 ? 68.572 -36.003 7.206 1.00 34.78 357 THR A C 1
ATOM 2718 O O . THR A 1 357 ? 68.757 -34.947 6.602 1.00 34.78 357 THR A O 1
ATOM 2721 N N . ALA A 1 358 ? 69.427 -36.454 8.121 1.00 32.28 358 ALA A N 1
ATOM 2722 C CA . ALA A 1 358 ? 70.664 -35.782 8.479 1.00 32.28 358 ALA A CA 1
ATOM 2723 C C . ALA A 1 358 ? 71.813 -36.138 7.512 1.00 32.28 358 ALA A C 1
ATOM 2725 O O . ALA A 1 358 ? 72.241 -37.282 7.442 1.00 32.28 358 ALA A O 1
ATOM 2726 N N . ARG A 1 359 ? 72.352 -35.084 6.883 1.00 30.77 359 ARG A N 1
ATOM 2727 C CA . ARG A 1 359 ? 73.784 -34.730 6.748 1.00 30.77 359 ARG A CA 1
ATOM 2728 C C . ARG A 1 359 ? 74.723 -35.587 5.873 1.00 30.77 359 ARG A C 1
ATOM 2730 O O . ARG A 1 359 ? 75.164 -36.656 6.270 1.00 30.77 359 ARG A O 1
ATOM 2737 N N . MET A 1 360 ? 75.246 -34.956 4.814 1.00 30.50 360 MET A N 1
ATOM 2738 C CA . MET A 1 360 ? 76.667 -35.014 4.426 1.00 30.50 360 MET A CA 1
ATOM 2739 C C . MET A 1 360 ? 77.074 -33.738 3.652 1.00 30.50 360 MET A C 1
ATOM 2741 O O . MET A 1 360 ? 76.228 -32.940 3.266 1.00 30.50 360 MET A O 1
ATOM 2745 N N . SER A 1 361 ? 78.376 -33.480 3.553 1.00 30.83 361 SER A N 1
ATOM 2746 C CA . SER A 1 361 ? 79.006 -32.174 3.803 1.00 30.83 361 SER A CA 1
ATOM 2747 C C . SER A 1 361 ? 79.709 -31.533 2.584 1.00 30.83 361 SER A C 1
ATOM 2749 O O . SER A 1 361 ? 80.510 -32.219 1.967 1.00 30.83 361 SER A O 1
ATOM 2751 N N . ARG A 1 362 ? 79.562 -30.193 2.427 1.00 29.16 362 ARG A N 1
ATOM 2752 C CA . ARG A 1 362 ? 80.519 -29.151 1.908 1.00 29.16 362 ARG A CA 1
ATOM 2753 C C . ARG A 1 362 ? 81.020 -29.195 0.434 1.00 29.16 362 ARG A C 1
ATOM 2755 O O . ARG A 1 362 ? 80.991 -30.268 -0.149 1.00 29.16 362 ARG A O 1
ATOM 2762 N N . PRO A 1 363 ? 81.606 -28.095 -0.139 1.00 37.31 363 PRO A N 1
ATOM 2763 C CA . PRO A 1 363 ? 81.804 -26.699 0.343 1.00 37.31 363 PRO A CA 1
ATOM 2764 C C . PRO A 1 363 ? 81.407 -25.547 -0.645 1.00 37.31 363 PRO A C 1
ATOM 2766 O O . PRO A 1 363 ? 81.098 -25.777 -1.806 1.00 37.31 363 PRO A O 1
ATOM 2769 N N . CYS A 1 364 ? 81.465 -24.292 -0.149 1.00 29.86 364 CYS A N 1
ATOM 2770 C CA . CYS A 1 364 ? 81.323 -22.995 -0.861 1.00 29.86 364 CYS A CA 1
ATOM 2771 C C . CYS A 1 364 ? 82.422 -22.696 -1.913 1.00 29.86 364 CYS A C 1
ATOM 2773 O O . CYS A 1 364 ? 83.471 -23.340 -1.893 1.00 29.86 364 CYS A O 1
ATOM 2775 N N . PRO A 1 365 ? 82.236 -21.653 -2.757 1.00 39.94 365 PRO A N 1
ATOM 2776 C CA . PRO A 1 365 ? 82.807 -20.307 -2.483 1.00 39.94 365 PRO A CA 1
ATOM 2777 C C . PRO A 1 365 ? 81.804 -19.152 -2.774 1.00 39.94 365 PRO A C 1
ATOM 2779 O O . PRO A 1 365 ? 80.965 -19.266 -3.654 1.00 39.94 365 PRO A O 1
ATOM 2782 N N . ALA A 1 366 ? 81.652 -18.137 -1.912 1.00 31.58 366 ALA A N 1
ATOM 2783 C CA . ALA A 1 366 ? 82.428 -16.890 -1.746 1.00 31.58 366 ALA A CA 1
ATOM 2784 C C . ALA A 1 366 ? 82.082 -15.762 -2.750 1.00 31.58 366 ALA A C 1
ATOM 2786 O O . ALA A 1 366 ? 82.400 -15.863 -3.928 1.00 31.58 366 ALA A O 1
ATOM 2787 N N . SER A 1 367 ? 81.503 -14.654 -2.264 1.00 30.95 367 SER A N 1
ATOM 2788 C CA . SER A 1 367 ? 82.042 -13.275 -2.355 1.00 30.95 367 SER A CA 1
ATOM 2789 C C . SER A 1 367 ? 80.993 -12.223 -1.949 1.00 30.95 367 SER A C 1
ATOM 2791 O O . SER A 1 367 ? 79.789 -12.440 -2.035 1.00 30.95 367 SER A O 1
ATOM 2793 N N . SER A 1 368 ? 81.498 -11.114 -1.417 1.00 30.17 368 SER A N 1
ATOM 2794 C CA . SER A 1 368 ? 80.831 -10.098 -0.588 1.00 30.17 368 SER A CA 1
ATOM 2795 C C . SER A 1 368 ? 80.699 -8.754 -1.376 1.00 30.17 368 SER A C 1
ATOM 2797 O O . SER A 1 368 ? 80.832 -8.791 -2.593 1.00 30.17 368 SER A O 1
ATOM 2799 N N . PRO A 1 369 ? 80.574 -7.547 -0.770 1.00 51.16 369 PRO A N 1
ATOM 2800 C CA . PRO A 1 369 ? 79.356 -6.918 -0.224 1.00 51.16 369 PRO A CA 1
ATOM 2801 C C . PRO A 1 369 ? 79.178 -5.421 -0.660 1.00 51.16 369 PRO A C 1
ATOM 2803 O O . PRO A 1 369 ? 79.965 -4.897 -1.443 1.00 51.16 369 PRO A O 1
ATOM 2806 N N . THR A 1 370 ? 78.274 -4.689 0.030 1.00 31.33 370 THR A N 1
ATOM 2807 C CA . THR A 1 370 ? 78.285 -3.209 0.295 1.00 31.33 370 THR A CA 1
ATOM 2808 C C . THR A 1 370 ? 77.850 -2.280 -0.873 1.00 31.33 370 THR A C 1
ATOM 2810 O O . THR A 1 370 ? 78.142 -2.572 -2.018 1.00 31.33 370 THR A O 1
ATOM 2813 N N . VAL A 1 371 ? 77.104 -1.165 -0.732 1.00 30.02 371 VAL A N 1
ATOM 2814 C CA . VAL A 1 371 ? 77.163 -0.022 0.210 1.00 30.02 371 VAL A CA 1
ATOM 2815 C C . VAL A 1 371 ? 75.813 0.751 0.262 1.00 30.02 371 VAL A C 1
ATOM 2817 O O . VAL A 1 371 ? 75.158 0.963 -0.751 1.00 30.02 371 VAL A O 1
ATOM 2820 N N . THR A 1 372 ? 75.476 1.200 1.478 1.00 28.75 372 THR A N 1
ATOM 2821 C CA . THR A 1 372 ? 74.625 2.317 1.973 1.00 28.75 372 THR A CA 1
ATOM 2822 C C . THR A 1 372 ? 74.396 3.548 1.074 1.00 28.75 372 THR A C 1
ATOM 2824 O O . THR A 1 372 ? 75.299 4.011 0.391 1.00 28.75 372 THR A O 1
ATOM 2827 N N . SER A 1 373 ? 73.228 4.198 1.108 1.00 29.28 373 SER A N 1
ATOM 2828 C CA . SER A 1 373 ? 72.869 5.422 1.886 1.00 29.28 373 SER A CA 1
ATOM 2829 C C . SER A 1 373 ? 71.822 6.169 1.021 1.00 29.28 373 SER A C 1
ATOM 2831 O O . SER A 1 373 ? 71.832 5.979 -0.187 1.00 29.28 373 SER A O 1
ATOM 2833 N N . GLY A 1 374 ? 70.859 6.982 1.453 1.00 24.95 374 GLY A N 1
ATOM 2834 C CA . GLY A 1 374 ? 70.543 7.677 2.697 1.00 24.95 374 GLY A CA 1
ATOM 2835 C C . GLY A 1 374 ? 69.919 9.041 2.321 1.00 24.95 374 GLY A C 1
ATOM 2836 O O . GLY A 1 374 ? 70.325 9.605 1.312 1.00 24.95 374 GLY A O 1
ATOM 2837 N N . TRP A 1 375 ? 69.015 9.558 3.176 1.00 27.12 375 TRP A N 1
ATOM 2838 C CA . TRP A 1 375 ? 68.475 10.943 3.249 1.00 27.12 375 TRP A CA 1
ATOM 2839 C C . TRP A 1 375 ? 67.289 11.297 2.331 1.00 27.12 375 TRP A C 1
ATOM 2841 O O . TRP A 1 375 ? 67.230 10.854 1.196 1.00 27.12 375 TRP A O 1
ATOM 2851 N N . SER A 1 376 ? 66.345 12.177 2.691 1.00 25.94 376 SER A N 1
ATOM 2852 C CA . SER A 1 376 ? 65.789 12.686 3.963 1.00 25.94 376 SER A CA 1
ATOM 2853 C C . SER A 1 376 ? 64.602 13.611 3.609 1.00 25.94 376 SER A C 1
ATOM 2855 O O . SER A 1 376 ? 64.399 13.955 2.451 1.00 25.94 376 SER A O 1
ATOM 2857 N N . ALA A 1 377 ? 63.829 13.972 4.631 1.00 28.23 377 ALA A N 1
ATOM 2858 C CA . ALA A 1 377 ? 62.499 14.589 4.657 1.00 28.23 377 ALA A CA 1
ATOM 2859 C C . ALA A 1 377 ? 62.353 16.089 4.264 1.00 28.23 377 ALA A C 1
ATOM 2861 O O . ALA A 1 377 ? 63.327 16.760 3.936 1.00 28.23 377 ALA A O 1
ATOM 2862 N N . CYS A 1 378 ? 61.107 16.571 4.476 1.00 24.59 378 CYS A N 1
ATOM 2863 C CA . CYS A 1 378 ? 60.547 17.944 4.566 1.00 24.59 378 CYS A CA 1
ATOM 2864 C C . CYS A 1 378 ? 59.872 18.504 3.294 1.00 24.59 378 CYS A C 1
ATOM 2866 O O . CYS A 1 378 ? 60.401 18.353 2.207 1.00 24.59 378 CYS A O 1
ATOM 2868 N N . SER A 1 379 ? 58.734 19.217 3.320 1.00 25.94 379 SER A N 1
ATOM 2869 C CA . SER A 1 379 ? 57.785 19.622 4.378 1.00 25.94 379 SER A CA 1
ATOM 2870 C C . SER A 1 379 ? 56.656 20.493 3.758 1.00 25.94 379 SER A C 1
ATOM 2872 O O . SER A 1 379 ? 56.948 21.305 2.891 1.00 25.94 379 SER A O 1
ATOM 2874 N N . THR A 1 380 ? 55.421 20.370 4.274 1.00 27.84 380 THR A N 1
ATOM 2875 C CA . THR A 1 380 ? 54.386 21.421 4.521 1.00 27.84 380 THR A CA 1
ATOM 2876 C C . THR A 1 380 ? 53.861 22.416 3.449 1.00 27.84 380 THR A C 1
ATOM 2878 O O . THR A 1 380 ? 54.575 23.313 3.021 1.00 27.84 380 THR A O 1
ATOM 2881 N N . SER A 1 381 ? 52.520 22.386 3.275 1.00 26.12 381 SER A N 1
ATOM 2882 C CA . SER A 1 381 ? 51.538 23.476 3.557 1.00 26.12 381 SER A CA 1
ATOM 2883 C C . SER A 1 381 ? 50.757 24.205 2.430 1.00 26.12 381 SER A C 1
ATOM 2885 O O . SER A 1 381 ? 51.323 24.795 1.520 1.00 26.12 381 SER A O 1
ATOM 2887 N N . THR A 1 382 ? 49.444 24.337 2.720 1.00 29.97 382 THR A N 1
ATOM 2888 C CA . THR A 1 382 ? 48.482 25.461 2.499 1.00 29.97 382 THR A CA 1
ATOM 2889 C C . THR A 1 382 ? 47.574 25.537 1.252 1.00 29.97 382 THR A C 1
ATOM 2891 O O . THR A 1 382 ? 48.012 25.856 0.158 1.00 29.97 382 THR A O 1
ATOM 2894 N N . VAL A 1 383 ? 46.273 25.318 1.518 1.00 33.34 383 VAL A N 1
ATOM 2895 C CA . VAL A 1 383 ? 45.048 26.104 1.203 1.00 33.34 383 VAL A CA 1
ATOM 2896 C C . VAL A 1 383 ? 44.979 26.962 -0.073 1.00 33.34 383 VAL A C 1
ATOM 2898 O O . VAL A 1 383 ? 45.707 27.941 -0.226 1.00 33.34 383 VAL A O 1
ATOM 2901 N N . SER A 1 384 ? 43.923 26.719 -0.859 1.00 42.00 384 SER A N 1
ATOM 2902 C CA . SER A 1 384 ? 42.923 27.709 -1.314 1.00 42.00 384 SER A CA 1
ATOM 2903 C C . SER A 1 384 ? 41.592 27.011 -1.559 1.00 42.00 384 SER A C 1
ATOM 2905 O O . SER A 1 384 ? 41.639 25.844 -2.010 1.00 42.00 384 SER A O 1
#

Foldseek 3Di:
DCPDDDLQLSLLFLLLLLCLLPVVLDDPLLSVLSSLLSSLQVQQCVQPVDFDWPVCSVCCLPPPVVVVVRVVSGPDVVSVVVVVVLVVDDPVVSCVSCVSNVVSVCVQCVFPVSVCCTVVTDHLDQLLVCQVPNPDDDDQDCVRRPLSNSLSVLLVVVQNNLSSLVVCVPPDQVNGDADEDEDAQQLSRVSTSDQVLCVLQCSVSSNYHYHYDHQALVSHDPSRSVSCVPRVQKDKAAQHDLVRLQVCQVQQPPPDHSVRSNPHDPQKIKIFHQDPNDTDHIDMDGHDPDDPPPPPPPPPPPPPPPPPPDPPDPDPPPPPPPPPDDDDDDDDDDDDDDDDDDDDDDDDDDDDDDDDDDDDDDDDDDDDDDDDDDDDDDDDDDDD

Nearest PDB structures (foldseek):
  7wrx-assembly2_E  TM=5.471E-01  e=4.729E-03  Deinococcus radiodurans
  7wrx-assembly1_J  TM=5.207E-01  e=6.421E-03  Deinococcus radiodurans
  8ui8-assembly1_E  TM=4.151E-01  e=3.764E+00  Homo sapiens
  8y6v-assembly1_D  TM=2.540E-01  e=1.052E+00  Phikzvirus phiKZ

pLDDT: mean 76.86, std 23.07, range [24.59, 97.69]

Organism: NCBI:txid156453

Sequence (384 aa):
MLDGSDTDVVVDNITGIFRRIFSAFWGPRTDDLMRAACLTLLKHRDHTGQLVTLADIPRLLGESAYRLRIIPVLKYPVLHGFWAWYESMSEPSRAAVVGPVMNKLRAFLLRDFARRAIAAGRSTFDLTEVLDGGILLARLPKGALGEETARLMGSFIVAGTWQAAAARACMPEHQRIDATLNVDEAHNFLTLPYPLEDMLAEARGYRLSMLLAHQHLAQLPRDLREGISANARNKIFFNASPEDAGTLERHTLPTLAAHDLAHLGPYQAAAHLLTGGAENAAFTLTTRPRSPAVPQTSARQPPVATAPARPLAPERPSLDHVLGGDVPCLPSLALPPVPAPATPPAPPPPDPAPTTTARMSRPCPASSPTVTSGWSACSTSTVS